Protein AF-0000000076757127 (afdb_homodimer)

Radius of gyration: 24.09 Å; Cα contacts (8 Å, |Δi|>4): 742; chains: 2; bounding box: 62×68×50 Å

Structure (mmCIF, N/CA/C/O backbone):
data_AF-0000000076757127-model_v1
#
loop_
_entity.id
_entity.type
_entity.pdbx_description
1 polymer 'Phosphatidic acid phosphatase type 2/haloperoxidase domain-containing protein'
#
loop_
_atom_site.group_PDB
_atom_site.id
_atom_site.type_symbol
_atom_site.label_atom_id
_atom_site.label_alt_id
_atom_site.label_comp_id
_atom_site.label_asym_id
_atom_site.label_entity_id
_atom_site.label_seq_id
_atom_site.pdbx_PDB_ins_code
_atom_site.Cartn_x
_atom_site.Cartn_y
_atom_site.Cartn_z
_atom_site.occupancy
_atom_site.B_iso_or_equiv
_atom_site.auth_seq_id
_atom_site.auth_comp_id
_atom_site.auth_asym_id
_atom_site.auth_atom_id
_atom_site.pdbx_PDB_model_num
ATOM 1 N N . MET A 1 1 ? 0.108 20.703 17.688 1 46.62 1 MET A N 1
ATOM 2 C CA . MET A 1 1 ? 0.793 20.562 16.406 1 46.62 1 MET A CA 1
ATOM 3 C C . MET A 1 1 ? 2.182 19.953 16.594 1 46.62 1 MET A C 1
ATOM 5 O O . MET A 1 1 ? 2.943 20.391 17.453 1 46.62 1 MET A O 1
ATOM 9 N N . THR A 1 2 ? 2.4 18.719 16.062 1 65.12 2 THR A N 1
ATOM 10 C CA . THR A 1 2 ? 3.672 18.031 16.266 1 65.12 2 THR A CA 1
ATOM 11 C C . THR A 1 2 ? 4.832 18.891 15.781 1 65.12 2 THR A C 1
ATOM 13 O O . THR A 1 2 ? 4.77 19.484 14.695 1 65.12 2 THR A O 1
ATOM 16 N N . LYS A 1 3 ? 5.879 19.078 16.609 1 82.56 3 LYS A N 1
ATOM 17 C CA . LYS A 1 3 ? 7.07 19.875 16.344 1 82.56 3 LYS A CA 1
ATOM 18 C C . LYS A 1 3 ? 7.789 19.375 15.086 1 82.56 3 LYS A C 1
ATOM 20 O O . LYS A 1 3 ? 7.875 18.172 14.844 1 82.56 3 LYS A O 1
ATOM 25 N N . PRO A 1 4 ? 8.094 20.234 14.305 1 85.94 4 PRO A N 1
ATOM 26 C CA . PRO A 1 4 ? 8.781 19.891 13.055 1 85.94 4 PRO A CA 1
ATOM 27 C C . PRO A 1 4 ? 9.914 18.891 13.266 1 85.94 4 PRO A C 1
ATOM 29 O O . PRO A 1 4 ? 10.117 18 12.445 1 85.94 4 PRO A O 1
ATOM 32 N N . LEU A 1 5 ? 10.547 19 14.344 1 92.62 5 LEU A N 1
ATOM 33 C CA . LEU A 1 5 ? 11.672 18.109 14.633 1 92.62 5 LEU A CA 1
ATOM 34 C C . LEU A 1 5 ? 11.195 16.672 14.781 1 92.62 5 LEU A C 1
ATOM 36 O O . LEU A 1 5 ? 11.836 15.742 14.281 1 92.62 5 LEU A O 1
ATOM 40 N N . THR A 1 6 ? 10.094 16.484 15.391 1 95.44 6 THR A N 1
ATOM 41 C CA . THR A 1 6 ? 9.555 15.148 15.594 1 95.44 6 THR A CA 1
ATOM 42 C C . THR A 1 6 ? 9.094 14.547 14.273 1 95.44 6 THR A C 1
ATOM 44 O O . THR A 1 6 ? 9.25 13.352 14.039 1 95.44 6 THR A O 1
ATOM 47 N N . LEU A 1 7 ? 8.539 15.305 13.422 1 97.44 7 LEU A N 1
ATOM 48 C CA . LEU A 1 7 ? 8.07 14.852 12.117 1 97.44 7 LEU A CA 1
ATOM 49 C C . LEU A 1 7 ? 9.242 14.438 11.234 1 97.44 7 LEU A C 1
ATOM 51 O O . LEU A 1 7 ? 9.172 13.43 10.523 1 97.44 7 LEU A O 1
ATOM 55 N N . LEU A 1 8 ? 10.328 15.211 11.328 1 97.81 8 LEU A N 1
ATOM 56 C CA . LEU A 1 8 ? 11.508 14.867 10.555 1 97.81 8 LEU A CA 1
ATOM 57 C C . LEU A 1 8 ? 12.164 13.594 11.086 1 97.81 8 LEU A C 1
ATOM 59 O O . LEU A 1 8 ? 12.664 12.773 10.312 1 97.81 8 LEU A O 1
ATOM 63 N N . LEU A 1 9 ? 12.141 13.414 12.383 1 98.19 9 LEU A N 1
ATOM 64 C CA . LEU A 1 9 ? 12.656 12.18 12.977 1 98.19 9 LEU A CA 1
ATOM 65 C C . LEU A 1 9 ? 11.82 10.984 12.539 1 98.19 9 LEU A C 1
ATOM 67 O O . LEU A 1 9 ? 12.352 9.883 12.375 1 98.19 9 LEU A O 1
ATOM 71 N N . SER A 1 10 ? 10.523 11.195 12.398 1 98.31 10 SER A N 1
ATOM 72 C CA . SER A 1 10 ? 9.664 10.141 11.875 1 98.31 10 SER A CA 1
ATOM 73 C C . SER A 1 10 ? 10.086 9.727 10.461 1 98.31 10 SER A C 1
ATOM 75 O O . SER A 1 10 ? 10.062 8.547 10.125 1 98.31 10 SER A O 1
ATOM 77 N N . GLY A 1 11 ? 10.422 10.711 9.711 1 98.69 11 GLY A N 1
ATOM 78 C CA . GLY A 1 11 ? 10.922 10.422 8.375 1 98.69 11 GLY A CA 1
ATOM 79 C C . GLY A 1 11 ? 12.203 9.609 8.383 1 98.69 11 GLY A C 1
ATOM 80 O O . GLY A 1 11 ? 12.359 8.672 7.594 1 98.69 11 GLY A O 1
ATOM 81 N N . LEU A 1 12 ? 13.109 10.008 9.273 1 98.81 12 LEU A N 1
ATOM 82 C CA . LEU A 1 12 ? 14.359 9.273 9.391 1 98.81 12 LEU A CA 1
ATOM 83 C C . LEU A 1 12 ? 14.109 7.828 9.797 1 98.81 12 LEU A C 1
ATOM 85 O O . LEU A 1 12 ? 14.703 6.906 9.234 1 98.81 12 LEU A O 1
ATOM 89 N N . PHE A 1 13 ? 13.273 7.664 10.734 1 98.88 13 PHE A N 1
ATOM 90 C CA . PHE A 1 13 ? 12.93 6.324 11.195 1 98.88 13 PHE A CA 1
ATOM 91 C C . PHE A 1 13 ? 12.367 5.492 10.047 1 98.88 13 PHE A C 1
ATOM 93 O O . PHE A 1 13 ? 12.797 4.359 9.82 1 98.88 13 PHE A O 1
ATOM 100 N N . ALA A 1 14 ? 11.391 6.027 9.336 1 98.88 14 ALA A N 1
ATOM 101 C CA . ALA A 1 14 ? 10.789 5.32 8.211 1 98.88 14 ALA A CA 1
ATOM 102 C C . ALA A 1 14 ? 11.836 5.016 7.137 1 98.88 14 ALA A C 1
ATOM 104 O O . ALA A 1 14 ? 11.875 3.908 6.598 1 98.88 14 ALA A O 1
ATOM 105 N N . ALA A 1 15 ? 12.688 5.969 6.863 1 98.94 15 ALA A N 1
ATOM 106 C CA . ALA A 1 15 ? 13.719 5.789 5.844 1 98.94 15 ALA A CA 1
ATOM 107 C C . ALA A 1 15 ? 14.648 4.637 6.207 1 98.94 15 ALA A C 1
ATOM 109 O O . ALA A 1 15 ? 15.047 3.852 5.34 1 98.94 15 ALA A O 1
ATOM 110 N N . LEU A 1 16 ? 14.984 4.539 7.422 1 98.88 16 LEU A N 1
ATOM 111 C CA . LEU A 1 16 ? 15.859 3.457 7.871 1 98.88 16 LEU A CA 1
ATOM 112 C C . LEU A 1 16 ? 15.148 2.113 7.773 1 98.88 16 LEU A C 1
ATOM 114 O O . LEU A 1 16 ? 15.742 1.119 7.352 1 98.88 16 LEU A O 1
ATOM 118 N N . CYS A 1 17 ? 13.914 2.072 8.156 1 98.88 17 CYS A N 1
ATOM 119 C CA . CYS A 1 17 ? 13.125 0.851 8.023 1 98.88 17 CYS A CA 1
ATOM 120 C C . CYS A 1 17 ? 13.031 0.422 6.562 1 98.88 17 CYS A C 1
ATOM 122 O O . CYS A 1 17 ? 13.203 -0.756 6.246 1 98.88 17 CYS A O 1
ATOM 124 N N . TRP A 1 18 ? 12.812 1.386 5.703 1 98.88 18 TRP A N 1
ATOM 125 C CA . TRP A 1 18 ? 12.672 1.08 4.285 1 98.88 18 TRP A CA 1
ATOM 126 C C . TRP A 1 18 ? 14.023 0.692 3.68 1 98.88 18 TRP A C 1
ATOM 128 O O . TRP A 1 18 ? 14.078 -0.129 2.76 1 98.88 18 TRP A O 1
ATOM 138 N N . THR A 1 19 ? 15.07 1.3 4.188 1 98.81 19 THR A N 1
ATOM 139 C CA . THR A 1 19 ? 16.406 0.896 3.764 1 98.81 19 THR A CA 1
ATOM 140 C C . THR A 1 19 ? 16.656 -0.571 4.094 1 98.81 19 THR A C 1
ATOM 142 O O . THR A 1 19 ? 17.078 -1.346 3.23 1 98.81 19 THR A O 1
ATOM 145 N N . ALA A 1 20 ? 16.406 -0.938 5.301 1 98.75 20 ALA A N 1
ATOM 146 C CA . ALA A 1 20 ? 16.562 -2.332 5.703 1 98.75 20 ALA A CA 1
ATOM 147 C C . ALA A 1 20 ? 15.688 -3.252 4.852 1 98.75 20 ALA A C 1
ATOM 149 O O . ALA A 1 20 ? 16.141 -4.309 4.406 1 98.75 20 ALA A O 1
ATOM 150 N N . ALA A 1 21 ? 14.5 -2.852 4.652 1 98.81 21 ALA A N 1
ATOM 151 C CA . ALA A 1 21 ? 13.562 -3.639 3.854 1 98.81 21 ALA A CA 1
ATOM 152 C C . ALA A 1 21 ? 14.07 -3.807 2.422 1 98.81 21 ALA A C 1
ATOM 154 O O . ALA A 1 21 ? 14.016 -4.906 1.864 1 98.81 21 ALA A O 1
ATOM 155 N N . ASP A 1 22 ? 14.547 -2.754 1.856 1 98.56 22 ASP A N 1
ATOM 156 C CA . ASP A 1 22 ? 15.094 -2.807 0.503 1 98.56 22 ASP A CA 1
ATOM 157 C C . ASP A 1 22 ? 16.266 -3.783 0.42 1 98.56 22 ASP A C 1
ATOM 159 O O . ASP A 1 22 ? 16.359 -4.57 -0.524 1 98.56 22 ASP A O 1
ATOM 163 N N . MET A 1 23 ? 17.109 -3.678 1.344 1 98.19 23 MET A N 1
ATOM 164 C CA . MET A 1 23 ? 18.281 -4.551 1.345 1 98.19 23 MET A CA 1
ATOM 165 C C . MET A 1 23 ? 17.859 -6.016 1.439 1 98.19 23 MET A C 1
ATOM 167 O O . MET A 1 23 ? 18.469 -6.879 0.794 1 98.19 23 MET A O 1
ATOM 171 N N . LEU A 1 24 ? 16.859 -6.258 2.215 1 98.06 24 LEU A N 1
ATOM 172 C CA . LEU A 1 24 ? 16.359 -7.621 2.344 1 98.06 24 LEU A CA 1
ATOM 173 C C . LEU A 1 24 ? 15.648 -8.07 1.069 1 98.06 24 LEU A C 1
ATOM 175 O O . LEU A 1 24 ? 15.734 -9.234 0.682 1 98.06 24 LEU A O 1
ATOM 179 N N . LEU A 1 25 ? 15.062 -7.184 0.371 1 97.56 25 LEU A N 1
ATOM 180 C CA . LEU A 1 25 ? 14.18 -7.527 -0.737 1 97.56 25 LEU A CA 1
ATOM 181 C C . LEU A 1 25 ? 14.945 -7.578 -2.053 1 97.56 25 LEU A C 1
ATOM 183 O O . LEU A 1 25 ? 14.773 -8.508 -2.84 1 97.56 25 LEU A O 1
ATOM 187 N N . VAL A 1 26 ? 15.844 -6.574 -2.244 1 96.19 26 VAL A N 1
ATOM 188 C CA . VAL A 1 26 ? 16.438 -6.465 -3.572 1 96.19 26 VAL A CA 1
ATOM 189 C C . VAL A 1 26 ? 17.953 -6.34 -3.453 1 96.19 26 VAL A C 1
ATOM 191 O O . VAL A 1 26 ? 18.641 -6.09 -4.445 1 96.19 26 VAL A O 1
ATOM 194 N N . GLY A 1 27 ? 18.469 -6.48 -2.264 1 95.88 27 GLY A N 1
ATOM 195 C CA . GLY A 1 27 ? 19.891 -6.336 -2.037 1 95.88 27 GLY A CA 1
ATOM 196 C C . GLY A 1 27 ? 20.688 -7.578 -2.402 1 95.88 27 GLY A C 1
ATOM 197 O O . GLY A 1 27 ? 21.406 -8.125 -1.568 1 95.88 27 GLY A O 1
ATOM 198 N N . PHE A 1 28 ? 20.594 -7.984 -3.686 1 95.31 28 PHE A N 1
ATOM 199 C CA . PHE A 1 28 ? 21.297 -9.172 -4.164 1 95.31 28 PHE A CA 1
ATOM 200 C C . PHE A 1 28 ? 22.141 -8.844 -5.395 1 95.31 28 PHE A C 1
ATOM 202 O O . PHE A 1 28 ? 21.781 -7.965 -6.18 1 95.31 28 PHE A O 1
ATOM 209 N N . VAL A 1 29 ? 23.203 -9.562 -5.484 1 92 29 VAL A N 1
ATOM 210 C CA . VAL A 1 29 ? 24 -9.469 -6.703 1 92 29 VAL A CA 1
ATOM 211 C C . VAL A 1 29 ? 23.312 -10.227 -7.836 1 92 29 VAL A C 1
ATOM 213 O O . VAL A 1 29 ? 22.922 -11.383 -7.672 1 92 29 VAL A O 1
ATOM 216 N N . GLN A 1 30 ? 23.156 -9.516 -8.938 1 86.88 30 GLN A N 1
ATOM 217 C CA . GLN A 1 30 ? 22.562 -10.172 -10.094 1 86.88 30 GLN A CA 1
ATOM 218 C C . GLN A 1 30 ? 23.547 -11.141 -10.742 1 86.88 30 GLN A C 1
ATOM 220 O O . GLN A 1 30 ? 24.672 -10.75 -11.086 1 86.88 30 GLN A O 1
ATOM 225 N N . SER A 1 31 ? 23.125 -12.398 -10.891 1 84.88 31 SER A N 1
ATOM 226 C CA . SER A 1 31 ? 23.984 -13.43 -11.477 1 84.88 31 SER A CA 1
ATOM 227 C C . SER A 1 31 ? 23.234 -14.234 -12.531 1 84.88 31 SER A C 1
ATOM 229 O O . SER A 1 31 ? 22.984 -15.43 -12.352 1 84.88 31 SER A O 1
ATOM 231 N N . PRO A 1 32 ? 23.062 -13.656 -13.617 1 83.44 32 PRO A N 1
ATOM 232 C CA . PRO A 1 32 ? 22.328 -14.391 -14.656 1 83.44 32 PRO A CA 1
ATOM 233 C C . PRO A 1 32 ? 23.031 -15.688 -15.055 1 83.44 32 PRO A C 1
ATOM 235 O O . PRO A 1 32 ? 22.359 -16.672 -15.414 1 83.44 32 PRO A O 1
ATOM 238 N N . GLY A 1 33 ? 24.328 -15.734 -14.977 1 85.44 33 GLY A N 1
ATOM 239 C CA . GLY A 1 33 ? 25.078 -16.922 -15.328 1 85.44 33 GLY A CA 1
ATOM 240 C C . GLY A 1 33 ? 24.781 -18.109 -14.43 1 85.44 33 GLY A C 1
ATOM 241 O O . GLY A 1 33 ? 24.906 -19.266 -14.852 1 85.44 33 GLY A O 1
ATOM 242 N N . GLN A 1 34 ? 24.297 -17.828 -13.312 1 88.81 34 GLN A N 1
ATOM 243 C CA . GLN A 1 34 ? 24 -18.891 -12.352 1 88.81 34 GLN A CA 1
ATOM 244 C C . GLN A 1 34 ? 22.609 -19.484 -12.602 1 88.81 34 GLN A C 1
ATOM 246 O O . GLN A 1 34 ? 22.281 -20.547 -12.078 1 88.81 34 GLN A O 1
ATOM 251 N N . TYR A 1 35 ? 21.875 -18.828 -13.477 1 91.06 35 TYR A N 1
ATOM 252 C CA . TYR A 1 35 ? 20.516 -19.281 -13.742 1 91.06 35 TYR A CA 1
ATOM 253 C C . TYR A 1 35 ? 20.25 -19.375 -15.234 1 91.06 35 TYR A C 1
ATOM 255 O O . TYR A 1 35 ? 19.5 -18.562 -15.797 1 91.06 35 TYR A O 1
ATOM 263 N N . PRO A 1 36 ? 20.688 -20.328 -15.82 1 90.25 36 PRO A N 1
ATOM 264 C CA . PRO A 1 36 ? 20.609 -20.469 -17.281 1 90.25 36 PRO A CA 1
ATOM 265 C C . PRO A 1 36 ? 19.172 -20.578 -17.781 1 90.25 36 PRO A C 1
ATOM 267 O O . PRO A 1 36 ? 18.891 -20.203 -18.922 1 90.25 36 PRO A O 1
ATOM 270 N N . LEU A 1 37 ? 18.312 -21.094 -16.953 1 91.62 37 LEU A N 1
ATOM 271 C CA . LEU A 1 37 ? 16.906 -21.156 -17.359 1 91.62 37 LEU A CA 1
ATOM 272 C C . LEU A 1 37 ? 16.391 -19.781 -17.75 1 91.62 37 LEU A C 1
ATOM 274 O O . LEU A 1 37 ? 15.703 -19.641 -18.766 1 91.62 37 LEU A O 1
ATOM 278 N N . PHE A 1 38 ? 16.766 -18.828 -16.984 1 91.5 38 PHE A N 1
ATOM 279 C CA . PHE A 1 38 ? 16.266 -17.469 -17.203 1 91.5 38 PHE A CA 1
ATOM 280 C C . PHE A 1 38 ? 17.078 -16.75 -18.266 1 91.5 38 PHE A C 1
ATOM 282 O O . PHE A 1 38 ? 16.531 -16.078 -19.141 1 91.5 38 PHE A O 1
ATOM 289 N N . SER A 1 39 ? 18.375 -16.938 -18.266 1 86.62 39 SER A N 1
ATOM 290 C CA . SER A 1 39 ? 19.266 -16.172 -19.125 1 86.62 39 SER A CA 1
ATOM 291 C C . SER A 1 39 ? 19.344 -16.781 -20.531 1 86.62 39 SER A C 1
ATOM 293 O O . SER A 1 39 ? 19.734 -16.109 -21.484 1 86.62 39 SER A O 1
ATOM 295 N N . ARG A 1 40 ? 18.875 -17.984 -20.688 1 89.69 40 ARG A N 1
ATOM 296 C CA . ARG A 1 40 ? 18.969 -18.625 -21.984 1 89.69 40 ARG A CA 1
ATOM 297 C C . ARG A 1 40 ? 17.609 -19.141 -22.453 1 89.69 40 ARG A C 1
ATOM 299 O O . ARG A 1 40 ? 17 -18.562 -23.359 1 89.69 40 ARG A O 1
ATOM 306 N N . THR A 1 41 ? 17.078 -20 -21.656 1 88.69 41 THR A N 1
ATOM 307 C CA . THR A 1 41 ? 15.883 -20.703 -22.094 1 88.69 41 THR A CA 1
ATOM 308 C C . THR A 1 41 ? 14.695 -19.75 -22.172 1 88.69 41 THR A C 1
ATOM 310 O O . THR A 1 41 ? 13.969 -19.734 -23.172 1 88.69 41 THR A O 1
ATOM 313 N N . LEU A 1 42 ? 14.594 -18.922 -21.188 1 91.88 42 LEU A N 1
ATOM 314 C CA . LEU A 1 42 ? 13.406 -18.078 -21.109 1 91.88 42 LEU A CA 1
ATOM 315 C C . LEU A 1 42 ? 13.75 -16.625 -21.422 1 91.88 42 LEU A C 1
ATOM 317 O O . LEU A 1 42 ? 12.938 -15.734 -21.219 1 91.88 42 LEU A O 1
ATOM 321 N N . ALA A 1 43 ? 14.906 -16.375 -21.859 1 88.81 43 ALA A N 1
ATOM 322 C CA . ALA A 1 43 ? 15.398 -15.016 -22.078 1 88.81 43 ALA A CA 1
ATOM 323 C C . ALA A 1 43 ? 14.516 -14.258 -23.062 1 88.81 43 ALA A C 1
ATOM 325 O O . ALA A 1 43 ? 14.172 -13.094 -22.828 1 88.81 43 ALA A O 1
ATOM 326 N N . SER A 1 44 ? 14.125 -14.844 -24.141 1 88.69 44 SER A N 1
ATOM 327 C CA . SER A 1 44 ? 13.32 -14.195 -25.172 1 88.69 44 SER A CA 1
ATOM 328 C C . SER A 1 44 ? 11.922 -13.867 -24.656 1 88.69 44 SER A C 1
ATOM 330 O O . SER A 1 44 ? 11.375 -12.812 -24.969 1 88.69 44 SER A O 1
ATOM 332 N N . ALA A 1 45 ? 11.414 -14.766 -23.844 1 88.75 45 ALA A N 1
ATOM 333 C CA . ALA A 1 45 ? 10.07 -14.578 -23.312 1 88.75 45 ALA A CA 1
ATOM 334 C C . ALA A 1 45 ? 10.047 -13.5 -22.234 1 88.75 45 ALA A C 1
ATOM 336 O O . ALA A 1 45 ? 9.055 -12.773 -22.094 1 88.75 45 ALA A O 1
ATOM 337 N N . LEU A 1 46 ? 11.117 -13.383 -21.547 1 90.06 46 LEU A N 1
ATOM 338 C CA . LEU A 1 46 ? 11.188 -12.43 -20.438 1 90.06 46 LEU A CA 1
ATOM 339 C C . LEU A 1 46 ? 11.656 -11.062 -20.938 1 90.06 46 LEU A C 1
ATOM 341 O O . LEU A 1 46 ? 11.336 -10.031 -20.344 1 90.06 46 LEU A O 1
ATOM 345 N N . GLY A 1 47 ? 12.375 -11.07 -21.953 1 87.62 47 GLY A N 1
ATOM 346 C CA . GLY A 1 47 ? 12.898 -9.82 -22.484 1 87.62 47 GLY A CA 1
ATOM 347 C C . GLY A 1 47 ? 13.648 -9 -21.453 1 87.62 47 GLY A C 1
ATOM 348 O O . GLY A 1 47 ? 14.555 -9.516 -20.797 1 87.62 47 GLY A O 1
ATOM 349 N N . ASP A 1 48 ? 13.219 -7.77 -21.234 1 80 48 ASP A N 1
ATOM 350 C CA . ASP A 1 48 ? 13.891 -6.82 -20.359 1 80 48 ASP A CA 1
ATOM 351 C C . ASP A 1 48 ? 13.656 -7.18 -18.891 1 80 48 ASP A C 1
ATOM 353 O O . ASP A 1 48 ? 14.352 -6.668 -18 1 80 48 ASP A O 1
ATOM 357 N N . ASP A 1 49 ? 12.836 -8.117 -18.672 1 86.56 49 ASP A N 1
ATOM 358 C CA . ASP A 1 49 ? 12.469 -8.461 -17.297 1 86.56 49 ASP A CA 1
ATOM 359 C C . ASP A 1 49 ? 13.391 -9.531 -16.734 1 86.56 49 ASP A C 1
ATOM 361 O O . ASP A 1 49 ? 13.258 -9.922 -15.57 1 86.56 49 ASP A O 1
ATOM 365 N N . VAL A 1 50 ? 14.32 -9.977 -17.516 1 86.88 50 VAL A N 1
ATOM 366 C CA . VAL A 1 50 ? 15.195 -11.055 -17.078 1 86.88 50 VAL A CA 1
ATOM 367 C C . VAL A 1 50 ? 15.969 -10.641 -15.828 1 86.88 50 VAL A C 1
ATOM 369 O O . VAL A 1 50 ? 16.094 -11.422 -14.883 1 86.88 50 VAL A O 1
ATOM 372 N N . ASP A 1 51 ? 16.391 -9.438 -15.828 1 85 51 ASP A N 1
ATOM 373 C CA . ASP A 1 51 ? 17.172 -8.953 -14.695 1 85 51 ASP A CA 1
ATOM 374 C C . ASP A 1 51 ? 16.328 -8.961 -13.414 1 85 51 ASP A C 1
ATOM 376 O O . ASP A 1 51 ? 16.812 -9.367 -12.352 1 85 51 ASP A O 1
ATOM 380 N N . LEU A 1 52 ? 15.156 -8.57 -13.594 1 87.62 52 LEU A N 1
ATOM 381 C CA . LEU A 1 52 ? 14.25 -8.547 -12.445 1 87.62 52 LEU A CA 1
ATOM 382 C C . LEU A 1 52 ? 13.914 -9.969 -11.992 1 87.62 52 LEU A C 1
ATOM 384 O O . LEU A 1 52 ? 13.805 -10.227 -10.789 1 87.62 52 LEU A O 1
ATOM 388 N N . ALA A 1 53 ? 13.805 -10.82 -12.906 1 90.19 53 ALA A N 1
ATOM 389 C CA . ALA A 1 53 ? 13.453 -12.203 -12.602 1 90.19 53 ALA A CA 1
ATOM 390 C C . ALA A 1 53 ? 14.57 -12.891 -11.812 1 90.19 53 ALA A C 1
ATOM 392 O O . ALA A 1 53 ? 14.297 -13.68 -10.906 1 90.19 53 ALA A O 1
ATOM 393 N N . VAL A 1 54 ? 15.773 -12.547 -12.086 1 92.5 54 VAL A N 1
ATOM 394 C CA . VAL A 1 54 ? 16.906 -13.25 -11.484 1 92.5 54 VAL A CA 1
ATOM 395 C C . VAL A 1 54 ? 17.297 -12.57 -10.18 1 92.5 54 VAL A C 1
ATOM 397 O O . VAL A 1 54 ? 17.906 -13.195 -9.305 1 92.5 54 VAL A O 1
ATOM 400 N N . LEU A 1 55 ? 16.906 -11.352 -10.031 1 91.12 55 LEU A N 1
ATOM 401 C CA . LEU A 1 55 ? 17.375 -10.484 -8.961 1 91.12 55 LEU A CA 1
ATOM 402 C C . LEU A 1 55 ? 17.125 -11.109 -7.598 1 91.12 55 LEU A C 1
ATOM 404 O O . LEU A 1 55 ? 18 -11.125 -6.738 1 91.12 55 LEU A O 1
ATOM 408 N N . MET A 1 56 ? 15.953 -11.742 -7.398 1 91.44 56 MET A N 1
ATOM 409 C CA . MET A 1 56 ? 15.57 -12.156 -6.051 1 91.44 56 MET A CA 1
ATOM 410 C C . MET A 1 56 ? 15.695 -13.664 -5.887 1 91.44 56 MET A C 1
ATOM 412 O O . MET A 1 56 ? 15.266 -14.227 -4.879 1 91.44 56 MET A O 1
ATOM 416 N N . LEU A 1 57 ? 16.297 -14.336 -6.828 1 93 57 LEU A N 1
ATOM 417 C CA . LEU A 1 57 ? 16.344 -15.797 -6.812 1 93 57 LEU A CA 1
ATOM 418 C C . LEU A 1 57 ? 17.219 -16.297 -5.676 1 93 57 LEU A C 1
ATOM 420 O O . LEU A 1 57 ? 17 -17.391 -5.141 1 93 57 LEU A O 1
ATOM 424 N N . ALA A 1 58 ? 18.141 -15.469 -5.281 1 90.5 58 ALA A N 1
ATOM 425 C CA . ALA A 1 58 ? 19.094 -15.883 -4.25 1 90.5 58 ALA A CA 1
ATOM 426 C C . ALA A 1 58 ? 18.484 -15.742 -2.857 1 90.5 58 ALA A C 1
ATOM 428 O O . ALA A 1 58 ? 19.016 -16.281 -1.887 1 90.5 58 ALA A O 1
ATOM 429 N N . GLY A 1 59 ? 17.453 -15.047 -2.73 1 93.12 59 GLY A N 1
ATOM 430 C CA . GLY A 1 59 ? 16.859 -14.797 -1.428 1 93.12 59 GLY A CA 1
ATOM 431 C C . GLY A 1 59 ? 15.867 -15.875 -1.013 1 93.12 59 GLY A C 1
ATOM 432 O O . GLY A 1 59 ? 15.086 -16.359 -1.835 1 93.12 59 GLY A O 1
ATOM 433 N N . SER A 1 60 ? 15.93 -16.266 0.227 1 95.62 60 SER A N 1
ATOM 434 C CA . SER A 1 60 ? 14.914 -17.172 0.748 1 95.62 60 SER A CA 1
ATOM 435 C C . SER A 1 60 ? 13.547 -16.5 0.82 1 95.62 60 SER A C 1
ATOM 437 O O . SER A 1 60 ? 13.461 -15.266 0.91 1 95.62 60 SER A O 1
ATOM 439 N N . PRO A 1 61 ? 12.445 -17.266 0.766 1 95.31 61 PRO A N 1
ATOM 440 C CA . PRO A 1 61 ? 11.109 -16.672 0.901 1 95.31 61 PRO A CA 1
ATOM 441 C C . PRO A 1 61 ? 10.938 -15.898 2.205 1 95.31 61 PRO A C 1
ATOM 443 O O . PRO A 1 61 ? 10.25 -14.875 2.229 1 95.31 61 PRO A O 1
ATOM 446 N N . GLN A 1 62 ? 11.562 -16.344 3.23 1 96.81 62 GLN A N 1
ATOM 447 C CA . GLN A 1 62 ? 11.469 -15.672 4.52 1 96.81 62 GLN A CA 1
ATOM 448 C C . GLN A 1 62 ? 12.156 -14.312 4.48 1 96.81 62 GLN A C 1
ATOM 450 O O . GLN A 1 62 ? 11.617 -13.328 4.992 1 96.81 62 GLN A O 1
ATOM 455 N N . ARG A 1 63 ? 13.328 -14.328 3.93 1 97.69 63 ARG A N 1
ATOM 456 C CA . ARG A 1 63 ? 14.031 -13.055 3.781 1 97.69 63 ARG A CA 1
ATOM 457 C C . ARG A 1 63 ? 13.211 -12.07 2.955 1 97.69 63 ARG A C 1
ATOM 459 O O . ARG A 1 63 ? 13.086 -10.898 3.324 1 97.69 63 ARG A O 1
ATOM 466 N N . LEU A 1 64 ? 12.625 -12.539 1.848 1 98.06 64 LEU A N 1
ATOM 467 C CA . LEU A 1 64 ? 11.812 -11.672 0.997 1 98.06 64 LEU A CA 1
ATOM 468 C C . LEU A 1 64 ? 10.578 -11.172 1.745 1 98.06 64 LEU A C 1
ATOM 470 O O . LEU A 1 64 ? 10.195 -10.016 1.605 1 98.06 64 LEU A O 1
ATOM 474 N N . PHE A 1 65 ? 9.984 -12.062 2.566 1 98.06 65 PHE A N 1
ATOM 475 C CA . PHE A 1 65 ? 8.836 -11.688 3.379 1 98.06 65 PHE A CA 1
ATOM 476 C C . PHE A 1 65 ? 9.18 -10.539 4.312 1 98.06 65 PHE A C 1
ATOM 478 O O . PHE A 1 65 ? 8.445 -9.547 4.375 1 98.06 65 PHE A O 1
ATOM 485 N N . TRP A 1 66 ? 10.281 -10.578 4.934 1 98 66 TRP A N 1
ATOM 486 C CA . TRP A 1 66 ? 10.727 -9.539 5.863 1 98 66 TRP A CA 1
ATOM 487 C C . TRP A 1 66 ? 11.234 -8.312 5.113 1 98 66 TRP A C 1
ATOM 489 O O . TRP A 1 66 ? 11.406 -7.246 5.699 1 98 66 TRP A O 1
ATOM 499 N N . GLY A 1 67 ? 11.477 -8.461 3.869 1 98.5 67 GLY A N 1
ATOM 500 C CA . GLY A 1 67 ? 11.797 -7.32 3.025 1 98.5 67 GLY A CA 1
ATOM 501 C C . GLY A 1 67 ? 10.617 -6.406 2.771 1 98.5 67 GLY A C 1
ATOM 502 O O . GLY A 1 67 ? 10.773 -5.305 2.236 1 98.5 67 GLY A O 1
ATOM 503 N N . VAL A 1 68 ? 9.445 -6.836 3.164 1 98.69 68 VAL A N 1
ATOM 504 C CA . VAL A 1 68 ? 8.25 -6.043 2.895 1 98.69 68 VAL A CA 1
ATOM 505 C C . VAL A 1 68 ? 7.75 -5.402 4.188 1 98.69 68 VAL A C 1
ATOM 507 O O . VAL A 1 68 ? 7.438 -4.211 4.219 1 98.69 68 VAL A O 1
ATOM 510 N N . LEU A 1 69 ? 7.785 -6.07 5.312 1 98.56 69 LEU A N 1
ATOM 511 C CA . LEU A 1 69 ? 7.031 -5.73 6.516 1 98.56 69 LEU A CA 1
ATOM 512 C C . LEU A 1 69 ? 7.57 -4.449 7.148 1 98.56 69 LEU A C 1
ATOM 514 O O . LEU A 1 69 ? 6.801 -3.535 7.457 1 98.56 69 LEU A O 1
ATOM 518 N N . PRO A 1 70 ? 8.875 -4.305 7.324 1 98.62 70 PRO A N 1
ATOM 519 C CA . PRO A 1 70 ? 9.344 -3.062 7.953 1 98.62 70 PRO A CA 1
ATOM 520 C C . PRO A 1 70 ? 8.961 -1.819 7.148 1 98.62 70 PRO A C 1
ATOM 522 O O . PRO A 1 70 ? 8.695 -0.763 7.727 1 98.62 70 PRO A O 1
ATOM 525 N N . ALA A 1 71 ? 8.977 -1.937 5.836 1 98.62 71 ALA A N 1
ATOM 526 C CA . ALA A 1 71 ? 8.625 -0.806 4.98 1 98.62 71 ALA A CA 1
ATOM 527 C C . ALA A 1 71 ? 7.141 -0.462 5.109 1 98.62 71 ALA A C 1
ATOM 529 O O . ALA A 1 71 ? 6.789 0.667 5.457 1 98.62 71 ALA A O 1
ATOM 530 N N . THR A 1 72 ? 6.285 -1.453 4.957 1 98.5 72 THR A N 1
ATOM 531 C CA . THR A 1 72 ? 4.848 -1.193 4.918 1 98.5 72 THR A CA 1
ATOM 532 C C . THR A 1 72 ? 4.34 -0.755 6.285 1 98.5 72 THR A C 1
ATOM 534 O O . THR A 1 72 ? 3.488 0.131 6.383 1 98.5 72 THR A O 1
ATOM 537 N N . PHE A 1 73 ? 4.902 -1.235 7.363 1 98.62 73 PHE A N 1
ATOM 538 C CA . PHE A 1 73 ? 4.398 -0.925 8.695 1 98.62 73 PHE A CA 1
ATOM 539 C C . PHE A 1 73 ? 4.996 0.378 9.211 1 98.62 73 PHE A C 1
ATOM 541 O O . PHE A 1 73 ? 4.516 0.941 10.195 1 98.62 73 PHE A O 1
ATOM 548 N N . SER A 1 74 ? 5.996 0.91 8.531 1 98.62 74 SER A N 1
ATOM 549 C CA . SER A 1 74 ? 6.551 2.205 8.914 1 98.62 74 SER A CA 1
ATOM 550 C C . SER A 1 74 ? 6.031 3.316 8.008 1 98.62 74 SER A C 1
ATOM 552 O O . SER A 1 74 ? 6.414 4.48 8.164 1 98.62 74 SER A O 1
ATOM 554 N N . LEU A 1 75 ? 5.141 2.982 7.086 1 98.62 75 LEU A N 1
ATOM 555 C CA . LEU A 1 75 ? 4.617 3.941 6.117 1 98.62 75 LEU A CA 1
ATOM 556 C C . LEU A 1 75 ? 4 5.141 6.824 1 98.62 75 LEU A C 1
ATOM 558 O O . LEU A 1 75 ? 4.148 6.281 6.371 1 98.62 75 LEU A O 1
ATOM 562 N N . PRO A 1 76 ? 3.281 4.961 7.969 1 98.19 76 PRO A N 1
ATOM 563 C CA . PRO A 1 76 ? 2.682 6.117 8.641 1 98.19 76 PRO A CA 1
ATOM 564 C C . PRO A 1 76 ? 3.711 7.18 9.023 1 98.19 76 PRO A C 1
ATOM 566 O O . PRO A 1 76 ? 3.398 8.375 9.031 1 98.19 76 PRO A O 1
ATOM 569 N N . PHE A 1 77 ? 4.887 6.754 9.25 1 98.62 77 PHE A N 1
ATOM 570 C CA . PHE A 1 77 ? 5.93 7.699 9.633 1 98.62 77 PHE A CA 1
ATOM 571 C C . PHE A 1 77 ? 6.41 8.5 8.422 1 98.62 77 PHE A C 1
ATOM 573 O O . PHE A 1 77 ? 6.73 9.68 8.539 1 98.62 77 PHE A O 1
ATOM 580 N N . TYR A 1 78 ? 6.469 7.871 7.262 1 98.75 78 TYR A N 1
ATOM 581 C CA . TYR A 1 78 ? 6.77 8.609 6.043 1 98.75 78 TYR A CA 1
ATOM 582 C C . TYR A 1 78 ? 5.664 9.609 5.723 1 98.75 78 TYR A C 1
ATOM 584 O O . TYR A 1 78 ? 5.941 10.742 5.332 1 98.75 78 TYR A O 1
ATOM 592 N N . LEU A 1 79 ? 4.469 9.156 5.941 1 98.5 79 LEU A N 1
ATOM 593 C CA . LEU A 1 79 ? 3.35 10.055 5.676 1 98.5 79 LEU A CA 1
ATOM 594 C C . LEU A 1 79 ? 3.379 11.25 6.621 1 98.5 79 LEU A C 1
ATOM 596 O O . LEU A 1 79 ? 3.164 12.391 6.195 1 98.5 79 LEU A O 1
ATOM 600 N N . ALA A 1 80 ? 3.676 10.969 7.852 1 97.75 80 ALA A N 1
ATOM 601 C CA . ALA A 1 80 ? 3.807 12.055 8.82 1 97.75 80 ALA A CA 1
ATOM 602 C C . ALA A 1 80 ? 4.949 12.992 8.445 1 97.75 80 ALA A C 1
ATOM 604 O O . ALA A 1 80 ? 4.836 14.211 8.602 1 97.75 80 ALA A O 1
ATOM 605 N N . SER A 1 81 ? 6.016 12.43 7.934 1 98.38 81 SER A N 1
ATOM 606 C CA . SER A 1 81 ? 7.199 13.227 7.625 1 98.38 81 SER A CA 1
ATOM 607 C C . SER A 1 81 ? 6.922 14.203 6.488 1 98.38 81 SER A C 1
ATOM 609 O O . SER A 1 81 ? 7.578 15.242 6.387 1 98.38 81 SER A O 1
ATOM 611 N N . ALA A 1 82 ? 5.957 13.883 5.621 1 98.25 82 ALA A N 1
ATOM 612 C CA . ALA A 1 82 ? 5.59 14.797 4.539 1 98.25 82 ALA A CA 1
ATOM 613 C C . ALA A 1 82 ? 5.113 16.141 5.09 1 98.25 82 ALA A C 1
ATOM 615 O O . ALA A 1 82 ? 5.375 17.188 4.5 1 98.25 82 ALA A O 1
ATOM 616 N N . PHE A 1 83 ? 4.465 16.125 6.242 1 97 83 PHE A N 1
ATOM 617 C CA . PHE A 1 83 ? 4.039 17.359 6.891 1 97 83 PHE A CA 1
ATOM 618 C C . PHE A 1 83 ? 5.238 18.125 7.434 1 97 83 PHE A C 1
ATOM 620 O O . PHE A 1 83 ? 5.23 19.359 7.469 1 97 83 PHE A O 1
ATOM 627 N N . GLY A 1 84 ? 6.23 17.344 7.871 1 97.25 84 GLY A N 1
ATOM 628 C CA . GLY A 1 84 ? 7.465 18 8.297 1 97.25 84 GLY A CA 1
ATOM 629 C C . GLY A 1 84 ? 8.18 18.719 7.164 1 97.25 84 GLY A C 1
ATOM 630 O O . GLY A 1 84 ? 8.656 19.844 7.34 1 97.25 84 GLY A O 1
ATOM 631 N N . VAL A 1 85 ? 8.188 18.094 6.047 1 98.25 85 VAL A N 1
ATOM 632 C CA . VAL A 1 85 ? 8.836 18.672 4.879 1 98.25 85 VAL A CA 1
ATOM 633 C C . VAL A 1 85 ? 8.055 19.906 4.418 1 98.25 85 VAL A C 1
ATOM 635 O O . VAL A 1 85 ? 8.641 20.922 4.031 1 98.25 85 VAL A O 1
ATOM 638 N N . ARG A 1 86 ? 6.789 19.828 4.48 1 97.56 86 ARG A N 1
ATOM 639 C CA . ARG A 1 86 ? 5.941 20.953 4.117 1 97.56 86 ARG A CA 1
ATOM 640 C C . ARG A 1 86 ? 6.289 22.188 4.941 1 97.56 86 ARG A C 1
ATOM 642 O O . ARG A 1 86 ? 6.258 23.312 4.434 1 97.56 86 ARG A O 1
ATOM 649 N N . ARG A 1 87 ? 6.621 21.969 6.152 1 96.75 87 ARG A N 1
ATOM 650 C CA . ARG A 1 87 ? 6.859 23.078 7.09 1 96.75 87 ARG A CA 1
ATOM 651 C C . ARG A 1 87 ? 8.188 23.766 6.801 1 96.75 87 ARG A C 1
ATOM 653 O O . ARG A 1 87 ? 8.461 24.844 7.328 1 96.75 87 ARG A O 1
ATOM 660 N N . LEU A 1 88 ? 8.977 23.156 6.012 1 96.75 88 LEU A N 1
ATOM 661 C CA . LEU A 1 88 ? 10.242 23.75 5.625 1 96.75 88 LEU A CA 1
ATOM 662 C C . LEU A 1 88 ? 10.031 24.828 4.555 1 96.75 88 LEU A C 1
ATOM 664 O O . LEU A 1 88 ? 10.945 25.594 4.246 1 96.75 88 LEU A O 1
ATOM 668 N N . LEU A 1 89 ? 8.898 24.859 3.986 1 96.88 89 LEU A N 1
ATOM 669 C CA . LEU A 1 89 ? 8.57 25.734 2.871 1 96.88 89 LEU A CA 1
ATOM 670 C C . LEU A 1 89 ? 7.367 26.609 3.205 1 96.88 89 LEU A C 1
ATOM 672 O O . LEU A 1 89 ? 6.715 26.422 4.234 1 96.88 89 LEU A O 1
ATOM 676 N N . ARG A 1 90 ? 7.156 27.578 2.426 1 93.44 90 ARG A N 1
ATOM 677 C CA . ARG A 1 90 ? 5.973 28.422 2.535 1 93.44 90 ARG A CA 1
ATOM 678 C C . ARG A 1 90 ? 5.277 28.578 1.187 1 93.44 90 ARG A C 1
ATOM 680 O O . ARG A 1 90 ? 5.828 28.188 0.153 1 93.44 90 ARG A O 1
ATOM 687 N N . GLY A 1 91 ? 4.023 28.984 1.285 1 93.88 91 GLY A N 1
ATOM 688 C CA . GLY A 1 91 ? 3.285 29.312 0.079 1 93.88 91 GLY A CA 1
ATOM 689 C C . GLY A 1 91 ? 2.816 28.109 -0.695 1 93.88 91 GLY A C 1
ATOM 690 O O . GLY A 1 91 ? 2.574 27.047 -0.112 1 93.88 91 GLY A O 1
ATOM 691 N N . LYS A 1 92 ? 2.65 28.203 -1.973 1 96.19 92 LYS A N 1
ATOM 692 C CA . LYS A 1 92 ? 2.088 27.188 -2.854 1 96.19 92 LYS A CA 1
ATOM 693 C C . LYS A 1 92 ? 3.025 26 -2.979 1 96.19 92 LYS A C 1
ATOM 695 O O . LYS A 1 92 ? 2.572 24.859 -3.115 1 96.19 92 LYS A O 1
ATOM 700 N N . ALA A 1 93 ? 4.289 26.25 -2.92 1 97.62 93 ALA A N 1
ATOM 701 C CA . ALA A 1 93 ? 5.273 25.172 -3.027 1 97.62 93 ALA A CA 1
ATOM 702 C C . ALA A 1 93 ? 5.137 24.188 -1.872 1 97.62 93 ALA A C 1
ATOM 704 O O . ALA A 1 93 ? 5.32 22.984 -2.053 1 97.62 93 ALA A O 1
ATOM 705 N N . ALA A 1 94 ? 4.797 24.703 -0.718 1 98 94 ALA A N 1
ATOM 706 C CA . ALA A 1 94 ? 4.617 23.844 0.455 1 98 94 ALA A CA 1
ATOM 707 C C . ALA A 1 94 ? 3.475 22.859 0.244 1 98 94 ALA A C 1
ATOM 709 O O . ALA A 1 94 ? 3.609 21.672 0.556 1 98 94 ALA A O 1
ATOM 710 N N . GLY A 1 95 ? 2.395 23.344 -0.298 1 97.69 95 GLY A N 1
ATOM 711 C CA . GLY A 1 95 ? 1.262 22.484 -0.595 1 97.69 95 GLY A CA 1
ATOM 712 C C . GLY A 1 95 ? 1.562 21.453 -1.666 1 97.69 95 GLY A C 1
ATOM 713 O O . GLY A 1 95 ? 1.131 20.297 -1.566 1 97.69 95 GLY A O 1
ATOM 714 N N . ALA A 1 96 ? 2.285 21.875 -2.666 1 98.12 96 ALA A N 1
ATOM 715 C CA . ALA A 1 96 ? 2.66 20.969 -3.758 1 98.12 96 ALA A CA 1
ATOM 716 C C . ALA A 1 96 ? 3.541 19.844 -3.254 1 98.12 96 ALA A C 1
ATOM 718 O O . ALA A 1 96 ? 3.307 18.672 -3.578 1 98.12 96 ALA A O 1
ATOM 719 N N . VAL A 1 97 ? 4.508 20.188 -2.447 1 98.62 97 VAL A N 1
ATOM 720 C CA . VAL A 1 97 ? 5.434 19.188 -1.926 1 98.62 97 VAL A CA 1
ATOM 721 C C . VAL A 1 97 ? 4.684 18.203 -1.022 1 98.62 97 VAL A C 1
ATOM 723 O O . VAL A 1 97 ? 4.895 17 -1.1 1 98.62 97 VAL A O 1
ATOM 726 N N . LEU A 1 98 ? 3.814 18.75 -0.205 1 98.31 98 LEU A N 1
ATOM 727 C CA . LEU A 1 98 ? 3.014 17.891 0.66 1 98.31 98 LEU A CA 1
ATOM 728 C C . LEU A 1 98 ? 2.199 16.906 -0.162 1 98.31 98 LEU A C 1
ATOM 730 O O . LEU A 1 98 ? 2.188 15.703 0.136 1 98.31 98 LEU A O 1
ATOM 734 N N . SER A 1 99 ? 1.535 17.406 -1.177 1 98.25 99 SER A N 1
ATOM 735 C CA . SER A 1 99 ? 0.688 16.562 -2.008 1 98.25 99 SER A CA 1
ATOM 736 C C . SER A 1 99 ? 1.511 15.508 -2.748 1 98.25 99 SER A C 1
ATOM 738 O O . SER A 1 99 ? 1.17 14.32 -2.738 1 98.25 99 SER A O 1
ATOM 740 N N . LEU A 1 100 ? 2.596 15.891 -3.338 1 98.81 100 LEU A N 1
ATOM 741 C CA . LEU A 1 100 ? 3.432 14.992 -4.137 1 98.81 100 LEU A CA 1
ATOM 742 C C . LEU A 1 100 ? 4.047 13.906 -3.264 1 98.81 100 LEU A C 1
ATOM 744 O O . LEU A 1 100 ? 3.984 12.719 -3.607 1 98.81 100 LEU A O 1
ATOM 748 N N . LEU A 1 101 ? 4.59 14.312 -2.127 1 98.81 101 LEU A N 1
ATOM 749 C CA . LEU A 1 101 ? 5.219 13.328 -1.245 1 98.81 101 LEU A CA 1
ATOM 750 C C . LEU A 1 101 ? 4.172 12.406 -0.625 1 98.81 101 LEU A C 1
ATOM 752 O O . LEU A 1 101 ? 4.375 11.195 -0.551 1 98.81 101 LEU A O 1
ATOM 756 N N . SER A 1 102 ? 3.014 12.961 -0.213 1 98.62 102 SER A N 1
ATOM 757 C CA . SER A 1 102 ? 1.981 12.148 0.423 1 98.62 102 SER A CA 1
ATOM 758 C C . SER A 1 102 ? 1.43 11.102 -0.541 1 98.62 102 SER A C 1
ATOM 760 O O . SER A 1 102 ? 1.283 9.93 -0.179 1 98.62 102 SER A O 1
ATOM 762 N N . VAL A 1 103 ? 1.161 11.508 -1.759 1 98.75 103 VAL A N 1
ATOM 763 C CA . VAL A 1 103 ? 0.627 10.57 -2.744 1 98.75 103 VAL A CA 1
ATOM 764 C C . VAL A 1 103 ? 1.703 9.562 -3.135 1 98.75 103 VAL A C 1
ATOM 766 O O . VAL A 1 103 ? 1.423 8.367 -3.27 1 98.75 103 VAL A O 1
ATOM 769 N N . GLY A 1 104 ? 2.914 10.062 -3.316 1 98.81 104 GLY A N 1
ATOM 770 C CA . GLY A 1 104 ? 4.012 9.156 -3.613 1 98.81 104 GLY A CA 1
ATOM 771 C C . GLY A 1 104 ? 4.211 8.094 -2.547 1 98.81 104 GLY A C 1
ATOM 772 O O . GLY A 1 104 ? 4.371 6.914 -2.863 1 98.81 104 GLY A O 1
ATOM 773 N N . TYR A 1 105 ? 4.215 8.516 -1.281 1 98.81 105 TYR A N 1
ATOM 774 C CA . TYR A 1 105 ? 4.363 7.574 -0.178 1 98.81 105 TYR A CA 1
ATOM 775 C C . TYR A 1 105 ? 3.176 6.621 -0.113 1 98.81 105 TYR A C 1
ATOM 777 O O . TYR A 1 105 ? 3.346 5.422 0.119 1 98.81 105 TYR A O 1
ATOM 785 N N . ALA A 1 106 ? 1.991 7.109 -0.351 1 98.5 106 ALA A N 1
ATOM 786 C CA . ALA A 1 106 ? 0.783 6.293 -0.263 1 98.5 106 ALA A CA 1
ATOM 787 C C . ALA A 1 106 ? 0.817 5.152 -1.274 1 98.5 106 ALA A C 1
ATOM 789 O O . ALA A 1 106 ? 0.288 4.066 -1.015 1 98.5 106 ALA A O 1
ATOM 790 N N . LEU A 1 107 ? 1.48 5.371 -2.369 1 98.5 107 LEU A N 1
ATOM 791 C CA . LEU A 1 107 ? 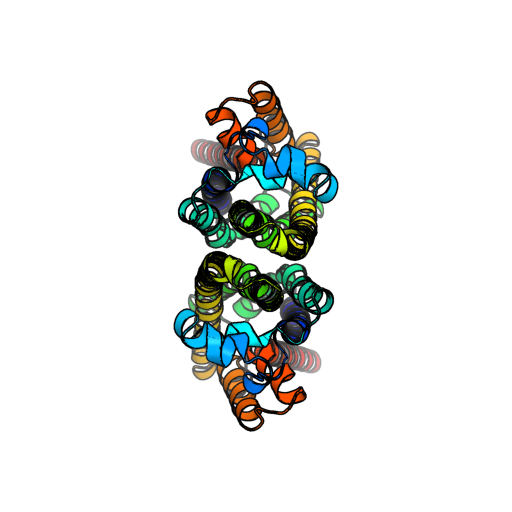1.513 4.383 -3.441 1 98.5 107 LEU A CA 1
ATOM 792 C C . LEU A 1 107 ? 2.715 3.455 -3.291 1 98.5 107 LEU A C 1
ATOM 794 O O . LEU A 1 107 ? 2.797 2.424 -3.961 1 98.5 107 LEU A O 1
ATOM 798 N N . SER A 1 108 ? 3.59 3.75 -2.371 1 98.62 108 SER A N 1
ATOM 799 C CA . SER A 1 108 ? 4.895 3.1 -2.318 1 98.62 108 SER A CA 1
ATOM 800 C C . SER A 1 108 ? 4.777 1.661 -1.829 1 98.62 108 SER A C 1
ATOM 802 O O . SER A 1 108 ? 5.527 0.786 -2.27 1 98.62 108 SER A O 1
ATOM 804 N N . PRO A 1 109 ? 3.793 1.324 -0.958 1 98.31 109 PRO A N 1
ATOM 805 C CA . PRO A 1 109 ? 3.771 -0.042 -0.43 1 98.31 109 PRO A CA 1
ATOM 806 C C . PRO A 1 109 ? 3.6 -1.095 -1.523 1 98.31 109 PRO A C 1
ATOM 808 O O . PRO A 1 109 ? 4.324 -2.094 -1.543 1 98.31 109 PRO A O 1
ATOM 811 N N . LEU A 1 110 ? 2.707 -0.804 -2.406 1 98.06 110 LEU A N 1
ATOM 812 C CA . LEU A 1 110 ? 2.482 -1.796 -3.451 1 98.06 110 LEU A CA 1
ATOM 813 C C . LEU A 1 110 ? 3.635 -1.805 -4.449 1 98.06 110 LEU A C 1
ATOM 815 O O . LEU A 1 110 ? 4.016 -2.861 -4.957 1 98.06 110 LEU A O 1
ATOM 819 N N . GLY A 1 111 ? 4.199 -0.651 -4.762 1 97.56 111 GLY A N 1
ATOM 820 C CA . GLY A 1 111 ? 5.395 -0.603 -5.586 1 97.56 111 GLY A CA 1
ATOM 821 C C . GLY A 1 111 ? 6.566 -1.354 -4.984 1 97.56 111 GLY A C 1
ATOM 822 O O . GLY A 1 111 ? 7.363 -1.954 -5.711 1 97.56 111 GLY A O 1
ATOM 823 N N . HIS A 1 112 ? 6.621 -1.338 -3.711 1 98.38 112 HIS A N 1
ATOM 824 C CA . HIS A 1 112 ? 7.691 -2.018 -2.984 1 98.38 112 HIS A CA 1
ATOM 825 C C . HIS A 1 112 ? 7.41 -3.512 -2.863 1 98.38 112 HIS A C 1
ATOM 827 O O . HIS A 1 112 ? 8.258 -4.336 -3.197 1 98.38 112 HIS A O 1
ATOM 833 N N . ALA A 1 113 ? 6.223 -3.861 -2.473 1 98.38 113 ALA A N 1
ATOM 834 C CA . ALA A 1 113 ? 5.863 -5.258 -2.23 1 98.38 113 ALA A CA 1
ATOM 835 C C . ALA A 1 113 ? 5.77 -6.031 -3.541 1 98.38 113 ALA A C 1
ATOM 837 O O . ALA A 1 113 ? 5.816 -7.266 -3.545 1 98.38 113 ALA A O 1
ATOM 838 N N . GLY A 1 114 ? 5.586 -5.285 -4.641 1 98.12 114 GLY A N 1
ATOM 839 C CA . GLY A 1 114 ? 5.582 -5.945 -5.938 1 98.12 114 GLY A CA 1
ATOM 840 C C . GLY A 1 114 ? 6.816 -6.793 -6.18 1 98.12 114 GLY A C 1
ATOM 841 O O . GLY A 1 114 ? 6.738 -7.84 -6.828 1 98.12 114 GLY A O 1
ATOM 842 N N . PHE A 1 115 ? 7.934 -6.395 -5.648 1 98.06 115 PHE A N 1
ATOM 843 C CA . PHE A 1 115 ? 9.18 -7.137 -5.816 1 98.06 115 PHE A CA 1
ATOM 844 C C . PHE A 1 115 ? 9.109 -8.469 -5.082 1 98.06 115 PHE A C 1
ATOM 846 O O . PHE A 1 115 ? 9.68 -9.469 -5.539 1 98.06 115 PHE A O 1
ATOM 853 N N . TYR A 1 116 ? 8.43 -8.492 -3.963 1 98.56 116 TYR A N 1
ATOM 854 C CA . TYR A 1 116 ? 8.219 -9.734 -3.219 1 98.56 116 TYR A CA 1
ATOM 855 C C . TYR A 1 116 ? 7.457 -10.75 -4.059 1 98.56 116 TYR A C 1
ATOM 857 O O . TYR A 1 116 ? 7.883 -11.898 -4.191 1 98.56 116 TYR A O 1
ATOM 865 N N . TYR A 1 117 ? 6.395 -10.344 -4.684 1 98.25 117 TYR A N 1
ATOM 866 C CA . TYR A 1 117 ? 5.551 -11.242 -5.469 1 98.25 117 TYR A CA 1
ATOM 867 C C . TYR A 1 117 ? 6.273 -11.719 -6.723 1 98.25 117 TYR A C 1
ATOM 869 O O . TYR A 1 117 ? 6.18 -12.891 -7.094 1 98.25 117 TYR A O 1
ATOM 877 N N . MET A 1 118 ? 7.023 -10.805 -7.285 1 97.06 118 MET A N 1
ATOM 878 C CA . MET A 1 118 ? 7.805 -11.18 -8.461 1 97.06 118 MET A CA 1
ATOM 879 C C . MET A 1 118 ? 8.906 -12.164 -8.086 1 97.06 118 MET A C 1
ATOM 881 O O . MET A 1 118 ? 9.18 -13.117 -8.828 1 97.06 118 MET A O 1
ATOM 885 N N . GLY A 1 119 ? 9.539 -11.891 -6.965 1 96.94 119 GLY A N 1
ATOM 886 C CA . GLY A 1 119 ? 10.578 -12.789 -6.512 1 96.94 119 GLY A CA 1
ATOM 887 C C . GLY A 1 119 ? 10.086 -14.203 -6.27 1 96.94 119 GLY A C 1
ATOM 888 O O . GLY A 1 119 ? 10.68 -15.172 -6.754 1 96.94 119 GLY A O 1
ATOM 889 N N . ILE A 1 120 ? 8.984 -14.336 -5.574 1 97.81 120 ILE A N 1
ATOM 890 C CA . ILE A 1 120 ? 8.422 -15.648 -5.277 1 97.81 120 ILE A CA 1
ATOM 891 C C . ILE A 1 120 ? 7.961 -16.312 -6.57 1 97.81 120 ILE A C 1
ATOM 893 O O . ILE A 1 120 ? 8.141 -17.516 -6.75 1 97.81 120 ILE A O 1
ATOM 897 N N . SER A 1 121 ? 7.371 -15.539 -7.469 1 96.81 121 SER A N 1
ATOM 898 C CA . SER A 1 121 ? 6.945 -16.078 -8.758 1 96.81 121 SER A CA 1
ATOM 899 C C . SER A 1 121 ? 8.133 -16.609 -9.555 1 96.81 121 SER A C 1
ATOM 901 O O . SER A 1 121 ? 8.047 -17.688 -10.141 1 96.81 121 SER A O 1
ATOM 903 N N . ALA A 1 122 ? 9.227 -15.906 -9.555 1 95.5 122 ALA A N 1
ATOM 904 C CA . ALA A 1 122 ? 10.43 -16.359 -10.258 1 95.5 122 ALA A CA 1
ATOM 905 C C . ALA A 1 122 ? 10.977 -17.641 -9.648 1 95.5 122 ALA A C 1
ATOM 907 O O . ALA A 1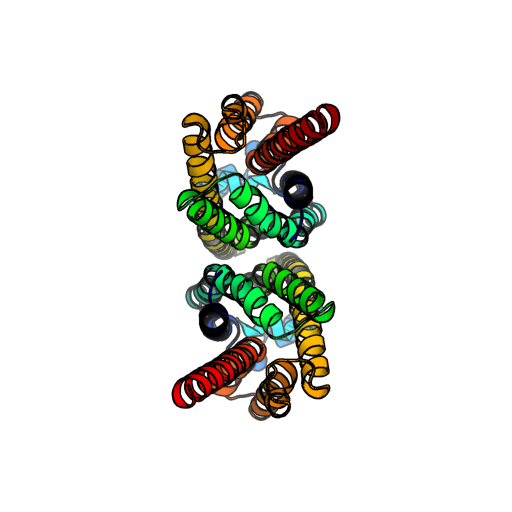 122 ? 11.422 -18.531 -10.367 1 95.5 122 ALA A O 1
ATOM 908 N N . GLN A 1 123 ? 10.969 -17.719 -8.375 1 95.81 123 GLN A N 1
ATOM 909 C CA . GLN A 1 123 ? 11.422 -18.938 -7.695 1 95.81 123 GLN A CA 1
ATOM 910 C C . GLN A 1 123 ? 10.547 -20.125 -8.055 1 95.81 123 GLN A C 1
ATOM 912 O O . GLN A 1 123 ? 11.047 -21.234 -8.242 1 95.81 123 GLN A O 1
ATOM 917 N N . THR A 1 124 ? 9.266 -19.875 -8.133 1 95.94 124 THR A N 1
ATOM 918 C CA . THR A 1 124 ? 8.344 -20.922 -8.531 1 95.94 124 THR A CA 1
ATOM 919 C C . THR A 1 124 ? 8.641 -21.391 -9.961 1 95.94 124 THR A C 1
ATOM 921 O O . THR A 1 124 ? 8.656 -22.594 -10.234 1 95.94 124 THR A O 1
ATOM 924 N N . LEU A 1 125 ? 8.867 -20.438 -10.797 1 94.06 125 LEU A N 1
ATOM 925 C CA . LEU A 1 125 ? 9.203 -20.734 -12.188 1 94.06 125 LEU A CA 1
ATOM 926 C C . LEU A 1 125 ? 10.469 -21.578 -12.273 1 94.06 125 LEU A C 1
ATOM 928 O O . LEU A 1 125 ? 10.523 -22.547 -13.039 1 94.06 125 LEU A O 1
ATOM 932 N N . LEU A 1 126 ? 11.43 -21.297 -11.469 1 93.25 126 LEU A N 1
ATOM 933 C CA . LEU A 1 126 ? 12.727 -21.969 -11.453 1 93.25 126 LEU A CA 1
ATOM 934 C C . LEU A 1 126 ? 12.57 -23.453 -11.141 1 93.25 126 LEU A C 1
ATOM 936 O O . LEU A 1 126 ? 13.297 -24.281 -11.68 1 93.25 126 LEU A O 1
ATOM 940 N N . HIS A 1 127 ? 11.578 -23.812 -10.383 1 91.38 127 HIS A N 1
ATOM 941 C CA . HIS A 1 127 ? 11.461 -25.188 -9.898 1 91.38 127 HIS A CA 1
ATOM 942 C C . HIS A 1 127 ? 10.289 -25.906 -10.547 1 91.38 127 HIS A C 1
ATOM 944 O O . HIS A 1 127 ? 9.906 -27 -10.117 1 91.38 127 HIS A O 1
ATOM 950 N N . SER A 1 128 ? 9.742 -25.328 -11.547 1 93.06 128 SER A N 1
ATOM 951 C CA . SER A 1 128 ? 8.57 -25.906 -12.188 1 93.06 128 SER A CA 1
ATOM 952 C C . SER A 1 128 ? 8.945 -26.672 -13.453 1 93.06 128 SER A C 1
ATOM 954 O O . SER A 1 128 ? 9.992 -26.406 -14.047 1 93.06 128 SER A O 1
ATOM 956 N N . PRO A 1 129 ? 8.117 -27.609 -13.844 1 94.19 129 PRO A N 1
ATOM 957 C CA . PRO A 1 129 ? 8.359 -28.297 -15.109 1 94.19 129 PRO A CA 1
ATOM 958 C C . PRO A 1 129 ? 8.086 -27.422 -16.328 1 94.19 129 PRO A C 1
ATOM 960 O O . PRO A 1 129 ? 7.297 -26.469 -16.234 1 94.19 129 PRO A O 1
ATOM 963 N N . PRO A 1 130 ? 8.711 -27.734 -17.438 1 93.88 130 PRO A N 1
ATOM 964 C CA . PRO A 1 130 ? 8.609 -26.906 -18.656 1 93.88 130 PRO A CA 1
ATOM 965 C C . PRO A 1 130 ? 7.164 -26.719 -19.109 1 93.88 130 PRO A C 1
ATOM 967 O O . PRO A 1 130 ? 6.828 -25.672 -19.656 1 93.88 130 PRO A O 1
ATOM 970 N N . GLU A 1 131 ? 6.336 -27.656 -18.844 1 93.5 131 GLU A N 1
ATOM 971 C CA . GLU A 1 131 ? 4.949 -27.594 -19.297 1 93.5 131 GLU A CA 1
ATOM 972 C C . GLU A 1 131 ? 4.207 -26.453 -18.609 1 93.5 131 GLU A C 1
ATOM 974 O O . GLU A 1 131 ? 3.193 -25.969 -19.125 1 93.5 131 GLU A O 1
ATOM 979 N N . ALA A 1 132 ? 4.75 -25.984 -17.516 1 94.06 132 ALA A N 1
ATOM 980 C CA . ALA A 1 132 ? 4.078 -24.953 -16.734 1 94.06 132 ALA A CA 1
ATOM 981 C C . ALA A 1 132 ? 4.613 -23.578 -17.078 1 94.06 132 ALA A C 1
ATOM 983 O O . ALA A 1 132 ? 4.059 -22.562 -16.656 1 94.06 132 ALA A O 1
ATOM 984 N N . TYR A 1 133 ? 5.68 -23.469 -17.906 1 94 133 TYR A N 1
ATOM 985 C CA . TYR A 1 133 ? 6.391 -22.219 -18.141 1 94 133 TYR A CA 1
ATOM 986 C C . TYR A 1 133 ? 5.465 -21.172 -18.734 1 94 133 TYR A C 1
ATOM 988 O O . TYR A 1 133 ? 5.438 -20.031 -18.281 1 94 133 TYR A O 1
ATOM 996 N N . PRO A 1 134 ? 4.625 -21.531 -19.719 1 93.12 134 PRO A N 1
ATOM 997 C CA . PRO A 1 134 ? 3.801 -20.484 -20.344 1 93.12 134 PRO A CA 1
ATOM 998 C C . PRO A 1 134 ? 2.865 -19.797 -19.344 1 93.12 134 PRO A C 1
ATOM 1000 O O . PRO A 1 134 ? 2.758 -18.578 -19.344 1 93.12 134 PRO A O 1
ATOM 1003 N N . MET A 1 135 ? 2.225 -20.531 -18.484 1 93.94 135 MET A N 1
ATOM 1004 C CA . MET A 1 135 ? 1.29 -19.953 -17.516 1 93.94 135 MET A CA 1
ATOM 1005 C C . MET A 1 135 ? 2.027 -19.156 -16.438 1 93.94 135 MET A C 1
ATOM 1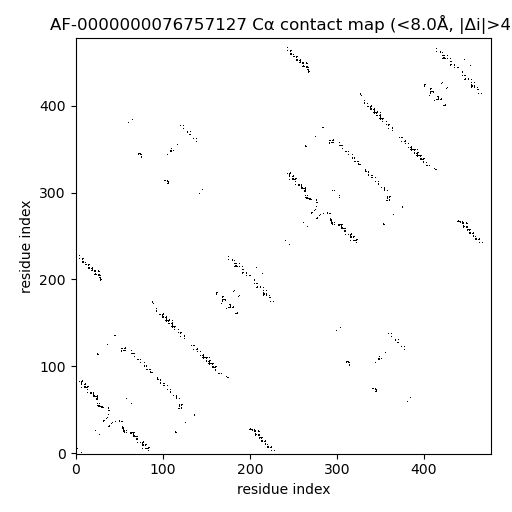007 O O . MET A 1 135 ? 1.546 -18.109 -16 1 93.94 135 MET A O 1
ATOM 1011 N N . LEU A 1 136 ? 3.184 -19.672 -16.094 1 95.44 136 LEU A N 1
ATOM 1012 C CA . LEU A 1 136 ? 3.965 -18.984 -15.062 1 95.44 136 LEU A CA 1
ATOM 1013 C C . LEU A 1 136 ? 4.562 -17.688 -15.594 1 95.44 136 LEU A C 1
ATOM 1015 O O . LEU A 1 136 ? 4.672 -16.703 -14.867 1 95.44 136 LEU A O 1
ATOM 1019 N N . LEU A 1 137 ? 4.914 -17.688 -16.828 1 95.38 137 LEU A N 1
ATOM 1020 C CA . LEU A 1 137 ? 5.406 -16.469 -17.469 1 95.38 137 LEU A CA 1
ATOM 1021 C C . LEU A 1 137 ? 4.297 -15.438 -17.578 1 95.38 137 LEU A C 1
ATOM 1023 O O . LEU A 1 137 ? 4.539 -14.242 -17.359 1 95.38 137 LEU A O 1
ATOM 1027 N N . ALA A 1 138 ? 3.115 -15.883 -17.891 1 95.19 138 ALA A N 1
ATOM 1028 C CA . ALA A 1 138 ? 1.976 -14.969 -17.938 1 95.19 138 ALA A CA 1
ATOM 1029 C C . ALA A 1 138 ? 1.707 -14.352 -16.562 1 95.19 138 ALA A C 1
ATOM 1031 O O . ALA A 1 138 ? 1.426 -13.156 -16.469 1 95.19 138 ALA A O 1
ATOM 1032 N N . GLN A 1 139 ? 1.796 -15.18 -15.57 1 96.56 139 GLN A N 1
ATOM 1033 C CA . GLN A 1 139 ? 1.659 -14.695 -14.203 1 96.56 139 GLN A CA 1
ATOM 1034 C C . GLN A 1 139 ? 2.727 -13.656 -13.883 1 96.56 139 GLN A C 1
ATOM 1036 O O . GLN A 1 139 ? 2.426 -12.609 -13.297 1 96.56 139 GLN A O 1
ATOM 1041 N N . PHE A 1 140 ? 3.943 -13.953 -14.195 1 96.38 140 PHE A N 1
ATOM 1042 C CA . PHE A 1 140 ? 5.066 -13.055 -13.938 1 96.38 140 PHE A CA 1
ATOM 1043 C C . PHE A 1 140 ? 4.844 -11.703 -14.609 1 96.38 140 PHE A C 1
ATOM 1045 O O . PHE A 1 140 ? 5.082 -10.656 -14 1 96.38 140 PHE A O 1
ATOM 1052 N N . ARG A 1 141 ? 4.367 -11.711 -15.781 1 95.62 141 ARG A N 1
ATOM 1053 C CA . ARG A 1 141 ? 4.102 -10.477 -16.516 1 95.62 141 ARG A CA 1
ATOM 1054 C C . ARG A 1 141 ? 2.973 -9.688 -15.867 1 95.62 141 ARG A C 1
ATOM 1056 O O . ARG A 1 141 ? 3.016 -8.453 -15.828 1 95.62 141 ARG A O 1
ATOM 1063 N N . ALA A 1 142 ? 1.988 -10.367 -15.438 1 96.62 142 ALA A N 1
ATOM 1064 C CA . ALA A 1 142 ? 0.888 -9.703 -14.742 1 96.62 142 ALA A CA 1
ATOM 1065 C C . ALA A 1 142 ? 1.379 -9.016 -13.477 1 96.62 142 ALA A C 1
ATOM 1067 O O . ALA A 1 142 ? 1.005 -7.875 -13.195 1 96.62 142 ALA A O 1
ATOM 1068 N N . PHE A 1 143 ? 2.203 -9.758 -12.711 1 97.88 143 PHE A N 1
ATOM 1069 C CA . PHE A 1 143 ? 2.762 -9.188 -11.492 1 97.88 143 PHE A CA 1
ATOM 1070 C C . PHE A 1 143 ? 3.648 -7.992 -11.812 1 97.88 143 PHE A C 1
ATOM 1072 O O . PHE A 1 143 ? 3.635 -6.992 -11.086 1 97.88 143 PHE A O 1
ATOM 1079 N N . HIS A 1 144 ? 4.387 -8.109 -12.898 1 97.19 144 HIS A N 1
ATOM 1080 C CA . HIS A 1 144 ? 5.25 -7.008 -13.305 1 97.19 144 HIS A CA 1
ATOM 1081 C C . HIS A 1 144 ? 4.434 -5.766 -13.656 1 97.19 144 HIS A C 1
ATOM 1083 O O . HIS A 1 144 ? 4.832 -4.645 -13.336 1 97.19 144 HIS A O 1
ATOM 1089 N N . ALA A 1 145 ? 3.346 -5.914 -14.336 1 97.19 145 ALA A N 1
ATOM 1090 C CA . ALA A 1 145 ? 2.49 -4.785 -14.695 1 97.19 145 ALA A CA 1
ATOM 1091 C C . ALA A 1 145 ? 1.991 -4.055 -13.453 1 97.19 145 ALA A C 1
ATOM 1093 O O . ALA A 1 145 ? 2.002 -2.822 -13.406 1 97.19 145 ALA A O 1
ATOM 1094 N N . MET A 1 146 ? 1.543 -4.809 -12.453 1 98 146 MET A N 1
ATOM 1095 C CA . MET A 1 146 ? 1.071 -4.238 -11.195 1 98 146 MET A CA 1
ATOM 1096 C C . MET A 1 146 ? 2.193 -3.494 -10.484 1 98 146 MET A C 1
ATOM 1098 O O . MET A 1 146 ? 1.989 -2.387 -9.984 1 98 146 MET A O 1
ATOM 1102 N N . LEU A 1 147 ? 3.402 -4.086 -10.461 1 97.88 147 LEU A N 1
ATOM 1103 C CA . LEU A 1 147 ? 4.574 -3.451 -9.867 1 97.88 147 LEU A CA 1
ATOM 1104 C C . LEU A 1 147 ? 4.922 -2.156 -10.594 1 97.88 147 LEU A C 1
ATOM 1106 O O . LEU A 1 147 ? 5.105 -1.114 -9.961 1 97.88 147 LEU A O 1
ATOM 1110 N N . ALA A 1 148 ? 4.961 -2.213 -11.891 1 97.5 148 ALA A N 1
ATOM 1111 C CA . ALA A 1 148 ? 5.434 -1.1 -12.703 1 97.5 148 ALA A CA 1
ATOM 1112 C C . ALA A 1 148 ? 4.543 0.126 -12.531 1 97.5 148 ALA A C 1
ATOM 1114 O O . ALA A 1 148 ? 5.039 1.238 -12.336 1 97.5 148 ALA A O 1
ATOM 1115 N N . VAL A 1 149 ? 3.277 -0.076 -12.555 1 98.31 149 VAL A N 1
ATOM 1116 C CA . VAL A 1 149 ? 2.346 1.044 -12.469 1 98.31 149 VAL A CA 1
ATOM 1117 C C . VAL A 1 149 ? 2.506 1.744 -11.117 1 98.31 149 VAL A C 1
ATOM 1119 O O . VAL A 1 149 ? 2.58 2.973 -11.055 1 98.31 149 VAL A O 1
ATOM 1122 N N . HIS A 1 150 ? 2.619 1.013 -10.047 1 98.56 150 HIS A N 1
ATOM 1123 C CA . HIS A 1 150 ? 2.693 1.604 -8.719 1 98.56 150 HIS A CA 1
ATOM 1124 C C . HIS A 1 150 ? 4.094 2.129 -8.422 1 98.56 150 HIS A C 1
ATOM 1126 O O . HIS A 1 150 ? 4.25 3.176 -7.789 1 98.56 150 HIS A O 1
ATOM 1132 N N . TRP A 1 151 ? 5.102 1.39 -8.891 1 97.94 151 TRP A N 1
ATOM 1133 C CA . TRP A 1 151 ? 6.477 1.809 -8.641 1 97.94 151 TRP A CA 1
ATOM 1134 C C . TRP A 1 151 ? 6.793 3.105 -9.383 1 97.94 151 TRP A C 1
ATOM 1136 O O . TRP A 1 151 ? 7.305 4.059 -8.781 1 97.94 151 TRP A O 1
ATOM 1146 N N . PHE A 1 152 ? 6.465 3.215 -10.648 1 98.19 152 PHE A N 1
ATOM 1147 C CA . PHE A 1 152 ? 6.758 4.414 -11.43 1 98.19 152 PHE A CA 1
ATOM 1148 C C . PHE A 1 152 ? 5.945 5.602 -10.914 1 98.19 152 PHE A C 1
ATOM 1150 O O . PHE A 1 152 ? 6.449 6.723 -10.859 1 98.19 152 PHE A O 1
ATOM 1157 N N . ALA A 1 153 ? 4.703 5.336 -10.57 1 98.62 153 ALA A N 1
ATOM 1158 C CA . ALA A 1 153 ? 3.881 6.414 -10.031 1 98.62 153 ALA A CA 1
ATOM 1159 C C . ALA A 1 153 ? 4.453 6.93 -8.711 1 98.62 153 ALA A C 1
ATOM 1161 O O . ALA A 1 153 ? 4.602 8.141 -8.523 1 98.62 153 ALA A O 1
ATOM 1162 N N . SER A 1 154 ? 4.793 6.016 -7.832 1 98.62 154 SER A N 1
ATOM 1163 C CA . SER A 1 154 ? 5.312 6.387 -6.52 1 98.62 154 SER A CA 1
ATOM 1164 C C . SER A 1 154 ? 6.648 7.113 -6.633 1 98.62 154 SER A C 1
ATOM 1166 O O . SER A 1 154 ? 6.789 8.242 -6.156 1 98.62 154 SER A O 1
ATOM 1168 N N . VAL A 1 155 ? 7.605 6.516 -7.309 1 98.38 155 VAL A N 1
ATOM 1169 C CA . VAL A 1 155 ? 8.953 7.07 -7.441 1 98.38 155 VAL A CA 1
ATOM 1170 C C . VAL A 1 155 ? 8.891 8.383 -8.219 1 98.38 155 VAL A C 1
ATOM 1172 O O . VAL A 1 155 ? 9.586 9.344 -7.883 1 98.38 155 VAL A O 1
ATOM 1175 N N . GLY A 1 156 ? 8.047 8.383 -9.266 1 98.69 156 GLY A N 1
ATOM 1176 C CA . GLY A 1 156 ? 7.891 9.602 -10.039 1 98.69 156 GLY A CA 1
ATOM 1177 C C . GLY A 1 156 ? 7.367 10.766 -9.219 1 98.69 156 GLY A C 1
ATOM 1178 O O . GLY A 1 156 ? 7.891 11.875 -9.297 1 98.69 156 GLY A O 1
ATOM 1179 N N . LEU A 1 157 ? 6.367 10.539 -8.414 1 98.88 157 LEU A N 1
ATOM 1180 C CA . LEU A 1 157 ? 5.773 11.586 -7.586 1 98.88 157 LEU A CA 1
ATOM 1181 C C . LEU A 1 157 ? 6.75 12.031 -6.5 1 98.88 157 LEU A C 1
ATOM 1183 O O . LEU A 1 157 ? 6.863 13.227 -6.219 1 98.88 157 LEU A O 1
ATOM 1187 N N . LEU A 1 158 ? 7.441 11.07 -5.93 1 98.81 158 LEU A N 1
ATOM 1188 C CA . LEU A 1 158 ? 8.43 11.422 -4.918 1 98.81 158 LEU A CA 1
ATOM 1189 C C . LEU A 1 158 ? 9.562 12.25 -5.52 1 98.81 158 LEU A C 1
ATOM 1191 O O . LEU A 1 158 ? 9.969 13.258 -4.941 1 98.81 158 LEU A O 1
ATOM 1195 N N . ALA A 1 159 ? 10.016 11.812 -6.691 1 98.81 159 ALA A N 1
ATOM 1196 C CA . ALA A 1 159 ? 11.062 12.57 -7.379 1 98.81 159 ALA A CA 1
ATOM 1197 C C . ALA A 1 159 ? 10.602 13.992 -7.672 1 98.81 159 ALA A C 1
ATOM 1199 O O . ALA A 1 159 ? 11.367 14.945 -7.5 1 98.81 159 ALA A O 1
ATOM 1200 N N . ALA A 1 160 ? 9.398 14.109 -8.094 1 98.88 160 ALA A N 1
ATOM 1201 C CA . ALA A 1 160 ? 8.844 15.438 -8.375 1 98.88 160 ALA A CA 1
ATOM 1202 C C . ALA A 1 160 ? 8.789 16.281 -7.105 1 98.88 160 ALA A C 1
ATOM 1204 O O . ALA A 1 160 ? 9.133 17.469 -7.129 1 98.88 160 ALA A O 1
ATOM 1205 N N . GLY A 1 161 ? 8.359 15.688 -6.004 1 98.81 161 GLY A N 1
ATOM 1206 C CA . GLY A 1 161 ? 8.328 16.406 -4.738 1 98.81 161 GLY A CA 1
ATOM 1207 C C . GLY A 1 161 ? 9.703 16.859 -4.277 1 98.81 161 GLY A C 1
ATOM 1208 O O . GLY A 1 161 ? 9.875 18.016 -3.887 1 98.81 161 GLY A O 1
ATOM 1209 N N . TRP A 1 162 ? 10.656 16.031 -4.367 1 98.81 162 TRP A N 1
ATOM 1210 C CA . TRP A 1 162 ? 12.016 16.359 -3.951 1 98.81 162 TRP A CA 1
ATOM 1211 C C . TRP A 1 162 ? 12.641 17.375 -4.895 1 98.81 162 TRP A C 1
ATOM 1213 O O . TRP A 1 162 ? 13.461 18.203 -4.477 1 98.81 162 TRP A O 1
ATOM 1223 N N . LEU A 1 163 ? 12.219 17.297 -6.168 1 98.81 163 LEU A N 1
ATOM 1224 C CA . LEU A 1 163 ? 12.695 18.297 -7.121 1 98.81 163 LEU A CA 1
ATOM 1225 C C . LEU A 1 163 ? 12.18 19.688 -6.762 1 98.81 163 LEU A C 1
ATOM 1227 O O . LEU A 1 163 ? 12.93 20.656 -6.824 1 98.81 163 LEU A O 1
ATOM 1231 N N . VAL A 1 164 ? 10.898 19.812 -6.422 1 98.75 164 VAL A N 1
ATOM 1232 C CA . VAL A 1 164 ? 10.344 21.094 -5.992 1 98.75 164 VAL A CA 1
ATOM 1233 C C . VAL A 1 164 ? 11.117 21.609 -4.789 1 98.75 164 VAL A C 1
ATOM 1235 O O . VAL A 1 164 ? 11.492 22.797 -4.746 1 98.75 164 VAL A O 1
ATOM 1238 N N . LEU A 1 165 ? 11.375 20.734 -3.809 1 98.56 165 LEU A N 1
ATOM 1239 C CA . LEU A 1 165 ? 12.117 21.156 -2.627 1 98.56 165 LEU A CA 1
ATOM 1240 C C . LEU A 1 165 ? 13.531 21.594 -3.002 1 98.56 165 LEU A C 1
ATOM 1242 O O . LEU A 1 165 ? 14.039 22.578 -2.465 1 98.56 165 LEU A O 1
ATOM 1246 N N . LEU A 1 166 ? 14.133 20.844 -3.93 1 98.5 166 LEU A N 1
ATOM 1247 C CA . LEU A 1 166 ? 15.484 21.172 -4.383 1 98.5 166 LEU A CA 1
ATOM 1248 C C . LEU A 1 166 ? 15.531 22.547 -5.012 1 98.5 166 LEU A C 1
ATOM 1250 O O . LEU A 1 166 ? 16.391 23.359 -4.676 1 98.5 166 LEU A O 1
ATOM 1254 N N . VAL A 1 167 ? 14.625 22.828 -5.863 1 98.31 167 VAL A N 1
ATOM 1255 C CA . VAL A 1 167 ? 14.578 24.094 -6.574 1 98.31 167 VAL A CA 1
ATOM 1256 C C . VAL A 1 167 ? 14.336 25.234 -5.578 1 98.31 167 VAL A C 1
ATOM 1258 O O . VAL A 1 167 ? 15 26.266 -5.637 1 98.31 167 VAL A O 1
ATOM 1261 N N . GLN A 1 168 ? 13.43 25.078 -4.621 1 98.44 168 GLN A N 1
ATOM 1262 C CA . GLN A 1 168 ? 13.133 26.094 -3.627 1 98.44 168 GLN A CA 1
ATOM 1263 C C . GLN A 1 168 ? 14.328 26.344 -2.713 1 98.44 168 GLN A C 1
ATOM 1265 O O . GLN A 1 168 ? 14.547 27.469 -2.254 1 98.44 168 GLN A O 1
ATOM 1270 N N . THR A 1 169 ? 15.07 25.297 -2.482 1 97.88 169 THR A N 1
ATOM 1271 C CA . THR A 1 169 ? 16.25 25.438 -1.643 1 97.88 169 THR A CA 1
ATOM 1272 C C . THR A 1 169 ? 17.328 26.234 -2.355 1 97.88 169 THR A C 1
ATOM 1274 O O . THR A 1 169 ? 17.938 27.125 -1.759 1 97.88 169 THR A O 1
ATOM 1277 N N . VAL A 1 170 ? 17.547 25.969 -3.59 1 97.38 170 VAL A N 1
ATOM 1278 C CA . VAL A 1 170 ? 18.516 26.703 -4.387 1 97.38 170 VAL A CA 1
ATOM 1279 C C . VAL A 1 170 ? 18.125 28.172 -4.461 1 97.38 170 VAL A C 1
ATOM 1281 O O . VAL A 1 170 ? 18.984 29.047 -4.426 1 97.38 170 VAL A O 1
ATOM 1284 N N . ARG A 1 171 ? 16.875 28.453 -4.445 1 97.19 171 ARG A N 1
ATOM 1285 C CA . ARG A 1 171 ? 16.344 29.812 -4.559 1 97.19 171 ARG A CA 1
ATOM 1286 C C . ARG A 1 171 ? 16.328 30.516 -3.201 1 97.19 171 ARG A C 1
ATOM 1288 O O . ARG A 1 171 ? 16.016 31.703 -3.109 1 97.19 171 ARG A O 1
ATOM 1295 N N . GLY A 1 172 ? 16.578 29.797 -2.184 1 96.5 172 GLY A N 1
ATOM 1296 C CA . GLY A 1 172 ? 16.594 30.359 -0.844 1 96.5 172 GLY A CA 1
ATOM 1297 C C . GLY A 1 172 ? 15.219 30.531 -0.248 1 96.5 172 GLY A C 1
ATOM 1298 O O . GLY A 1 172 ? 15 31.391 0.611 1 96.5 172 GLY A O 1
ATOM 1299 N N . LYS A 1 173 ? 14.305 29.734 -0.724 1 96.94 173 LYS A N 1
ATOM 1300 C CA . LYS A 1 173 ? 12.914 29.891 -0.298 1 96.94 173 LYS A CA 1
ATOM 1301 C C . LYS A 1 173 ? 12.516 28.797 0.689 1 96.94 173 LYS A C 1
ATOM 1303 O O . LYS A 1 173 ? 11.375 28.344 0.693 1 96.94 173 LYS A O 1
ATOM 1308 N N . THR A 1 174 ? 13.469 28.234 1.398 1 96.62 174 THR A N 1
ATOM 1309 C CA . THR A 1 174 ? 13.242 27.281 2.486 1 96.62 174 THR A CA 1
ATOM 1310 C C . THR A 1 174 ? 13.953 27.734 3.756 1 96.62 174 THR A C 1
ATOM 1312 O O . THR A 1 174 ? 14.758 28.672 3.721 1 96.62 174 THR A O 1
ATOM 1315 N N . VAL A 1 175 ? 13.594 27.141 4.859 1 95.06 175 VAL A N 1
ATOM 1316 C CA . VAL A 1 175 ? 14.242 27.469 6.125 1 95.06 175 VAL A CA 1
ATOM 1317 C C . VAL A 1 175 ? 15.641 26.844 6.16 1 95.06 175 VAL A C 1
ATOM 1319 O O . VAL A 1 175 ? 16.469 27.219 7 1 95.06 175 VAL A O 1
ATOM 1322 N N . LEU A 1 176 ? 15.922 25.984 5.238 1 96 176 LEU A N 1
ATOM 1323 C CA . LEU A 1 176 ? 17.219 25.328 5.168 1 96 176 LEU A CA 1
ATOM 1324 C C . LEU A 1 176 ? 18.234 26.188 4.438 1 96 176 LEU A C 1
ATOM 1326 O O . LEU A 1 176 ? 17.875 26.953 3.533 1 96 176 LEU A O 1
ATOM 1330 N N . PRO A 1 177 ? 19.5 26.062 4.887 1 95.44 177 PRO A N 1
ATOM 1331 C CA . PRO A 1 177 ? 20.531 26.766 4.129 1 95.44 177 PRO A CA 1
ATOM 1332 C C . PRO A 1 177 ? 20.672 26.25 2.701 1 95.44 177 PRO A C 1
ATOM 1334 O O . PRO A 1 177 ? 20.422 25.078 2.438 1 95.44 177 PRO A O 1
ATOM 1337 N N . ARG A 1 178 ? 21.141 26.984 1.777 1 96.44 178 ARG A N 1
ATOM 1338 C CA . ARG A 1 178 ? 21.297 26.625 0.372 1 96.44 178 ARG A CA 1
ATOM 1339 C C . ARG A 1 178 ? 22.234 25.438 0.211 1 96.44 178 ARG A C 1
ATOM 1341 O O . ARG A 1 178 ? 22.047 24.594 -0.675 1 96.44 178 ARG A O 1
ATOM 1348 N N . ALA A 1 179 ? 23.188 25.359 1.076 1 94.88 179 ALA A N 1
ATOM 1349 C CA . ALA A 1 179 ? 24.172 24.281 1.019 1 94.88 179 ALA A CA 1
ATOM 1350 C C . ALA A 1 179 ? 23.516 22.938 1.253 1 94.88 179 ALA A C 1
ATOM 1352 O O . ALA A 1 179 ? 24.062 21.891 0.869 1 94.88 179 ALA A O 1
ATOM 1353 N N . SER A 1 180 ? 22.297 22.938 1.764 1 95.94 180 SER A N 1
ATOM 1354 C CA . SER A 1 180 ? 21.594 21.703 2.076 1 95.94 180 SER A CA 1
ATOM 1355 C C . SER A 1 180 ? 21.109 21.016 0.808 1 95.94 180 SER A C 1
ATOM 1357 O O . SER A 1 180 ? 20.625 19.875 0.861 1 95.94 180 SER A O 1
ATOM 1359 N N . VAL A 1 181 ? 21.234 21.641 -0.315 1 96.62 181 VAL A N 1
ATOM 1360 C CA . VAL A 1 181 ? 20.812 21.078 -1.594 1 96.62 181 VAL A CA 1
ATOM 1361 C C . VAL A 1 181 ? 21.547 19.766 -1.846 1 96.62 181 VAL A C 1
ATOM 1363 O O . VAL A 1 181 ? 21.016 18.844 -2.463 1 96.62 181 VAL A O 1
ATOM 1366 N N . TRP A 1 182 ? 22.703 19.594 -1.295 1 97.25 182 TRP A N 1
ATOM 1367 C CA . TRP A 1 182 ? 23.531 18.406 -1.519 1 97.25 182 TRP A CA 1
ATOM 1368 C C . TRP A 1 182 ? 23.031 17.234 -0.671 1 97.25 182 TRP A C 1
ATOM 1370 O O . TRP A 1 182 ? 23.406 16.078 -0.918 1 97.25 182 TRP A O 1
ATOM 1380 N N . ALA A 1 183 ? 22.172 17.5 0.298 1 98.38 183 ALA A N 1
ATOM 1381 C CA . ALA A 1 183 ? 21.594 16.453 1.134 1 98.38 183 ALA A CA 1
ATOM 1382 C C . ALA A 1 183 ? 20.219 16.047 0.618 1 98.38 183 ALA A C 1
ATOM 1384 O O . ALA A 1 183 ? 19.594 15.133 1.16 1 98.38 183 ALA A O 1
ATOM 1385 N N . ASN A 1 184 ? 19.781 16.734 -0.474 1 98.69 184 ASN A N 1
ATOM 1386 C CA . ASN A 1 184 ? 18.516 16.359 -1.108 1 98.69 184 ASN A CA 1
ATOM 1387 C C . ASN A 1 184 ? 18.578 14.953 -1.686 1 98.69 184 ASN A C 1
ATOM 1389 O O . ASN A 1 184 ? 19.609 14.539 -2.217 1 98.69 184 ASN A O 1
ATOM 1393 N N . PRO A 1 185 ? 17.484 14.242 -1.652 1 98.75 185 PRO A N 1
ATOM 1394 C CA . PRO A 1 185 ? 17.516 12.836 -2.078 1 98.75 185 PRO A CA 1
ATOM 1395 C C . PRO A 1 185 ? 17.922 12.672 -3.537 1 98.75 185 PRO A C 1
ATOM 1397 O O . PRO A 1 185 ? 18.5 11.641 -3.908 1 98.75 185 PRO A O 1
ATOM 1400 N N . LEU A 1 186 ? 17.672 13.641 -4.359 1 98.69 186 LEU A N 1
ATOM 1401 C CA . LEU A 1 186 ? 17.969 13.5 -5.781 1 98.69 186 LEU A CA 1
ATOM 1402 C C . LEU A 1 186 ? 19.469 13.461 -6.023 1 98.69 186 LEU A C 1
ATOM 1404 O O . LEU A 1 186 ? 20 12.477 -6.562 1 98.69 186 LEU A O 1
ATOM 1408 N N . PRO A 1 187 ? 20.25 14.492 -5.586 1 98.44 187 PRO A N 1
ATOM 1409 C CA . PRO A 1 187 ? 21.703 14.391 -5.766 1 98.44 187 PRO A CA 1
ATOM 1410 C C . PRO A 1 187 ? 22.312 13.258 -4.945 1 98.44 187 PRO A C 1
ATOM 1412 O O . PRO A 1 187 ? 23.219 12.57 -5.418 1 98.44 187 PRO A O 1
ATOM 1415 N N . VAL A 1 188 ? 21.859 13.016 -3.707 1 98.69 188 VAL A N 1
ATOM 1416 C CA . VAL A 1 188 ? 22.391 11.945 -2.873 1 98.69 188 VAL A CA 1
ATOM 1417 C C . VAL A 1 188 ? 22.141 10.594 -3.533 1 98.69 188 VAL A C 1
ATOM 1419 O O . VAL A 1 188 ? 23.031 9.742 -3.584 1 98.69 188 VAL A O 1
ATOM 1422 N N . GLY A 1 189 ? 20.922 10.406 -3.992 1 98.5 189 GLY A N 1
ATOM 1423 C CA . GLY A 1 189 ? 20.594 9.172 -4.68 1 98.5 189 GLY A CA 1
ATOM 1424 C C . GLY A 1 189 ? 21.453 8.914 -5.902 1 98.5 189 GLY A C 1
ATOM 1425 O O . GLY A 1 189 ? 21.891 7.785 -6.141 1 98.5 189 GLY A O 1
ATOM 1426 N N . ALA A 1 190 ? 21.719 9.984 -6.676 1 98.12 190 ALA A N 1
ATOM 1427 C CA . ALA A 1 190 ? 22.562 9.859 -7.863 1 98.12 190 ALA A CA 1
ATOM 1428 C C . ALA A 1 190 ? 23.969 9.422 -7.488 1 98.12 190 ALA A C 1
ATOM 1430 O O . ALA A 1 190 ? 24.562 8.57 -8.156 1 98.12 190 ALA A O 1
ATOM 1431 N N . VAL A 1 191 ? 24.469 9.977 -6.438 1 98.25 191 VAL A N 1
ATOM 1432 C CA . VAL A 1 191 ? 25.812 9.641 -5.992 1 98.25 191 VAL A CA 1
ATOM 1433 C C . VAL A 1 191 ? 25.859 8.195 -5.504 1 98.25 191 VAL A C 1
ATOM 1435 O O . VAL A 1 191 ? 26.75 7.434 -5.863 1 98.25 191 VAL A O 1
ATOM 1438 N N . VAL A 1 192 ? 24.859 7.777 -4.684 1 98.06 192 VAL A N 1
ATOM 1439 C CA . VAL A 1 192 ? 24.812 6.422 -4.148 1 98.06 192 VAL A CA 1
ATOM 1440 C C . VAL A 1 192 ? 24.703 5.418 -5.293 1 98.06 192 VAL A C 1
ATOM 1442 O O . VAL A 1 192 ? 25.484 4.465 -5.367 1 98.06 192 VAL A O 1
ATOM 1445 N N . ALA A 1 193 ? 23.812 5.691 -6.176 1 97 193 ALA A N 1
ATOM 1446 C CA . ALA A 1 193 ? 23.625 4.801 -7.32 1 97 193 ALA A CA 1
ATOM 1447 C C . ALA A 1 193 ? 24.875 4.75 -8.188 1 97 193 ALA A C 1
ATOM 1449 O O . ALA A 1 193 ? 25.281 3.676 -8.641 1 97 193 ALA A O 1
ATOM 1450 N N . GLY A 1 194 ? 25.453 5.883 -8.461 1 97.06 194 GLY A N 1
ATOM 1451 C CA . GLY A 1 194 ? 26.656 5.957 -9.273 1 97.06 194 GLY A CA 1
ATOM 1452 C C . GLY A 1 194 ? 27.828 5.191 -8.68 1 97.06 194 GLY A C 1
ATOM 1453 O O . GLY A 1 194 ? 28.469 4.398 -9.375 1 97.06 194 GLY A O 1
ATOM 1454 N N . VAL A 1 195 ? 28.031 5.387 -7.43 1 97.5 195 VAL A N 1
ATOM 1455 C CA . VAL A 1 195 ? 29.141 4.727 -6.758 1 97.5 195 VAL A CA 1
ATOM 1456 C C . VAL A 1 195 ? 28.906 3.217 -6.734 1 97.5 195 VAL A C 1
ATOM 1458 O O . VAL A 1 195 ? 29.828 2.438 -7.02 1 97.5 195 VAL A O 1
ATOM 1461 N N . CYS A 1 196 ? 27.703 2.795 -6.445 1 96.31 196 CYS A N 1
ATOM 1462 C CA . CYS A 1 196 ? 27.406 1.37 -6.363 1 96.31 196 CYS A CA 1
ATOM 1463 C C . CYS A 1 196 ? 27.516 0.708 -7.73 1 96.31 196 CYS A C 1
ATOM 1465 O O . CYS A 1 196 ? 27.891 -0.462 -7.828 1 96.31 196 CYS A O 1
ATOM 1467 N N . SER A 1 197 ? 27.25 1.484 -8.758 1 94.38 197 SER A N 1
ATOM 1468 C CA . SER A 1 197 ? 27.312 0.933 -10.109 1 94.38 197 SER A CA 1
ATOM 1469 C C . SER A 1 197 ? 28.75 0.598 -10.508 1 94.38 197 SER A C 1
ATOM 1471 O O . SER A 1 197 ? 28.969 -0.168 -11.445 1 94.38 197 SER A O 1
ATOM 1473 N N . LEU A 1 198 ? 29.734 1.124 -9.828 1 95.94 198 LEU A N 1
ATOM 1474 C CA . LEU A 1 198 ? 31.141 0.853 -10.094 1 95.94 198 LEU A CA 1
ATOM 1475 C C . LEU A 1 198 ? 31.547 -0.512 -9.547 1 95.94 198 LEU A C 1
ATOM 1477 O O . LEU A 1 198 ? 32.594 -1.044 -9.906 1 95.94 198 LEU A O 1
ATOM 1481 N N . PHE A 1 199 ? 30.688 -1.119 -8.727 1 95.31 199 PHE A N 1
ATOM 1482 C CA . PHE A 1 199 ? 31 -2.389 -8.086 1 95.31 199 PHE A CA 1
ATOM 1483 C C . PHE A 1 199 ? 29.875 -3.391 -8.273 1 95.31 199 PHE A C 1
ATOM 1485 O O . PHE A 1 199 ? 29.266 -3.848 -7.297 1 95.31 199 PHE A O 1
ATOM 1492 N N . PRO A 1 200 ? 29.656 -3.832 -9.445 1 90.25 200 PRO A N 1
ATOM 1493 C CA . PRO A 1 200 ? 28.469 -4.641 -9.75 1 90.25 200 PRO A CA 1
ATOM 1494 C C . PRO A 1 200 ? 28.516 -6.02 -9.102 1 90.25 200 PRO A C 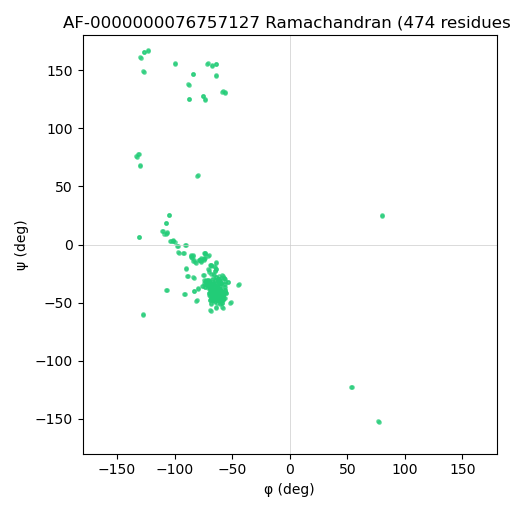1
ATOM 1496 O O . PRO A 1 200 ? 27.469 -6.648 -8.906 1 90.25 200 PRO A O 1
ATOM 1499 N N . GLN A 1 201 ? 29.656 -6.488 -8.688 1 91.94 201 GLN A N 1
ATOM 1500 C CA . GLN A 1 201 ? 29.75 -7.828 -8.117 1 91.94 201 GLN A CA 1
ATOM 1501 C C . GLN A 1 201 ? 29.859 -7.777 -6.602 1 91.94 201 GLN A C 1
ATOM 1503 O O . GLN A 1 201 ? 29.969 -8.812 -5.945 1 91.94 201 GLN A O 1
ATOM 1508 N N . SER A 1 202 ? 29.797 -6.652 -6.07 1 94.94 202 SER A N 1
ATOM 1509 C CA . SER A 1 202 ? 29.922 -6.492 -4.625 1 94.94 202 SER A CA 1
ATOM 1510 C C . SER A 1 202 ? 28.562 -6.641 -3.939 1 94.94 202 SER A C 1
ATOM 1512 O O . SER A 1 202 ? 27.625 -5.922 -4.262 1 94.94 202 SER A O 1
ATOM 1514 N N . ALA A 1 203 ? 28.516 -7.535 -2.986 1 94.75 203 ALA A N 1
ATOM 1515 C CA . ALA A 1 203 ? 27.297 -7.75 -2.217 1 94.75 203 ALA A CA 1
ATOM 1516 C C . ALA A 1 203 ? 26.906 -6.492 -1.44 1 94.75 203 ALA A C 1
ATOM 1518 O O . ALA A 1 203 ? 25.719 -6.172 -1.312 1 94.75 203 ALA A O 1
ATOM 1519 N N . VAL A 1 204 ? 27.891 -5.875 -0.95 1 97.12 204 VAL A N 1
ATOM 1520 C CA . VAL A 1 204 ? 27.656 -4.652 -0.192 1 97.12 204 VAL A CA 1
ATOM 1521 C C . VAL A 1 204 ? 27.094 -3.572 -1.115 1 97.12 204 VAL A C 1
ATOM 1523 O O . VAL A 1 204 ? 26.141 -2.881 -0.763 1 97.12 204 VAL A O 1
ATOM 1526 N N . ALA A 1 205 ? 27.656 -3.438 -2.301 1 96.81 205 ALA A N 1
ATOM 1527 C CA . ALA A 1 205 ? 27.172 -2.473 -3.283 1 96.81 205 ALA A CA 1
ATOM 1528 C C . ALA A 1 205 ? 25.75 -2.801 -3.715 1 96.81 205 ALA A C 1
ATOM 1530 O O . ALA A 1 205 ? 24.953 -1.898 -3.965 1 96.81 205 ALA A O 1
ATOM 1531 N N . ALA A 1 206 ? 25.469 -4.059 -3.812 1 95.69 206 ALA A N 1
ATOM 1532 C CA . ALA A 1 206 ? 24.109 -4.477 -4.18 1 95.69 206 ALA A CA 1
ATOM 1533 C C . ALA A 1 206 ? 23.109 -4.09 -3.104 1 95.69 206 ALA A C 1
ATOM 1535 O O . ALA A 1 206 ? 22.016 -3.604 -3.412 1 95.69 206 ALA A O 1
ATOM 1536 N N . CYS A 1 207 ? 23.453 -4.293 -1.874 1 96.81 207 CYS A N 1
ATOM 1537 C CA . CYS A 1 207 ? 22.594 -3.941 -0.755 1 96.81 207 CYS A CA 1
ATOM 1538 C C . CYS A 1 207 ? 22.359 -2.438 -0.699 1 96.81 207 CYS A C 1
ATOM 1540 O O . CYS A 1 207 ? 21.219 -1.986 -0.616 1 96.81 207 CYS A O 1
ATOM 1542 N N . ILE A 1 208 ? 23.422 -1.691 -0.75 1 97.81 208 ILE A N 1
ATOM 1543 C CA . ILE A 1 208 ? 23.328 -0.238 -0.674 1 97.81 208 ILE A CA 1
ATOM 1544 C C . ILE A 1 208 ? 22.625 0.301 -1.912 1 97.81 208 ILE A C 1
ATOM 1546 O O . ILE A 1 208 ? 21.75 1.163 -1.805 1 97.81 208 ILE A O 1
ATOM 1550 N N . GLY A 1 209 ? 22.984 -0.23 -3.102 1 96.81 209 GLY A N 1
ATOM 1551 C CA . GLY A 1 209 ? 22.375 0.182 -4.352 1 96.81 209 GLY A CA 1
ATOM 1552 C C . GLY A 1 209 ? 20.875 -0.099 -4.395 1 96.81 209 GLY A C 1
ATOM 1553 O O . GLY A 1 209 ? 20.094 0.72 -4.891 1 96.81 209 GLY A O 1
ATOM 1554 N N . GLY A 1 210 ? 20.469 -1.249 -3.883 1 96.25 210 GLY A N 1
ATOM 1555 C CA . GLY A 1 210 ? 19.062 -1.606 -3.826 1 96.25 210 GLY A CA 1
ATOM 1556 C C . GLY A 1 210 ? 18.25 -0.697 -2.922 1 96.25 210 GLY A C 1
ATOM 1557 O O . GLY A 1 210 ? 17.031 -0.569 -3.09 1 96.25 210 GLY A O 1
ATOM 1558 N N . ALA A 1 211 ? 18.922 -0.047 -1.982 1 98.19 211 ALA A N 1
ATOM 1559 C CA . ALA A 1 211 ? 18.25 0.808 -1.01 1 98.19 211 ALA A CA 1
ATOM 1560 C C . ALA A 1 211 ? 18.516 2.283 -1.297 1 98.19 211 ALA A C 1
ATOM 1562 O O . ALA A 1 211 ? 18.328 3.135 -0.422 1 98.19 211 ALA A O 1
ATOM 1563 N N . THR A 1 212 ? 18.938 2.621 -2.502 1 98.12 212 THR A N 1
ATOM 1564 C CA . THR A 1 212 ? 19.406 3.941 -2.895 1 98.12 212 THR A CA 1
ATOM 1565 C C . THR A 1 212 ? 18.406 5.023 -2.5 1 98.12 212 THR A C 1
ATOM 1567 O O . THR A 1 212 ? 18.766 6 -1.841 1 98.12 212 THR A O 1
ATOM 1570 N N . PHE A 1 213 ? 17.172 4.84 -2.832 1 97.88 213 PHE A N 1
ATOM 1571 C CA . PHE A 1 213 ? 16.156 5.867 -2.648 1 97.88 213 PHE A CA 1
ATOM 1572 C C . PHE A 1 213 ? 15.953 6.168 -1.169 1 97.88 213 PHE A C 1
ATOM 1574 O O . PHE A 1 213 ? 15.859 7.328 -0.771 1 97.88 213 PHE A O 1
ATOM 1581 N N . ASN A 1 214 ? 15.93 5.145 -0.38 1 98.75 214 ASN A N 1
ATOM 1582 C CA . ASN A 1 214 ? 15.609 5.348 1.03 1 98.75 214 ASN A CA 1
ATOM 1583 C C . ASN A 1 214 ? 16.844 5.758 1.827 1 98.75 214 ASN A C 1
ATOM 1585 O O . ASN A 1 214 ? 16.734 6.508 2.799 1 98.75 214 ASN A O 1
ATOM 1589 N N . ILE A 1 215 ? 18 5.348 1.389 1 98.75 215 ILE A N 1
ATOM 1590 C CA . ILE A 1 215 ? 19.234 5.879 1.968 1 98.75 215 ILE A CA 1
ATOM 1591 C C . ILE A 1 215 ? 19.312 7.383 1.711 1 98.75 215 ILE A C 1
ATOM 1593 O O . ILE A 1 215 ? 19.656 8.156 2.613 1 98.75 215 ILE A O 1
ATOM 1597 N N . ALA A 1 216 ? 19 7.758 0.498 1 98.88 216 ALA A N 1
ATOM 1598 C CA . ALA A 1 216 ? 19 9.172 0.147 1 98.88 216 ALA A CA 1
ATOM 1599 C C . ALA A 1 216 ? 18.031 9.961 1.016 1 98.88 216 ALA A C 1
ATOM 1601 O O . ALA A 1 216 ? 18.344 11.062 1.47 1 98.88 216 ALA A O 1
ATOM 1602 N N . GLN A 1 217 ? 16.906 9.43 1.267 1 98.88 217 GLN A N 1
ATOM 1603 C CA . GLN A 1 217 ? 15.938 10.102 2.109 1 98.88 217 GLN A CA 1
ATOM 1604 C C . GLN A 1 217 ? 16.391 10.148 3.562 1 98.88 217 GLN A C 1
ATOM 1606 O O . GLN A 1 217 ? 16.172 11.141 4.262 1 98.88 217 GLN A O 1
ATOM 1611 N N . ALA A 1 218 ? 17.047 9.07 4.004 1 98.88 218 ALA A N 1
ATOM 1612 C CA . ALA A 1 218 ? 17.594 9.07 5.359 1 98.88 218 ALA A CA 1
ATOM 1613 C C . ALA A 1 218 ? 18.609 10.203 5.547 1 98.88 218 ALA A C 1
ATOM 1615 O O . ALA A 1 218 ? 18.594 10.891 6.566 1 98.88 218 ALA A O 1
ATOM 1616 N N . VAL A 1 219 ? 19.406 10.367 4.57 1 98.75 219 VAL A N 1
ATOM 1617 C CA . VAL A 1 219 ? 20.406 11.438 4.613 1 98.75 219 VAL A CA 1
ATOM 1618 C C . VAL A 1 219 ? 19.703 12.789 4.691 1 98.75 219 VAL A C 1
ATOM 1620 O O . VAL A 1 219 ? 20.094 13.656 5.484 1 98.75 219 VAL A O 1
ATOM 1623 N N . PHE A 1 220 ? 18.75 13 3.912 1 98.81 220 PHE A N 1
ATOM 1624 C CA . PHE A 1 220 ? 18.016 14.258 3.932 1 98.81 220 PHE A CA 1
ATOM 1625 C C . PHE A 1 220 ? 17.406 14.508 5.309 1 98.81 220 PHE A C 1
ATOM 1627 O O . PHE A 1 220 ? 17.578 15.586 5.883 1 98.81 220 PHE A O 1
ATOM 1634 N N . PHE A 1 221 ? 16.641 13.562 5.816 1 98.75 221 PHE A N 1
ATOM 1635 C CA . PHE A 1 221 ? 15.922 13.766 7.07 1 98.75 221 PHE A CA 1
ATOM 1636 C C . PHE A 1 221 ? 16.906 14 8.219 1 98.75 221 PHE A C 1
ATOM 1638 O O . PHE A 1 221 ? 16.641 14.812 9.102 1 98.75 221 PHE A O 1
ATOM 1645 N N . ALA A 1 222 ? 18 13.258 8.195 1 98.44 222 ALA A N 1
ATOM 1646 C CA . ALA A 1 222 ? 19.016 13.477 9.211 1 98.44 222 ALA A CA 1
ATOM 1647 C C . ALA A 1 222 ? 19.594 14.891 9.109 1 98.44 222 ALA A C 1
ATOM 1649 O O . ALA A 1 222 ? 19.734 15.578 10.125 1 98.44 222 ALA A O 1
ATOM 1650 N N . SER A 1 223 ? 19.906 15.312 7.949 1 97.94 223 SER A N 1
ATOM 1651 C CA . SER A 1 223 ? 20.484 16.625 7.711 1 97.94 223 SER A CA 1
ATOM 1652 C C . SER A 1 223 ? 19.5 17.75 8.07 1 97.94 223 SER A C 1
ATOM 1654 O O . SER A 1 223 ? 19.875 18.719 8.727 1 97.94 223 SER A O 1
ATOM 1656 N N . ALA A 1 224 ? 18.312 17.578 7.574 1 97.62 224 ALA A N 1
ATOM 1657 C CA . ALA A 1 224 ? 17.281 18.578 7.855 1 97.62 224 ALA A CA 1
ATOM 1658 C C . ALA A 1 224 ? 17.031 18.688 9.352 1 97.62 224 ALA A C 1
ATOM 1660 O O . ALA A 1 224 ? 16.859 19.781 9.883 1 97.62 224 ALA A O 1
ATOM 1661 N N . TRP A 1 225 ? 16.938 17.531 9.953 1 96.62 225 TRP A N 1
ATOM 1662 C CA . TRP A 1 225 ? 16.75 17.516 11.398 1 96.62 225 TRP A CA 1
ATOM 1663 C C . TRP A 1 225 ? 17.891 18.234 12.109 1 96.62 225 TRP A C 1
ATOM 1665 O O . TRP A 1 225 ? 17.656 19.047 13.008 1 96.62 225 TRP A O 1
ATOM 1675 N N . TYR A 1 226 ? 19.094 17.984 11.766 1 95.5 226 TYR A N 1
ATOM 1676 C CA . TYR A 1 226 ? 20.281 18.594 12.359 1 95.5 226 TYR A CA 1
ATOM 1677 C C . TYR A 1 226 ? 20.266 20.109 12.156 1 95.5 226 TYR A C 1
ATOM 1679 O O . TYR A 1 226 ? 20.547 20.875 13.086 1 95.5 226 TYR A O 1
ATOM 1687 N N . CYS A 1 227 ? 19.969 20.562 10.984 1 94.25 227 CYS A N 1
ATOM 1688 C CA . CYS A 1 227 ? 19.906 21.984 10.672 1 94.25 227 CYS A CA 1
ATOM 1689 C C . CYS A 1 227 ? 18.891 22.703 11.547 1 94.25 227 CYS A C 1
ATOM 1691 O O . CYS A 1 227 ? 19.172 23.766 12.086 1 94.25 227 CYS A O 1
ATOM 1693 N N . LEU A 1 228 ? 17.766 22.125 11.664 1 93.38 228 LEU A N 1
ATOM 1694 C CA . LEU A 1 228 ? 16.719 22.734 12.469 1 93.38 228 LEU A CA 1
ATOM 1695 C C . LEU A 1 228 ? 17.078 22.719 13.953 1 93.38 228 LEU A C 1
ATOM 1697 O O . LEU A 1 228 ? 16.828 23.688 14.672 1 93.38 228 LEU A O 1
ATOM 1701 N N . TYR A 1 229 ? 17.609 21.641 14.367 1 92.69 229 TYR A N 1
ATOM 1702 C CA . TYR A 1 229 ? 18 21.5 15.758 1 92.69 229 TYR A CA 1
ATOM 1703 C C . TYR A 1 229 ? 19.094 22.5 16.125 1 92.69 229 TYR A C 1
ATOM 1705 O O . TYR A 1 229 ? 19.031 23.125 17.188 1 92.69 229 TYR A O 1
ATOM 1713 N N . SER A 1 230 ? 20.031 22.703 15.32 1 90.5 230 SER A N 1
ATOM 1714 C CA . SER A 1 230 ? 21.125 23.641 15.539 1 90.5 230 SER A CA 1
ATOM 1715 C C . SER A 1 230 ? 20.625 25.078 15.586 1 90.5 230 SER A C 1
ATOM 1717 O O . SER A 1 230 ? 21.094 25.875 16.391 1 90.5 230 SER A O 1
ATOM 1719 N N . ASN A 1 231 ? 19.781 25.391 14.688 1 87.25 231 ASN A N 1
ATOM 1720 C CA . ASN A 1 231 ? 19.188 26.719 14.68 1 87.25 231 ASN A CA 1
ATOM 1721 C C . ASN A 1 231 ? 18.406 27 15.969 1 87.25 231 ASN A C 1
ATOM 1723 O O . ASN A 1 231 ? 18.438 28.109 16.484 1 87.25 231 ASN A O 1
ATOM 1727 N N . TYR A 1 232 ? 17.734 25.984 16.438 1 84.94 232 TYR A N 1
ATOM 1728 C CA . TYR A 1 232 ? 16.969 26.109 17.672 1 84.94 232 TYR A CA 1
ATOM 1729 C C . TYR A 1 232 ? 17.906 26.328 18.859 1 84.94 232 TYR A C 1
ATOM 1731 O O . TYR A 1 232 ? 17.641 27.172 19.734 1 84.94 232 TYR A O 1
ATOM 1739 N N . GLN A 1 233 ? 18.969 25.672 18.922 1 86.12 233 GLN A N 1
ATOM 1740 C CA . GLN A 1 233 ? 19.938 25.797 20.016 1 86.12 233 GLN A CA 1
ATOM 1741 C C . GLN A 1 233 ? 20.609 27.172 20 1 86.12 233 GLN A C 1
ATOM 1743 O O . GLN A 1 233 ? 20.828 27.781 21.047 1 86.12 233 GLN A O 1
ATOM 1748 N N . HIS A 1 234 ? 20.891 27.641 18.875 1 85.94 234 HIS A N 1
ATOM 1749 C CA . HIS A 1 234 ? 21.516 28.953 18.734 1 85.94 234 HIS A CA 1
ATOM 1750 C C . HIS A 1 234 ? 20.594 30.062 19.188 1 85.94 234 HIS A C 1
ATOM 1752 O O . HIS A 1 234 ? 21.031 31.047 19.812 1 85.94 234 HIS A O 1
ATOM 1758 N N . GLN A 1 235 ? 19.391 29.969 18.859 1 84.12 235 GLN A N 1
ATOM 1759 C CA . GLN A 1 235 ? 18.406 30.953 19.281 1 84.12 235 GLN A CA 1
ATOM 1760 C C . GLN A 1 235 ? 18.234 30.938 20.797 1 84.12 235 GLN A C 1
ATOM 1762 O O . GLN A 1 235 ? 18.016 31.984 21.422 1 84.12 235 GLN A O 1
ATOM 1767 N N . LYS A 1 236 ? 18.406 29.844 21.422 1 86.88 236 LYS A N 1
ATOM 1768 C CA . LYS A 1 236 ? 18.266 29.719 22.875 1 86.88 236 LYS A CA 1
ATOM 1769 C C . LYS A 1 236 ? 19.453 30.328 23.594 1 86.88 236 LYS A C 1
ATOM 1771 O O . LYS A 1 236 ? 19.297 30.906 24.672 1 86.88 236 LYS A O 1
ATOM 1776 N N . GLU A 1 237 ? 20.5 30.234 23.016 1 84.62 237 GLU A N 1
ATOM 1777 C CA . GLU A 1 237 ? 21.719 30.75 23.641 1 84.62 237 GLU A CA 1
ATOM 1778 C C . GLU A 1 237 ? 21.766 32.281 23.562 1 84.62 237 GLU A C 1
ATOM 1780 O O . GLU A 1 237 ? 22.422 32.906 24.375 1 84.62 237 GLU A O 1
ATOM 1785 N N . HIS A 1 238 ? 21.141 32.812 22.625 1 80.19 238 HIS A N 1
ATOM 1786 C CA . HIS A 1 238 ? 21.219 34.281 22.438 1 80.19 238 HIS A CA 1
ATOM 1787 C C . HIS A 1 238 ? 19.969 34.969 22.984 1 80.19 238 HIS A C 1
ATOM 1789 O O . HIS A 1 238 ? 19.797 36.156 22.844 1 80.19 238 HIS A O 1
ATOM 1795 N N . GLN A 1 239 ? 19.047 34.25 23.594 1 68.12 239 GLN A N 1
ATOM 1796 C CA . GLN A 1 239 ? 17.984 34.844 24.375 1 68.12 239 GLN A CA 1
ATOM 1797 C C . GLN A 1 239 ? 18.328 34.844 25.875 1 68.12 239 GLN A C 1
ATOM 1799 O O . GLN A 1 239 ? 18.906 33.875 26.375 1 68.12 239 GLN A O 1
ATOM 1804 N N . MET B 1 1 ? -6.555 25.719 6.25 1 47.03 1 MET B N 1
ATOM 1805 C CA . MET B 1 1 ? -7.031 24.453 6.816 1 47.03 1 MET B CA 1
ATOM 1806 C C . MET B 1 1 ? -8.258 23.953 6.059 1 47.03 1 MET B C 1
ATOM 1808 O O . MET B 1 1 ? -9.203 24.703 5.82 1 47.03 1 MET B O 1
ATOM 1812 N N . THR B 1 2 ? -8.109 22.766 5.355 1 65.81 2 THR B N 1
ATOM 1813 C CA . THR B 1 2 ? -9.203 22.266 4.543 1 65.81 2 THR B CA 1
ATOM 1814 C C . THR B 1 2 ? -10.461 22.094 5.387 1 65.81 2 THR B C 1
ATOM 1816 O O . THR B 1 2 ? -10.398 21.578 6.512 1 65.81 2 THR B O 1
ATOM 1819 N N . LYS B 1 3 ? -11.617 22.594 4.922 1 82.44 3 LYS B N 1
ATOM 1820 C CA . LYS B 1 3 ? -12.922 22.547 5.582 1 82.44 3 LYS B CA 1
ATOM 1821 C C . LYS B 1 3 ? -13.359 21.109 5.852 1 82.44 3 LYS B C 1
ATOM 1823 O O . LYS B 1 3 ? -13.156 20.234 5.012 1 82.44 3 LYS B O 1
ATOM 1828 N N . PRO B 1 4 ? -13.742 20.875 6.945 1 86.94 4 PRO B N 1
ATOM 1829 C CA . PRO B 1 4 ? -14.18 19.547 7.332 1 86.94 4 PRO B CA 1
ATOM 1830 C C . PRO B 1 4 ? -15.086 18.891 6.281 1 86.94 4 PRO B C 1
ATOM 1832 O O . PRO B 1 4 ? -14.977 17.688 6.023 1 86.94 4 PRO B O 1
ATOM 1835 N N . LEU B 1 5 ? -15.844 19.656 5.648 1 93 5 LEU B N 1
ATOM 1836 C CA . LEU B 1 5 ? -16.766 19.141 4.641 1 93 5 LEU B CA 1
ATOM 1837 C C . LEU B 1 5 ? -16 18.578 3.451 1 93 5 LEU B C 1
ATOM 1839 O O . LEU B 1 5 ? -16.359 17.516 2.934 1 93 5 LEU B O 1
ATOM 1843 N N . THR B 1 6 ? -14.961 19.203 3.076 1 95.62 6 THR B N 1
ATOM 1844 C CA . THR B 1 6 ? -14.156 18.75 1.951 1 95.62 6 THR B CA 1
ATOM 1845 C C . THR B 1 6 ? -13.422 17.453 2.305 1 95.62 6 THR B C 1
ATOM 1847 O O . THR B 1 6 ? -13.281 16.562 1.465 1 95.62 6 THR B O 1
ATOM 1850 N N . LEU B 1 7 ? -12.953 17.328 3.471 1 97.5 7 LEU B N 1
ATOM 1851 C CA . LEU B 1 7 ? -12.25 16.141 3.93 1 97.5 7 LEU B CA 1
ATOM 1852 C C . LEU B 1 7 ? -13.195 14.938 3.98 1 97.5 7 LEU B C 1
ATOM 1854 O O . LEU B 1 7 ? -12.812 13.828 3.596 1 97.5 7 LEU B O 1
ATOM 1858 N N . LEU B 1 8 ? -14.422 15.203 4.426 1 97.88 8 LEU B N 1
ATOM 1859 C CA . LEU B 1 8 ? -15.398 14.117 4.469 1 97.88 8 LEU B CA 1
ATOM 1860 C C . LEU B 1 8 ? -15.812 13.695 3.064 1 97.88 8 LEU B C 1
ATOM 1862 O O . LEU B 1 8 ? -16.016 12.508 2.805 1 97.88 8 LEU B O 1
ATOM 1866 N N . LEU B 1 9 ? -15.906 14.641 2.16 1 98.25 9 LEU B N 1
ATOM 1867 C CA . LEU B 1 9 ? -16.188 14.32 0.768 1 98.25 9 LEU B CA 1
ATOM 1868 C C . LEU B 1 9 ? -15.07 13.492 0.157 1 98.25 9 LEU B C 1
ATOM 1870 O O . LEU B 1 9 ? -15.32 12.625 -0.687 1 98.25 9 LEU B O 1
ATOM 1874 N N . SER B 1 10 ? -13.828 13.789 0.564 1 98.31 10 SER B N 1
ATOM 1875 C CA . SER B 1 10 ? -12.703 12.977 0.126 1 98.31 10 SER B CA 1
ATOM 1876 C C . SER B 1 10 ? -12.852 11.523 0.576 1 98.31 10 SER B C 1
ATOM 1878 O O . SER B 1 10 ? -12.531 10.602 -0.171 1 98.31 10 SER B O 1
ATOM 1880 N N . GLY B 1 11 ? -13.32 11.391 1.765 1 98.69 11 GLY B N 1
ATOM 1881 C CA . GLY B 1 11 ? -13.578 10.047 2.26 1 98.69 11 GLY B CA 1
ATOM 1882 C C . GLY B 1 11 ? -14.648 9.312 1.468 1 98.69 11 GLY B C 1
ATOM 1883 O O . GLY B 1 11 ? -14.5 8.125 1.164 1 98.69 11 GLY B O 1
ATOM 1884 N N . LEU B 1 12 ? -15.703 10.047 1.151 1 98.81 12 LEU B N 1
ATOM 1885 C CA . LEU B 1 12 ? -16.766 9.453 0.354 1 98.81 12 LEU B CA 1
ATOM 1886 C C . LEU B 1 12 ? -16.25 9.031 -1.019 1 98.81 12 LEU B C 1
ATOM 1888 O O . LEU B 1 12 ? -16.562 7.934 -1.489 1 98.81 12 LEU B O 1
ATOM 1892 N N . PHE B 1 13 ? -15.516 9.883 -1.6 1 98.88 13 PHE B N 1
ATOM 1893 C CA . PHE B 1 13 ? -14.938 9.578 -2.902 1 98.88 13 PHE B CA 1
ATOM 1894 C C . PHE B 1 13 ? -14.07 8.32 -2.83 1 98.88 13 PHE B C 1
ATOM 1896 O O . PHE B 1 13 ? -14.211 7.414 -3.65 1 98.88 13 PHE B O 1
ATOM 1903 N N . ALA B 1 14 ? -13.164 8.273 -1.876 1 98.88 14 ALA B N 1
ATOM 1904 C CA . ALA B 1 14 ? -12.297 7.109 -1.707 1 98.88 14 ALA B CA 1
ATOM 1905 C C . ALA B 1 14 ? -13.117 5.852 -1.441 1 98.88 14 ALA B C 1
ATOM 1907 O O . ALA B 1 14 ? -12.844 4.793 -2.018 1 98.88 14 ALA B O 1
ATOM 1908 N N . ALA B 1 15 ? -14.117 5.969 -0.609 1 98.94 15 ALA B N 1
ATOM 1909 C CA . ALA B 1 15 ? -14.953 4.82 -0.271 1 98.94 15 ALA B CA 1
ATOM 1910 C C . ALA B 1 15 ? -15.641 4.258 -1.512 1 98.94 15 ALA B C 1
ATOM 1912 O O . ALA B 1 15 ? -15.742 3.039 -1.676 1 98.94 15 ALA B O 1
ATOM 1913 N N . LEU B 1 16 ? -16.094 5.102 -2.338 1 98.88 16 LEU B N 1
ATOM 1914 C CA . LEU B 1 16 ? -16.75 4.664 -3.566 1 98.88 16 LEU B CA 1
ATOM 1915 C C . LEU B 1 16 ? -15.742 3.998 -4.508 1 98.88 16 LEU B C 1
ATOM 1917 O O . LEU B 1 16 ? -16.047 2.975 -5.121 1 98.88 16 LEU B O 1
ATOM 1921 N N . CYS B 1 17 ? -14.578 4.559 -4.629 1 98.88 17 CYS B N 1
ATOM 1922 C CA . CYS B 1 17 ? -13.531 3.947 -5.438 1 98.88 17 CYS B CA 1
ATOM 1923 C C . CYS B 1 17 ? -13.172 2.562 -4.91 1 98.88 17 CYS B C 1
ATOM 1925 O O . CYS B 1 17 ? -13.047 1.613 -5.688 1 98.88 17 CYS B O 1
ATOM 1927 N N . TRP B 1 18 ? -13.086 2.449 -3.609 1 98.88 18 TRP B N 1
ATOM 1928 C CA . TRP B 1 18 ? -12.719 1.172 -3.006 1 98.88 18 TRP B CA 1
ATOM 1929 C C . TRP B 1 18 ? -13.859 0.172 -3.111 1 98.88 18 TRP B C 1
ATOM 1931 O O . TRP B 1 18 ? -13.633 -1.033 -3.236 1 98.88 18 TRP B O 1
ATOM 1941 N N . THR B 1 19 ? -15.07 0.693 -3.043 1 98.81 19 THR B N 1
ATOM 1942 C CA . THR B 1 19 ? -16.234 -0.169 -3.268 1 98.81 19 THR B CA 1
ATOM 1943 C C . THR B 1 19 ? -16.188 -0.777 -4.668 1 98.81 19 THR B C 1
ATOM 1945 O O . THR B 1 19 ? -16.312 -1.992 -4.824 1 98.81 19 THR B O 1
ATOM 1948 N N . ALA B 1 20 ? -15.992 0.051 -5.645 1 98.75 20 ALA B N 1
ATOM 1949 C CA . ALA B 1 20 ? -15.891 -0.44 -7.016 1 98.75 20 ALA B CA 1
ATOM 1950 C C . ALA B 1 20 ? -14.742 -1.439 -7.156 1 98.75 20 ALA B C 1
ATOM 1952 O O . ALA B 1 20 ? -14.898 -2.486 -7.789 1 98.75 20 ALA B O 1
ATOM 1953 N N . ALA B 1 21 ? -13.648 -1.111 -6.582 1 98.81 21 ALA B N 1
ATOM 1954 C CA . ALA B 1 21 ? -12.477 -1.979 -6.637 1 98.81 21 ALA B CA 1
ATOM 1955 C C . ALA B 1 21 ? -12.766 -3.328 -5.984 1 98.81 21 ALA B C 1
ATOM 1957 O O . ALA B 1 21 ? -12.398 -4.375 -6.527 1 98.81 21 ALA B O 1
ATOM 1958 N N . ASP B 1 22 ? -13.406 -3.305 -4.859 1 98.56 22 ASP B N 1
ATOM 1959 C CA . ASP B 1 22 ? -13.766 -4.539 -4.172 1 98.56 22 ASP B CA 1
ATOM 1960 C C . ASP B 1 22 ? -14.672 -5.41 -5.039 1 98.56 22 ASP B C 1
ATOM 1962 O O . ASP B 1 22 ? -14.477 -6.621 -5.129 1 98.56 22 ASP B O 1
ATOM 1966 N N . MET B 1 23 ? -15.609 -4.797 -5.586 1 98.19 23 MET B N 1
ATOM 1967 C CA . MET B 1 23 ? -16.547 -5.539 -6.422 1 98.19 23 MET B CA 1
ATOM 1968 C C . MET B 1 23 ? -15.836 -6.188 -7.602 1 98.19 23 MET B C 1
ATOM 1970 O O . MET B 1 23 ? -16.156 -7.316 -7.984 1 98.19 23 MET B O 1
ATOM 1974 N N . LEU B 1 24 ? -14.891 -5.48 -8.141 1 98.06 24 LEU B N 1
ATOM 1975 C CA . LEU B 1 24 ? -14.125 -6.027 -9.25 1 98.06 24 LEU B CA 1
ATOM 1976 C C . LEU B 1 24 ? -13.195 -7.141 -8.773 1 98.06 24 LEU B C 1
ATOM 1978 O O . LEU B 1 24 ? -12.977 -8.117 -9.484 1 98.06 24 LEU B O 1
ATOM 1982 N N . LEU B 1 25 ? -12.742 -7.066 -7.59 1 97.56 25 LEU B N 1
ATOM 1983 C CA . LEU B 1 25 ? -11.68 -7.949 -7.109 1 97.56 25 LEU B CA 1
ATOM 1984 C C . LEU B 1 25 ? -12.266 -9.203 -6.473 1 97.56 25 LEU B C 1
ATOM 1986 O O . LEU B 1 25 ? -11.805 -10.312 -6.742 1 97.56 25 LEU B O 1
ATOM 1990 N N . VAL B 1 26 ? -13.344 -9.008 -5.652 1 96.25 26 VAL B N 1
ATOM 1991 C CA . VAL B 1 26 ? -13.789 -10.141 -4.855 1 96.25 26 VAL B CA 1
ATOM 1992 C C . VAL B 1 26 ? -15.297 -10.312 -5 1 96.25 26 VAL B C 1
ATOM 1994 O O . VAL B 1 26 ? -15.914 -11.117 -4.297 1 96.25 26 VAL B O 1
ATOM 1997 N N . GLY B 1 27 ? -15.906 -9.547 -5.863 1 95.94 27 GLY B N 1
ATOM 1998 C CA . GLY B 1 27 ? -17.344 -9.609 -6.047 1 95.94 27 GLY B CA 1
ATOM 1999 C C . GLY B 1 27 ? -17.797 -10.766 -6.914 1 95.94 27 GLY B C 1
ATOM 2000 O O . GLY B 1 27 ? -18.469 -10.57 -7.93 1 95.94 27 GLY B O 1
ATOM 2001 N N . PHE B 1 28 ? -17.469 -12 -6.465 1 95.31 28 PHE B N 1
ATOM 2002 C CA . PHE B 1 28 ? -17.844 -13.203 -7.207 1 95.31 28 PHE B CA 1
ATOM 2003 C C . PHE B 1 28 ? -18.578 -14.188 -6.312 1 95.31 28 PHE B C 1
ATOM 2005 O O . PHE B 1 28 ? -18.328 -14.234 -5.105 1 95.31 28 PHE B O 1
ATOM 2012 N N . VAL B 1 29 ? -19.438 -14.906 -6.945 1 92.06 29 VAL B N 1
ATOM 2013 C CA . VAL B 1 29 ? -20.094 -16 -6.242 1 92.06 29 VAL B CA 1
ATOM 2014 C C . VAL B 1 29 ? -19.125 -17.172 -6.09 1 92.06 29 VAL B C 1
ATOM 2016 O O . VAL B 1 29 ? -18.5 -17.594 -7.066 1 92.06 29 VAL B O 1
ATOM 2019 N N . GLN B 1 30 ? -19 -17.625 -4.863 1 87 30 GLN B N 1
ATOM 2020 C CA . GLN B 1 30 ? -18.156 -18.781 -4.625 1 87 30 GLN B CA 1
ATOM 2021 C C . GLN B 1 30 ? -18.812 -20.062 -5.125 1 87 30 GLN B C 1
ATOM 2023 O O . GLN B 1 30 ? -19.938 -20.375 -4.742 1 87 30 GLN B O 1
ATOM 2028 N N . SER B 1 31 ? -18.094 -20.781 -6.004 1 85.38 31 SER B N 1
ATOM 2029 C CA . SER B 1 31 ? -18.625 -22.016 -6.578 1 85.38 31 SER B CA 1
ATOM 2030 C C . SER B 1 31 ? -17.594 -23.125 -6.535 1 85.38 31 SER B C 1
ATOM 2032 O O . SER B 1 31 ? -17.125 -23.578 -7.574 1 85.38 31 SER B O 1
ATOM 2034 N N . PRO B 1 32 ? -17.422 -23.656 -5.41 1 83.81 32 PRO B N 1
ATOM 2035 C CA . PRO B 1 32 ? -16.438 -24.719 -5.324 1 83.81 32 PRO B CA 1
ATOM 2036 C C . PRO B 1 32 ? -16.781 -25.922 -6.207 1 83.81 32 PRO B C 1
ATOM 2038 O O . PRO B 1 32 ? -15.891 -26.594 -6.719 1 83.81 32 PRO B O 1
ATOM 2041 N N . GLY B 1 33 ? -18.031 -26.172 -6.426 1 85.69 33 GLY B N 1
ATOM 2042 C CA . GLY B 1 33 ? -18.469 -27.281 -7.262 1 85.69 33 GLY B CA 1
ATOM 2043 C C . GLY B 1 33 ? -18.031 -27.141 -8.703 1 85.69 33 GLY B C 1
ATOM 2044 O O . GLY B 1 33 ? -17.844 -28.156 -9.398 1 85.69 33 GLY B O 1
ATOM 2045 N N . GLN B 1 34 ? -17.75 -26 -9.086 1 89.12 34 GLN B N 1
ATOM 2046 C CA . GLN B 1 34 ? -17.344 -25.734 -10.461 1 89.12 34 GLN B CA 1
ATOM 2047 C C . GLN B 1 34 ? -15.852 -25.969 -10.641 1 89.12 34 GLN B C 1
ATOM 2049 O O . GLN B 1 34 ? -15.367 -26.062 -11.766 1 89.12 34 GLN B O 1
ATOM 2054 N N . TYR B 1 35 ? -15.164 -26.125 -9.523 1 91.19 35 TYR B N 1
ATOM 2055 C CA . TYR B 1 35 ? -13.711 -26.281 -9.594 1 91.19 35 TYR B CA 1
ATOM 2056 C C . TYR B 1 35 ? -13.258 -27.484 -8.758 1 91.19 35 TYR B C 1
ATOM 2058 O O . TYR B 1 35 ? -12.641 -27.312 -7.703 1 91.19 35 TYR B O 1
ATOM 2066 N N . PRO B 1 36 ? -13.414 -28.578 -9.234 1 90.38 36 PRO B N 1
ATOM 2067 C CA . PRO B 1 36 ? -13.141 -29.812 -8.477 1 90.38 36 PRO B CA 1
ATOM 2068 C C . PRO B 1 36 ? -11.664 -29.953 -8.109 1 90.38 36 PRO B C 1
ATOM 2070 O O . PRO B 1 36 ? -11.344 -30.594 -7.098 1 90.38 36 PRO B O 1
ATOM 2073 N N . LEU B 1 37 ? -10.812 -29.391 -8.898 1 91.88 37 LEU B N 1
ATOM 2074 C CA . LEU B 1 37 ? -9.391 -29.438 -8.555 1 91.88 37 LEU B CA 1
ATOM 2075 C C . LEU B 1 37 ? -9.148 -28.875 -7.16 1 91.88 37 LEU B C 1
ATOM 2077 O O . LEU B 1 37 ? -8.406 -29.453 -6.371 1 91.88 37 LEU B O 1
ATOM 2081 N N . PHE B 1 38 ? -9.812 -27.812 -6.887 1 91.69 38 PHE B N 1
ATOM 2082 C CA . PHE B 1 38 ? -9.609 -27.125 -5.613 1 91.69 38 PHE B CA 1
ATOM 2083 C C . PHE B 1 38 ? -10.445 -27.766 -4.512 1 91.69 38 PHE B C 1
ATOM 2085 O O . PHE B 1 38 ? -9.969 -27.969 -3.395 1 91.69 38 PHE B O 1
ATOM 2092 N N . SER B 1 39 ? -11.664 -28.141 -4.824 1 87.12 39 SER B N 1
ATOM 2093 C CA . SER B 1 39 ? -12.602 -28.594 -3.805 1 87.12 39 SER B CA 1
ATOM 2094 C C . SER B 1 39 ? -12.391 -30.078 -3.479 1 87.12 39 SER B C 1
ATOM 2096 O O . SER B 1 39 ? -12.82 -30.547 -2.428 1 87.12 39 SER B O 1
ATOM 2098 N N . ARG B 1 40 ? -11.648 -30.766 -4.281 1 90.06 40 ARG B N 1
ATOM 2099 C CA . ARG B 1 40 ? -11.453 -32.188 -4.039 1 90.06 40 ARG B CA 1
ATOM 2100 C C . ARG B 1 40 ? -9.969 -32.531 -4.02 1 90.06 40 ARG B C 1
ATOM 2102 O O . ARG B 1 40 ? -9.406 -32.844 -2.959 1 90.06 40 ARG B O 1
ATOM 2109 N N . THR B 1 41 ? -9.367 -32.281 -5.105 1 89.12 41 THR B N 1
ATOM 2110 C CA . THR B 1 41 ? -7.996 -32.75 -5.277 1 89.12 41 THR B CA 1
ATOM 2111 C C . THR B 1 41 ? -7.051 -32 -4.324 1 89.12 41 THR B C 1
ATOM 2113 O O . THR B 1 41 ? -6.246 -32.656 -3.637 1 89.12 41 THR B O 1
ATOM 2116 N N . LEU B 1 42 ? -7.223 -30.75 -4.246 1 92.06 42 LEU B N 1
ATOM 2117 C CA . LEU B 1 42 ? -6.273 -29.953 -3.473 1 92.06 42 LEU B CA 1
ATOM 2118 C C . LEU B 1 42 ? -6.898 -29.469 -2.168 1 92.06 42 LEU B C 1
ATOM 2120 O O . LEU B 1 42 ? -6.332 -28.625 -1.476 1 92.06 42 LEU B O 1
ATOM 2124 N N . ALA B 1 43 ? -8.023 -29.938 -1.836 1 89.19 43 ALA B N 1
ATOM 2125 C CA . ALA B 1 43 ? -8.781 -29.469 -0.682 1 89.19 43 ALA B CA 1
ATOM 2126 C C . ALA B 1 43 ? -7.984 -29.641 0.608 1 89.19 43 ALA B C 1
ATOM 2128 O O . ALA B 1 43 ? -7.941 -28.734 1.445 1 89.19 43 ALA B O 1
ATOM 2129 N N . SER B 1 44 ? -7.363 -30.734 0.817 1 89.31 44 SER B N 1
ATOM 2130 C CA . SER B 1 44 ? -6.609 -31.031 2.033 1 89.31 44 SER B CA 1
ATOM 2131 C C . SER B 1 44 ? -5.391 -30.125 2.16 1 89.31 44 SER B C 1
ATOM 2133 O O . SER B 1 44 ? -5.062 -29.672 3.256 1 89.31 44 SER B O 1
ATOM 2135 N N . ALA B 1 45 ? -4.789 -29.859 1.026 1 89.38 45 ALA B N 1
ATOM 2136 C CA . ALA B 1 45 ? -3.588 -29.016 1.021 1 89.38 45 ALA B CA 1
ATOM 2137 C C . ALA B 1 45 ? -3.934 -27.562 1.255 1 89.38 45 ALA B C 1
ATOM 2139 O O . ALA B 1 45 ? -3.156 -26.812 1.865 1 89.38 45 ALA B O 1
ATOM 2140 N N . LEU B 1 46 ? -5.074 -27.172 0.808 1 90.31 46 LEU B N 1
ATOM 2141 C CA . LEU B 1 46 ? -5.484 -25.766 0.915 1 90.31 46 LEU B CA 1
ATOM 2142 C C . LEU B 1 46 ? -6.188 -25.516 2.242 1 90.31 46 LEU B C 1
ATOM 2144 O O . LEU B 1 46 ? -6.168 -24.391 2.75 1 90.31 46 LEU B O 1
ATOM 2148 N N . GLY B 1 47 ? -6.762 -26.5 2.756 1 87.88 47 GLY B N 1
ATOM 2149 C CA . GLY B 1 47 ? -7.492 -26.344 4.004 1 87.88 47 GLY B CA 1
ATOM 2150 C C . GLY B 1 47 ? -8.516 -25.219 3.955 1 87.88 47 GLY B C 1
ATOM 2151 O O . GLY B 1 47 ? -9.352 -25.172 3.051 1 87.88 47 GLY B O 1
ATOM 2152 N N . ASP B 1 48 ? -8.398 -24.266 4.863 1 80.56 48 ASP B N 1
ATOM 2153 C CA . ASP B 1 48 ? -9.359 -23.172 5.023 1 80.56 48 ASP B CA 1
ATOM 2154 C C . ASP B 1 48 ? -9.219 -22.156 3.895 1 80.56 48 ASP B C 1
ATOM 2156 O O . ASP B 1 48 ? -10.094 -21.312 3.701 1 80.56 48 ASP B O 1
ATOM 2160 N N . ASP B 1 49 ? -8.227 -22.328 3.119 1 86.81 49 ASP B N 1
ATOM 2161 C CA . ASP B 1 49 ? -7.941 -21.344 2.08 1 86.81 49 ASP B CA 1
ATOM 2162 C C . ASP B 1 49 ? -8.664 -21.688 0.782 1 86.81 49 ASP B C 1
ATOM 2164 O O . ASP B 1 49 ? -8.578 -20.953 -0.203 1 86.81 49 ASP B O 1
ATOM 2168 N N . VAL B 1 50 ? -9.383 -22.766 0.784 1 87.25 50 VAL B N 1
ATOM 2169 C CA . VAL B 1 50 ? -10.039 -23.234 -0.434 1 87.25 50 VAL B CA 1
ATOM 2170 C C . VAL B 1 50 ? -11.016 -22.172 -0.929 1 87.25 50 VAL B C 1
ATOM 2172 O O . VAL B 1 50 ? -11.062 -21.875 -2.125 1 87.25 50 VAL B O 1
ATOM 2175 N N . ASP B 1 51 ? -11.703 -21.594 -0.016 1 85.12 51 ASP B N 1
ATOM 2176 C CA . ASP B 1 51 ? -12.688 -20.578 -0.393 1 85.12 51 ASP B CA 1
ATOM 2177 C C . ASP B 1 51 ? -12.023 -19.375 -1.045 1 85.12 51 ASP B C 1
ATOM 2179 O O . ASP B 1 51 ? -12.508 -18.859 -2.051 1 85.12 51 ASP B O 1
ATOM 2183 N N . LEU B 1 52 ? -10.953 -19.047 -0.494 1 87.81 52 LEU B N 1
ATOM 2184 C CA . LEU B 1 52 ? -10.211 -17.906 -1.039 1 87.81 52 LEU B CA 1
ATOM 2185 C C . LEU B 1 52 ? -9.625 -18.25 -2.404 1 87.81 52 LEU B C 1
ATOM 2187 O O . LEU B 1 52 ? -9.602 -17.406 -3.305 1 87.81 52 LEU B O 1
ATOM 2191 N N . ALA B 1 53 ? -9.211 -19.438 -2.543 1 90.44 53 ALA B N 1
ATOM 2192 C CA . ALA B 1 53 ? -8.602 -19.875 -3.793 1 90.44 53 ALA B CA 1
ATOM 2193 C C . ALA B 1 53 ? -9.617 -19.875 -4.93 1 90.44 53 ALA B C 1
ATOM 2195 O O . ALA B 1 53 ? -9.281 -19.531 -6.066 1 90.44 53 ALA B O 1
ATOM 2196 N N . VAL B 1 54 ? -10.82 -20.172 -4.637 1 92.69 54 VAL B N 1
ATOM 2197 C CA . VAL B 1 54 ? -11.828 -20.344 -5.68 1 92.69 54 VAL B CA 1
ATOM 2198 C C . VAL B 1 54 ? -12.508 -19 -5.957 1 92.69 54 VAL B C 1
ATOM 2200 O O . VAL B 1 54 ? -13.047 -18.797 -7.047 1 92.69 54 VAL B O 1
ATOM 2203 N N . LEU B 1 55 ? -12.422 -18.125 -5.023 1 91.25 55 LEU B N 1
ATOM 2204 C CA . LEU B 1 55 ? -13.195 -16.891 -5.016 1 91.25 55 LEU B CA 1
ATOM 2205 C C . LEU B 1 55 ? -12.953 -16.094 -6.293 1 91.25 55 LEU B C 1
ATOM 2207 O O . LEU B 1 55 ? -13.898 -15.617 -6.918 1 91.25 55 LEU B O 1
ATOM 2211 N N . MET B 1 56 ? -11.711 -16.031 -6.781 1 91.56 56 MET B N 1
ATOM 2212 C CA . MET B 1 56 ? -11.391 -15.094 -7.859 1 91.56 56 MET B CA 1
ATOM 2213 C C . MET B 1 56 ? -11.195 -15.828 -9.18 1 91.56 56 MET B C 1
ATOM 2215 O O . MET B 1 56 ? -10.789 -15.234 -10.18 1 91.56 56 MET B O 1
ATOM 2219 N N . LEU B 1 57 ? -11.523 -17.094 -9.234 1 93.19 57 LEU B N 1
ATOM 2220 C CA . LEU B 1 57 ? -11.242 -17.906 -10.414 1 93.19 57 LEU B CA 1
ATOM 2221 C C . LEU B 1 57 ? -12.125 -17.484 -11.578 1 93.19 57 LEU B C 1
ATOM 2223 O O . LEU B 1 57 ? -11.734 -17.609 -12.742 1 93.19 57 LEU B O 1
ATOM 2227 N N . ALA B 1 58 ? -13.242 -16.891 -11.25 1 90.62 58 ALA B N 1
ATOM 2228 C CA . ALA B 1 58 ? -14.195 -16.516 -12.289 1 90.62 58 ALA B CA 1
ATOM 2229 C C . ALA B 1 58 ? -13.812 -15.188 -12.93 1 90.62 58 ALA B C 1
ATOM 2231 O O . ALA B 1 58 ? -14.32 -14.828 -14 1 90.62 58 ALA B O 1
ATOM 2232 N N . GLY B 1 59 ? -12.969 -14.461 -12.344 1 93.25 59 GLY B N 1
ATOM 2233 C CA . GLY B 1 59 ? -12.602 -13.156 -12.852 1 93.25 59 GLY B CA 1
ATOM 2234 C C . GLY B 1 59 ? -11.453 -13.195 -13.836 1 93.25 59 GLY B C 1
ATOM 2235 O O . GLY B 1 59 ? -10.5 -13.961 -13.656 1 93.25 59 GLY B O 1
ATOM 2236 N N . SER B 1 60 ? -11.555 -12.438 -14.883 1 95.75 60 SER B N 1
ATOM 2237 C CA . SER B 1 60 ? -10.43 -12.297 -15.797 1 95.75 60 SER B CA 1
ATOM 2238 C C . SER B 1 60 ? -9.266 -11.562 -15.133 1 95.75 60 SER B C 1
ATOM 2240 O O . SER B 1 60 ? -9.469 -10.789 -14.203 1 95.75 60 SER B O 1
ATOM 2242 N N . PRO B 1 61 ? -8.023 -11.797 -15.586 1 95.38 61 PRO B N 1
ATOM 2243 C CA . PRO B 1 61 ? -6.879 -11.062 -15.047 1 95.38 61 PRO B CA 1
ATOM 2244 C C . PRO B 1 61 ? -7.027 -9.547 -15.172 1 95.38 61 PRO B C 1
ATOM 2246 O O . PRO B 1 61 ? -6.594 -8.805 -14.289 1 95.38 61 PRO B O 1
ATOM 2249 N N . GLN B 1 62 ? -7.652 -9.117 -16.203 1 96.81 62 GLN B N 1
ATOM 2250 C CA . GLN B 1 62 ? -7.855 -7.688 -16.406 1 96.81 62 GLN B CA 1
ATOM 2251 C C . GLN B 1 62 ? -8.82 -7.113 -15.375 1 96.81 62 GLN B C 1
ATOM 2253 O O . GLN B 1 62 ? -8.578 -6.039 -14.828 1 96.81 62 GLN B O 1
ATOM 2258 N N . ARG B 1 63 ? -9.891 -7.82 -15.195 1 97.69 63 ARG B N 1
ATOM 2259 C CA . ARG B 1 63 ? -10.836 -7.391 -14.172 1 97.69 63 ARG B CA 1
ATOM 2260 C C . ARG B 1 63 ? -10.172 -7.32 -12.797 1 97.69 63 ARG B C 1
ATOM 2262 O O . ARG B 1 63 ? -10.352 -6.344 -12.062 1 97.69 63 ARG B O 1
ATOM 2269 N N . LEU B 1 64 ? -9.367 -8.336 -12.461 1 98.06 64 LEU B N 1
ATOM 2270 C CA . LEU B 1 64 ? -8.672 -8.352 -11.18 1 98.06 64 LEU B CA 1
ATOM 2271 C C . LEU B 1 64 ? -7.676 -7.207 -11.078 1 98.06 64 LEU B C 1
ATOM 2273 O O . LEU B 1 64 ? -7.539 -6.582 -10.023 1 98.06 64 LEU B O 1
ATOM 2277 N N . PHE B 1 65 ? -6.992 -6.914 -12.211 1 98.12 65 PHE B N 1
ATOM 2278 C CA . PHE B 1 65 ? -6.047 -5.805 -12.258 1 98.12 65 PHE B CA 1
ATOM 2279 C C . PHE B 1 65 ? -6.742 -4.488 -11.93 1 98.12 65 PHE B C 1
ATOM 2281 O O . PHE B 1 65 ? -6.266 -3.725 -11.086 1 98.12 65 PHE B O 1
ATOM 2288 N N . TRP B 1 66 ? -7.879 -4.254 -12.453 1 98 66 TRP B N 1
ATOM 2289 C CA . TRP B 1 66 ? -8.641 -3.033 -12.227 1 98 66 TRP B CA 1
ATOM 2290 C C . TRP B 1 66 ? -9.32 -3.061 -10.859 1 98 66 TRP B C 1
ATOM 2292 O O . TRP B 1 66 ? -9.789 -2.029 -10.375 1 98 66 TRP B O 1
ATOM 2302 N N . GLY B 1 67 ? -9.383 -4.184 -10.258 1 98.5 67 GLY B N 1
ATOM 2303 C CA . GLY B 1 67 ? -9.852 -4.293 -8.891 1 98.5 67 GLY B CA 1
ATOM 2304 C C . GLY B 1 67 ? -8.883 -3.719 -7.871 1 98.5 67 GLY B C 1
ATOM 2305 O O . GLY B 1 67 ? -9.234 -3.555 -6.699 1 98.5 67 GLY B O 1
ATOM 2306 N N . VAL B 1 68 ? -7.695 -3.395 -8.312 1 98.69 68 VAL B N 1
ATOM 2307 C CA . VAL B 1 68 ? -6.688 -2.902 -7.379 1 98.69 68 VAL B CA 1
ATOM 2308 C C . VAL B 1 68 ? -6.496 -1.399 -7.57 1 98.69 68 VAL B C 1
ATOM 2310 O O . VAL B 1 68 ? -6.461 -0.644 -6.594 1 98.69 68 VAL B O 1
ATOM 2313 N N . LEU B 1 69 ? -6.512 -0.881 -8.773 1 98.56 69 LEU B N 1
ATOM 2314 C CA . LEU B 1 69 ? -6 0.439 -9.125 1 98.56 69 LEU B CA 1
ATOM 2315 C C . LEU B 1 69 ? -6.875 1.538 -8.531 1 98.56 69 LEU B C 1
ATOM 2317 O O . LEU B 1 69 ? -6.367 2.463 -7.891 1 98.56 69 LEU B O 1
ATOM 2321 N N . PRO B 1 70 ? -8.195 1.476 -8.664 1 98.62 70 PRO B N 1
ATOM 2322 C CA . PRO B 1 70 ? -8.992 2.564 -8.086 1 98.62 70 PRO B CA 1
ATOM 2323 C C . PRO B 1 70 ? -8.812 2.695 -6.578 1 98.62 70 PRO B C 1
ATOM 2325 O O . PRO B 1 70 ? -8.852 3.8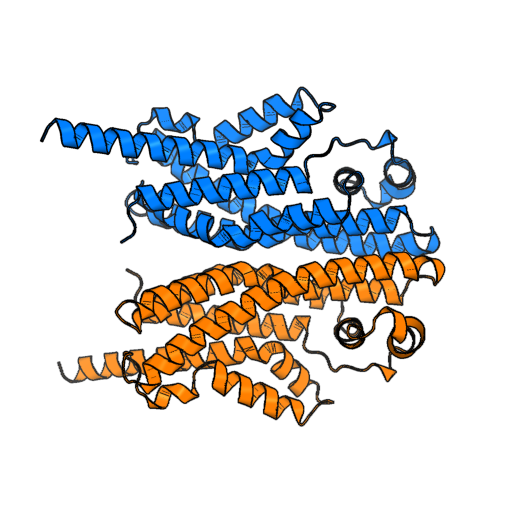05 -6.039 1 98.62 70 PRO B O 1
ATOM 2328 N N . ALA B 1 71 ? -8.648 1.581 -5.898 1 98.69 71 ALA B N 1
ATOM 2329 C CA . ALA B 1 71 ? -8.469 1.603 -4.449 1 9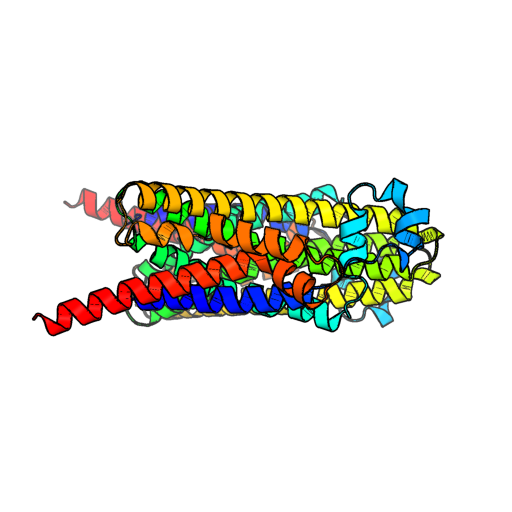8.69 71 ALA B CA 1
ATOM 2330 C C . ALA B 1 71 ? -7.125 2.223 -4.074 1 98.69 71 ALA B C 1
ATOM 2332 O O . ALA B 1 71 ? -7.074 3.205 -3.334 1 98.69 71 ALA B O 1
ATOM 2333 N N . THR B 1 72 ? -6.059 1.744 -4.688 1 98.56 72 THR B N 1
ATOM 2334 C CA . THR B 1 72 ? -4.723 2.176 -4.289 1 98.56 72 THR B CA 1
ATOM 2335 C C . THR B 1 72 ? -4.484 3.629 -4.684 1 98.56 72 THR B C 1
ATOM 2337 O O . THR B 1 72 ? -3.871 4.391 -3.934 1 98.56 72 THR B O 1
ATOM 2340 N N . PHE B 1 73 ? -5.039 4.098 -5.777 1 98.62 73 PHE B N 1
ATOM 2341 C CA . PHE B 1 73 ? -4.77 5.445 -6.254 1 98.62 73 PHE B CA 1
ATOM 2342 C C . PHE B 1 73 ? -5.699 6.453 -5.582 1 98.62 73 PHE B C 1
ATOM 2344 O O . PHE B 1 73 ? -5.469 7.66 -5.66 1 98.62 73 PHE B O 1
ATOM 2351 N N . SER B 1 74 ? -6.707 5.984 -4.867 1 98.69 74 SER B N 1
ATOM 2352 C CA . SER B 1 74 ? -7.574 6.887 -4.121 1 98.69 74 SER B CA 1
ATOM 2353 C C . SER B 1 74 ? -7.223 6.895 -2.637 1 98.69 74 SER B C 1
ATOM 2355 O O . SER B 1 74 ? -7.867 7.582 -1.843 1 98.69 74 SER B O 1
ATOM 2357 N N . LEU B 1 75 ? -6.18 6.168 -2.252 1 98.62 75 LEU B N 1
ATOM 2358 C CA . LEU B 1 75 ? -5.781 6.047 -0.854 1 98.62 75 LEU B CA 1
ATOM 2359 C C . LEU B 1 75 ? -5.531 7.418 -0.239 1 98.62 75 LEU B C 1
ATOM 2361 O O . LEU B 1 75 ? -5.879 7.656 0.92 1 98.62 75 LEU B O 1
ATOM 2365 N N . PRO B 1 76 ? -4.91 8.398 -0.978 1 98.25 76 PRO B N 1
ATOM 2366 C CA . PRO B 1 76 ? -4.668 9.711 -0.385 1 98.25 76 PRO B CA 1
ATOM 2367 C C . PRO B 1 76 ? -5.945 10.375 0.121 1 98.25 76 PRO B C 1
ATOM 2369 O O . PRO B 1 76 ? -5.91 11.117 1.108 1 98.25 76 PRO B O 1
ATOM 2372 N N . PHE B 1 77 ? -7.02 10.062 -0.488 1 98.62 77 PHE B N 1
ATOM 2373 C CA . PHE B 1 77 ? -8.281 10.664 -0.079 1 98.62 77 PHE B CA 1
ATOM 2374 C C . PHE B 1 77 ? -8.789 10.031 1.211 1 98.62 77 PHE B C 1
ATOM 2376 O O . PHE B 1 77 ? -9.375 10.711 2.053 1 98.62 77 PHE B O 1
ATOM 2383 N N . TYR B 1 78 ? -8.578 8.734 1.389 1 98.75 78 TYR B N 1
ATOM 2384 C CA . TYR B 1 78 ? -8.898 8.102 2.664 1 98.75 78 TYR B CA 1
ATOM 2385 C C . TYR B 1 78 ? -8.016 8.648 3.779 1 98.75 78 TYR B C 1
ATOM 2387 O O . TYR B 1 78 ? -8.492 8.906 4.887 1 98.75 78 TYR B O 1
ATOM 2395 N N . LEU B 1 79 ? -6.781 8.844 3.432 1 98.5 79 LEU B N 1
ATOM 2396 C CA . LEU B 1 79 ? -5.867 9.375 4.434 1 98.5 79 LEU B CA 1
ATOM 2397 C C . LEU B 1 79 ? -6.27 10.797 4.832 1 98.5 79 LEU B C 1
ATOM 2399 O O . LEU B 1 79 ? -6.266 11.133 6.02 1 98.5 79 LEU B O 1
ATOM 2403 N N . ALA B 1 80 ? -6.633 11.555 3.842 1 97.75 80 ALA B N 1
ATOM 2404 C CA . ALA B 1 80 ? -7.113 12.906 4.125 1 97.75 80 ALA B CA 1
ATOM 2405 C C . ALA B 1 80 ? -8.383 12.875 4.965 1 97.75 80 ALA B C 1
ATOM 2407 O O . ALA B 1 80 ? -8.57 13.703 5.855 1 97.75 80 ALA B O 1
ATOM 2408 N N . SER B 1 81 ? -9.234 11.922 4.691 1 98.38 81 SER B N 1
ATOM 2409 C CA . SER B 1 81 ? -10.523 11.852 5.375 1 98.38 81 SER B CA 1
ATOM 2410 C C . SER B 1 81 ? -10.344 11.555 6.859 1 98.38 81 SER B C 1
ATOM 2412 O O . SER B 1 81 ? -11.195 11.906 7.676 1 98.38 81 SER B O 1
ATOM 2414 N N . ALA B 1 82 ? -9.242 10.898 7.23 1 98.25 82 ALA B N 1
ATOM 2415 C CA . ALA B 1 82 ? -8.977 10.625 8.641 1 98.25 82 ALA B CA 1
ATOM 2416 C C . ALA B 1 82 ? -8.875 11.914 9.438 1 98.25 82 ALA B C 1
ATOM 2418 O O . ALA B 1 82 ? -9.297 11.969 10.602 1 98.25 82 ALA B O 1
ATOM 2419 N N . PHE B 1 83 ? -8.367 12.969 8.82 1 97.06 83 PHE B N 1
ATOM 2420 C CA . PHE B 1 83 ? -8.312 14.273 9.477 1 97.06 83 PHE B CA 1
ATOM 2421 C C . PHE B 1 83 ? -9.703 14.867 9.633 1 97.06 83 PHE B C 1
ATOM 2423 O O . PHE B 1 83 ? -9.977 15.586 10.594 1 97.06 83 PHE B O 1
ATOM 2430 N N . GLY B 1 84 ? -10.547 14.562 8.641 1 97.31 84 GLY B N 1
ATOM 2431 C CA . GLY B 1 84 ? -11.938 14.977 8.766 1 97.31 84 GLY B CA 1
ATOM 2432 C C . GLY B 1 84 ? -12.656 14.312 9.922 1 97.31 84 GLY B C 1
ATOM 2433 O O . GLY B 1 84 ? -13.391 14.977 10.664 1 97.31 84 GLY B O 1
ATOM 2434 N N . VAL B 1 85 ? -12.391 13.062 10.094 1 98.25 85 VAL B N 1
ATOM 2435 C CA . VAL B 1 85 ? -13.016 12.32 11.172 1 98.25 85 VAL B CA 1
ATOM 2436 C C . VAL B 1 85 ? -12.477 12.805 12.516 1 98.25 85 VAL B C 1
ATOM 2438 O O . VAL B 1 85 ? -13.234 12.93 13.484 1 98.25 85 VAL B O 1
ATOM 2441 N N . ARG B 1 86 ? -11.242 13.094 12.555 1 97.62 86 ARG B N 1
ATOM 2442 C CA . ARG B 1 86 ? -10.633 13.617 13.773 1 97.62 86 ARG B CA 1
ATOM 2443 C C . ARG B 1 86 ? -11.344 14.891 14.234 1 97.62 86 ARG B C 1
ATOM 2445 O O . ARG B 1 86 ? -11.5 15.117 15.438 1 97.62 86 ARG B O 1
ATOM 2452 N N . ARG B 1 87 ? -11.758 15.672 13.305 1 96.75 87 ARG B N 1
ATOM 2453 C CA . ARG B 1 87 ? -12.336 16.984 13.602 1 96.75 87 ARG B CA 1
ATOM 2454 C C . ARG B 1 87 ? -13.742 16.828 14.172 1 96.75 87 ARG B C 1
ATOM 2456 O O . ARG B 1 87 ? -14.305 17.797 14.695 1 96.75 87 ARG B O 1
ATOM 2463 N N . LEU B 1 88 ? -14.266 15.688 14.055 1 96.81 88 LEU B N 1
ATOM 2464 C CA . LEU B 1 88 ? -15.586 15.43 14.625 1 96.81 88 LEU B CA 1
ATOM 2465 C C . LEU B 1 88 ? -15.5 15.211 16.125 1 96.81 88 LEU B C 1
ATOM 2467 O O . LEU B 1 88 ? -16.516 15.188 16.812 1 96.81 88 LEU B O 1
ATOM 2471 N N . LEU B 1 89 ? -14.344 15.023 16.6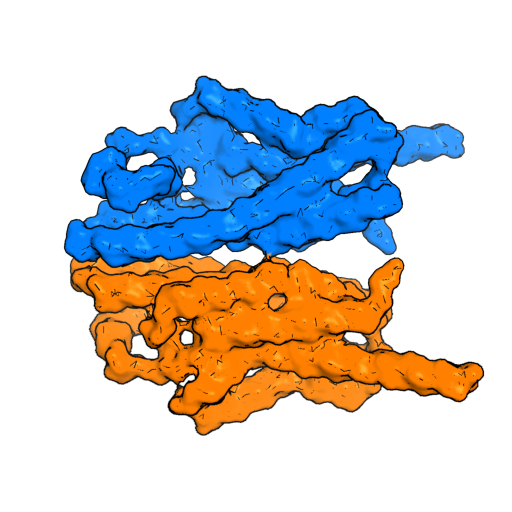25 1 96.88 89 LEU B N 1
ATOM 2472 C CA . LEU B 1 89 ? -14.094 14.703 18.031 1 96.88 89 LEU B CA 1
ATOM 2473 C C . LEU B 1 89 ? -13.156 15.719 18.672 1 96.88 89 LEU B C 1
ATOM 2475 O O . LEU B 1 89 ? -12.609 16.578 17.969 1 96.88 89 LEU B O 1
ATOM 2479 N N . ARG B 1 90 ? -13.078 15.68 19.922 1 93.5 90 ARG B N 1
ATOM 2480 C CA . ARG B 1 90 ? -12.133 16.5 20.672 1 93.5 90 ARG B CA 1
ATOM 2481 C C . ARG B 1 90 ? -11.336 15.656 21.656 1 93.5 90 ARG B C 1
ATOM 2483 O O . ARG B 1 90 ? -11.672 14.492 21.906 1 93.5 90 ARG B O 1
ATOM 2490 N N . GLY B 1 91 ? -10.219 16.234 22.062 1 94 91 GLY B N 1
ATOM 2491 C CA . GLY B 1 91 ? -9.445 15.617 23.141 1 94 91 GLY B CA 1
ATOM 2492 C C . GLY B 1 91 ? -8.633 14.422 22.672 1 94 91 GLY B C 1
ATOM 2493 O O . GLY B 1 91 ? -8.234 14.352 21.5 1 94 91 GLY B O 1
ATOM 2494 N N . LYS B 1 92 ? -8.352 13.508 23.531 1 96.25 92 LYS B N 1
ATOM 2495 C CA . LYS B 1 92 ? -7.477 12.359 23.297 1 96.25 92 LYS B CA 1
ATOM 2496 C C . LYS B 1 92 ? -8.109 11.383 22.312 1 96.25 92 LYS B C 1
ATOM 2498 O O . LYS B 1 92 ? -7.398 10.742 21.531 1 96.25 92 LYS B O 1
ATOM 2503 N N . ALA B 1 93 ? -9.391 11.289 22.344 1 97.69 93 ALA B N 1
ATOM 2504 C CA . ALA B 1 93 ? -10.094 10.383 21.438 1 97.69 93 ALA B CA 1
ATOM 2505 C C . ALA B 1 93 ? -9.875 10.789 19.984 1 97.69 93 ALA B C 1
ATOM 2507 O O . ALA B 1 93 ? -9.766 9.93 19.109 1 97.69 93 ALA B O 1
ATOM 2508 N N . ALA B 1 94 ? -9.805 12.078 19.75 1 98 94 ALA B N 1
ATOM 2509 C CA . ALA B 1 94 ? -9.578 12.578 18.391 1 98 94 ALA B CA 1
ATOM 2510 C C . ALA B 1 94 ? -8.227 12.117 17.859 1 98 94 ALA B C 1
ATOM 2512 O O . ALA B 1 94 ? -8.133 11.68 16.703 1 98 94 ALA B O 1
ATOM 2513 N N . GLY B 1 95 ? -7.223 12.195 18.688 1 97.69 95 GLY B N 1
ATOM 2514 C CA . GLY B 1 95 ? -5.902 11.734 18.312 1 97.69 95 GLY B CA 1
ATOM 2515 C C . GLY B 1 95 ? -5.836 10.234 18.078 1 97.69 95 GLY B C 1
ATOM 2516 O O . GLY B 1 95 ? -5.172 9.773 17.141 1 97.69 95 GLY B O 1
ATOM 2517 N N . ALA B 1 96 ? -6.516 9.508 18.922 1 98.12 96 ALA B N 1
ATOM 2518 C CA . ALA B 1 96 ? -6.551 8.047 18.797 1 98.12 96 ALA B CA 1
ATOM 2519 C C . ALA B 1 96 ? -7.211 7.625 17.484 1 98.12 96 ALA B C 1
ATOM 2521 O O . ALA B 1 96 ? -6.684 6.766 16.781 1 98.12 96 ALA B O 1
ATOM 2522 N N . VAL B 1 97 ? -8.32 8.25 17.188 1 98.62 97 VAL B N 1
ATOM 2523 C CA . VAL B 1 97 ? -9.047 7.906 15.969 1 98.62 97 VAL B CA 1
ATOM 2524 C C . VAL B 1 97 ? -8.211 8.258 14.742 1 98.62 97 VAL B C 1
ATOM 2526 O O . VAL B 1 97 ? -8.125 7.469 13.789 1 98.62 97 VAL B O 1
ATOM 2529 N N . LEU B 1 98 ? -7.582 9.406 14.789 1 98.31 98 LEU B N 1
ATOM 2530 C CA . LEU B 1 98 ? -6.715 9.805 13.688 1 98.31 98 LEU B CA 1
ATOM 2531 C C . LEU B 1 98 ? -5.609 8.773 13.469 1 98.31 98 LEU B C 1
ATOM 2533 O O . LEU B 1 98 ? -5.363 8.352 12.336 1 98.31 98 LEU B O 1
ATOM 2537 N N . SER B 1 99 ? -4.961 8.383 14.547 1 98.25 99 SER B N 1
ATOM 2538 C CA . SER B 1 99 ? -3.855 7.438 14.453 1 98.25 99 SER B CA 1
ATOM 2539 C C . SER B 1 99 ? -4.332 6.078 13.961 1 98.25 99 SER B C 1
ATOM 2541 O O . SER B 1 99 ? -3.738 5.5 13.047 1 98.25 99 SER B O 1
ATOM 2543 N N . LEU B 1 100 ? -5.395 5.574 14.484 1 98.81 100 LEU B N 1
ATOM 2544 C CA . LEU B 1 100 ? -5.91 4.25 14.141 1 98.81 100 LEU B CA 1
ATOM 2545 C C . LEU B 1 100 ? -6.363 4.203 12.688 1 98.81 100 LEU B C 1
ATOM 2547 O O . LEU B 1 100 ? -6 3.285 11.953 1 98.81 100 LEU B O 1
ATOM 2551 N N . LEU B 1 101 ? -7.113 5.219 12.289 1 98.81 101 LEU B N 1
ATOM 2552 C CA . LEU B 1 101 ? -7.605 5.238 10.914 1 98.81 101 LEU B CA 1
ATOM 2553 C C . LEU B 1 101 ? -6.461 5.453 9.93 1 98.81 101 LEU B C 1
ATOM 2555 O O . LEU B 1 101 ? -6.395 4.789 8.891 1 98.81 101 LEU B O 1
ATOM 2559 N N . SER B 1 102 ? -5.516 6.352 10.258 1 98.62 102 SER B N 1
ATOM 2560 C CA . SER B 1 102 ? -4.41 6.641 9.352 1 98.62 102 SER B CA 1
ATOM 2561 C C . SER B 1 102 ? -3.531 5.41 9.141 1 98.62 102 SER B C 1
ATOM 2563 O O . SER B 1 102 ? -3.17 5.082 8.016 1 98.62 102 SER B O 1
ATOM 2565 N N . VAL B 1 103 ? -3.221 4.719 10.211 1 98.69 103 VAL B N 1
ATOM 2566 C CA . VAL B 1 103 ? -2.381 3.529 10.102 1 98.69 103 VAL B CA 1
ATOM 2567 C C . VAL B 1 103 ? -3.152 2.414 9.406 1 98.69 103 VAL B C 1
ATOM 2569 O O . VAL B 1 103 ? -2.602 1.703 8.562 1 98.69 103 VAL B O 1
ATOM 2572 N N . GLY B 1 104 ? -4.414 2.281 9.773 1 98.81 104 GLY B N 1
ATOM 2573 C CA . GLY B 1 104 ? -5.242 1.293 9.102 1 98.81 104 GLY B CA 1
ATOM 2574 C C . GLY B 1 104 ? -5.32 1.505 7.602 1 98.81 104 GLY B C 1
ATOM 2575 O O . GLY B 1 104 ? -5.176 0.557 6.828 1 98.81 104 GLY B O 1
ATOM 2576 N N . TYR B 1 105 ? -5.562 2.752 7.188 1 98.81 105 TYR B N 1
ATOM 2577 C CA . TYR B 1 105 ? -5.621 3.074 5.766 1 98.81 105 TYR B CA 1
ATOM 2578 C C . TYR B 1 105 ? -4.266 2.859 5.102 1 98.81 105 TYR B C 1
ATOM 2580 O O . TYR B 1 105 ? -4.191 2.34 3.984 1 98.81 105 TYR B O 1
ATOM 2588 N N . ALA B 1 106 ? -3.203 3.203 5.773 1 98.5 106 ALA B N 1
ATOM 2589 C CA . ALA B 1 106 ? -1.861 3.092 5.207 1 98.5 106 ALA B CA 1
ATOM 2590 C C . ALA B 1 106 ? -1.521 1.639 4.883 1 98.5 106 ALA B C 1
ATOM 2592 O O . ALA B 1 106 ? -0.794 1.363 3.926 1 98.5 106 ALA B O 1
ATOM 2593 N N . LEU B 1 107 ? -2.092 0.734 5.625 1 98.44 107 LEU B N 1
ATOM 2594 C CA . LEU B 1 107 ? -1.78 -0.681 5.461 1 98.44 107 LEU B CA 1
ATOM 2595 C C . LEU B 1 107 ? -2.752 -1.344 4.492 1 98.44 107 LEU B C 1
ATOM 2597 O O . LEU B 1 107 ? -2.521 -2.471 4.047 1 98.44 107 LEU B O 1
ATOM 2601 N N . SER B 1 108 ? -3.768 -0.638 4.09 1 98.62 108 SER B N 1
ATOM 2602 C CA . SER B 1 108 ? -4.891 -1.245 3.385 1 98.62 108 SER B CA 1
ATOM 2603 C C . SER B 1 108 ? -4.508 -1.635 1.961 1 98.62 108 SER B C 1
ATOM 2605 O O . SER B 1 108 ? -4.992 -2.641 1.436 1 98.62 108 SER B O 1
ATOM 2607 N N . PRO B 1 109 ? -3.578 -0.901 1.296 1 98.25 109 PRO B N 1
ATOM 2608 C CA . PRO B 1 109 ? -3.309 -1.237 -0.104 1 98.25 109 PRO B CA 1
ATOM 2609 C C . PRO B 1 109 ? -2.783 -2.66 -0.279 1 98.25 109 PRO B C 1
ATOM 2611 O O . PRO B 1 109 ? -3.248 -3.391 -1.158 1 98.25 109 PRO B O 1
ATOM 2614 N N . LEU B 1 110 ? -1.889 -3.006 0.584 1 98 110 LEU B N 1
ATOM 2615 C CA . LEU B 1 110 ? -1.329 -4.344 0.436 1 98 110 LEU B CA 1
ATOM 2616 C C . LEU B 1 110 ? -2.332 -5.406 0.876 1 98 110 LEU B C 1
ATOM 2618 O O . LEU B 1 110 ? -2.4 -6.484 0.285 1 98 110 LEU B O 1
ATOM 2622 N N . GLY B 1 111 ? -3.117 -5.129 1.91 1 97.5 111 GLY B N 1
ATOM 2623 C CA . GLY B 1 111 ? -4.195 -6.031 2.289 1 97.5 111 GLY B CA 1
ATOM 2624 C C . GLY B 1 111 ? -5.227 -6.219 1.193 1 97.5 111 GLY B C 1
ATOM 2625 O O . GLY B 1 111 ? -5.805 -7.301 1.057 1 97.5 111 GLY B O 1
ATOM 2626 N N . HIS B 1 112 ? -5.406 -5.211 0.444 1 98.38 112 HIS B N 1
ATOM 2627 C CA . HIS B 1 112 ? -6.367 -5.234 -0.653 1 98.38 112 HIS B CA 1
ATOM 2628 C C . HIS B 1 112 ? -5.773 -5.906 -1.888 1 98.38 112 HIS B C 1
ATOM 2630 O O . HIS B 1 112 ? -6.375 -6.824 -2.447 1 98.38 112 HIS B O 1
ATOM 2636 N N . ALA B 1 113 ? -4.598 -5.527 -2.264 1 98.44 113 ALA B N 1
ATOM 2637 C CA . ALA B 1 113 ? -3.961 -6.031 -3.477 1 98.44 113 ALA B CA 1
ATOM 2638 C C . ALA B 1 113 ? -3.557 -7.496 -3.312 1 98.44 113 ALA B C 1
ATOM 2640 O O . ALA B 1 113 ? -3.33 -8.195 -4.301 1 98.44 113 ALA B O 1
ATOM 2641 N N . GLY B 1 114 ? -3.418 -7.914 -2.047 1 98.12 114 GLY B N 1
ATOM 2642 C CA . GLY B 1 114 ? -3.123 -9.32 -1.807 1 98.12 114 GLY B CA 1
ATOM 2643 C C . GLY B 1 114 ? -4.102 -10.258 -2.48 1 98.12 114 GLY B C 1
ATOM 2644 O O . GLY B 1 114 ? -3.727 -11.344 -2.922 1 98.12 114 GLY B O 1
ATOM 2645 N N . PHE B 1 115 ? -5.328 -9.852 -2.6 1 98.06 115 PHE B N 1
ATOM 2646 C CA . PHE B 1 115 ? -6.348 -10.68 -3.236 1 98.06 115 PHE B CA 1
ATOM 2647 C C . PHE B 1 115 ? -6.074 -10.82 -4.727 1 98.06 115 PHE B C 1
ATOM 2649 O O . PHE B 1 115 ? -6.348 -11.875 -5.316 1 98.06 115 PHE B O 1
ATOM 2656 N N . TYR B 1 116 ? -5.531 -9.797 -5.332 1 98.56 116 TYR B N 1
ATOM 2657 C CA . TYR B 1 116 ? -5.137 -9.844 -6.734 1 98.56 116 TYR B CA 1
ATOM 2658 C C . TYR B 1 116 ? -4.078 -10.922 -6.965 1 98.56 116 TYR B C 1
ATOM 2660 O O . TYR B 1 116 ? -4.219 -11.758 -7.852 1 98.56 116 TYR B O 1
ATOM 2668 N N . TYR B 1 117 ? -3.062 -10.953 -6.156 1 98.31 117 TYR B N 1
ATOM 2669 C CA . TYR B 1 117 ? -1.958 -11.891 -6.312 1 98.31 117 TYR B CA 1
ATOM 2670 C C . TYR B 1 117 ? -2.414 -13.32 -6.035 1 98.31 117 TYR B C 1
ATOM 2672 O O . TYR B 1 117 ? -2.02 -14.25 -6.738 1 98.31 117 TYR B O 1
ATOM 2680 N N . MET B 1 118 ? -3.289 -13.43 -5.066 1 97.06 118 MET B N 1
ATOM 2681 C CA . MET B 1 118 ? -3.834 -14.75 -4.766 1 97.06 118 MET B CA 1
ATOM 2682 C C . MET B 1 118 ? -4.727 -15.25 -5.898 1 97.06 118 MET B C 1
ATOM 2684 O O . MET B 1 118 ? -4.691 -16.422 -6.254 1 97.06 118 MET B O 1
ATOM 2688 N N . GLY B 1 119 ? -5.512 -14.336 -6.41 1 97.06 119 GLY B N 1
ATOM 2689 C CA . GLY B 1 119 ? -6.375 -14.703 -7.523 1 97.06 119 GLY B CA 1
ATOM 2690 C C . GLY B 1 119 ? -5.605 -15.188 -8.734 1 97.06 119 GLY B C 1
ATOM 2691 O O . GLY B 1 119 ? -5.914 -16.25 -9.289 1 97.06 119 GLY B O 1
ATOM 2692 N N . ILE B 1 120 ? -4.594 -14.461 -9.125 1 97.88 120 ILE B N 1
ATOM 2693 C CA . ILE B 1 120 ? -3.789 -14.828 -10.281 1 97.88 120 ILE B CA 1
ATOM 2694 C C . ILE B 1 120 ? -3.049 -16.141 -10.008 1 97.88 120 ILE B C 1
ATOM 2696 O O . ILE B 1 120 ? -2.934 -17 -10.891 1 97.88 120 ILE B O 1
ATOM 2700 N N . SER B 1 121 ? -2.547 -16.297 -8.789 1 96.88 121 SER B N 1
ATOM 2701 C CA . SER B 1 121 ? -1.867 -17.531 -8.406 1 96.88 121 SER B CA 1
ATOM 2702 C C . SER B 1 121 ? -2.803 -18.719 -8.508 1 96.88 121 SER B C 1
ATOM 2704 O O . SER B 1 121 ? -2.412 -19.781 -9.008 1 96.88 121 SER B O 1
ATOM 2706 N N . ALA B 1 122 ? -4.023 -18.578 -8.062 1 95.62 122 ALA B N 1
ATOM 2707 C CA . ALA B 1 122 ? -5.004 -19.656 -8.148 1 95.62 122 ALA B CA 1
ATOM 2708 C C . ALA B 1 122 ? -5.32 -20 -9.594 1 95.62 122 ALA B C 1
ATOM 2710 O O . ALA B 1 122 ? -5.465 -21.172 -9.945 1 95.62 122 ALA B O 1
ATOM 2711 N N . GLN B 1 123 ? -5.438 -19.031 -10.406 1 95.88 123 GLN B N 1
ATOM 2712 C CA . GLN B 1 123 ? -5.684 -19.266 -11.828 1 95.88 123 GLN B CA 1
ATOM 2713 C C . GLN B 1 123 ? -4.527 -20.016 -12.469 1 95.88 123 GLN B C 1
ATOM 2715 O O . GLN B 1 123 ? -4.742 -20.906 -13.305 1 95.88 123 GLN B O 1
ATOM 2720 N N . THR B 1 124 ? -3.338 -19.641 -12.078 1 96.06 124 THR B N 1
ATOM 2721 C CA . THR B 1 124 ? -2.162 -20.344 -12.578 1 96.06 124 THR B CA 1
ATOM 2722 C C . THR B 1 124 ? -2.182 -21.812 -12.141 1 96.06 124 THR B C 1
ATOM 2724 O O . THR B 1 124 ? -1.901 -22.703 -12.938 1 96.06 124 THR B O 1
ATOM 2727 N N . LEU B 1 125 ? -2.52 -22 -10.914 1 94.19 125 LEU B N 1
ATOM 2728 C CA . LEU B 1 125 ? -2.617 -23.359 -10.367 1 94.19 125 LEU B CA 1
ATOM 2729 C C . LEU B 1 125 ? -3.646 -24.172 -11.133 1 94.19 125 LEU B C 1
ATOM 2731 O O . LEU B 1 125 ? -3.4 -25.344 -11.453 1 94.19 125 LEU B O 1
ATOM 2735 N N . LEU B 1 126 ? -4.73 -23.578 -11.492 1 93.44 126 LEU B N 1
ATOM 2736 C CA . LEU B 1 126 ? -5.84 -24.234 -12.18 1 93.44 126 LEU B CA 1
ATOM 2737 C C . LEU B 1 126 ? -5.395 -24.781 -13.539 1 93.44 126 LEU B C 1
ATOM 2739 O O . LEU B 1 126 ? -5.848 -25.844 -13.969 1 93.44 126 LEU B O 1
ATOM 2743 N N . HIS B 1 127 ? -4.434 -24.156 -14.164 1 91.56 127 HIS B N 1
ATOM 2744 C CA . HIS B 1 127 ? -4.07 -24.5 -15.531 1 91.56 127 HIS B CA 1
ATOM 2745 C C . HIS B 1 127 ? -2.701 -25.172 -15.586 1 91.56 127 HIS B C 1
ATOM 2747 O O . HIS B 1 127 ? -2.139 -25.359 -16.672 1 91.56 127 HIS B O 1
ATOM 2753 N N . SER B 1 128 ? -2.195 -25.531 -14.469 1 93.19 128 SER B N 1
ATOM 2754 C CA . SER B 1 128 ? -0.857 -26.109 -14.414 1 93.19 128 SER B CA 1
ATOM 2755 C C . SER B 1 128 ? -0.915 -27.625 -14.32 1 93.19 128 SER B C 1
ATOM 2757 O O . SER B 1 128 ? -1.922 -28.188 -13.883 1 93.19 128 SER B O 1
ATOM 2759 N N . PRO B 1 129 ? 0.139 -28.281 -14.75 1 94.25 129 PRO B N 1
ATOM 2760 C CA . PRO B 1 129 ? 0.204 -29.734 -14.578 1 94.25 129 PRO B CA 1
ATOM 2761 C C . PRO B 1 129 ? 0.405 -30.156 -13.125 1 94.25 129 PRO B C 1
ATOM 2763 O O . PRO B 1 129 ? 0.946 -29.375 -12.328 1 94.25 129 PRO B O 1
ATOM 2766 N N . PRO B 1 130 ? 0.008 -31.359 -12.789 1 94 130 PRO B N 1
ATOM 2767 C CA . PRO B 1 130 ? 0.066 -31.859 -11.406 1 94 130 PRO B CA 1
ATOM 2768 C C . PRO B 1 130 ? 1.472 -31.781 -10.82 1 94 130 PRO B C 1
ATOM 2770 O O . PRO B 1 130 ? 1.629 -31.578 -9.617 1 94 130 PRO B O 1
ATOM 2773 N N . GLU B 1 131 ? 2.443 -31.922 -11.641 1 93.62 131 GLU B N 1
ATOM 2774 C CA . GLU B 1 131 ? 3.822 -31.922 -11.164 1 93.62 131 GLU B CA 1
ATOM 2775 C C . GLU B 1 131 ? 4.207 -30.578 -10.57 1 93.62 131 GLU B C 1
ATOM 2777 O O . GLU B 1 131 ? 5.141 -30.484 -9.766 1 93.62 131 GLU B O 1
ATOM 2782 N N . ALA B 1 132 ? 3.459 -29.578 -10.906 1 94.12 132 ALA B N 1
ATOM 2783 C CA . ALA B 1 132 ? 3.791 -28.219 -10.461 1 94.12 132 ALA B CA 1
ATOM 2784 C C . ALA B 1 132 ? 3.006 -27.844 -9.203 1 94.12 132 ALA B C 1
ATOM 2786 O O . ALA B 1 132 ? 3.27 -26.812 -8.586 1 94.12 132 ALA B O 1
ATOM 2787 N N . TYR B 1 133 ? 2.045 -28.688 -8.766 1 94 133 TYR B N 1
ATOM 2788 C CA . TYR B 1 133 ? 1.104 -28.328 -7.707 1 94 133 TYR B CA 1
ATOM 2789 C C . TYR B 1 133 ? 1.836 -28.016 -6.41 1 94 133 TYR B C 1
ATOM 2791 O O . TYR B 1 133 ? 1.555 -27 -5.762 1 94 133 TYR B O 1
ATOM 2799 N N . PRO B 1 134 ? 2.84 -28.812 -6.02 1 93.19 134 PRO B N 1
ATOM 2800 C CA . PRO B 1 134 ? 3.475 -28.547 -4.727 1 93.19 134 PRO B CA 1
ATOM 2801 C C . PRO B 1 134 ? 4.117 -27.172 -4.656 1 93.19 134 PRO B C 1
ATOM 2803 O O . PRO B 1 134 ? 3.949 -26.453 -3.664 1 93.19 134 PRO B O 1
ATOM 2806 N N . MET B 1 135 ? 4.789 -26.734 -5.68 1 93.88 135 MET B N 1
ATOM 2807 C CA . MET B 1 135 ? 5.461 -25.438 -5.695 1 93.88 135 MET B CA 1
ATOM 2808 C C . MET B 1 135 ? 4.449 -24.297 -5.766 1 93.88 135 MET B C 1
ATOM 2810 O O . MET B 1 135 ? 4.637 -23.266 -5.133 1 93.88 135 MET B O 1
ATOM 2814 N N . LEU B 1 136 ? 3.41 -24.547 -6.516 1 95.5 136 LEU B N 1
ATOM 2815 C CA . LEU B 1 136 ? 2.391 -23.516 -6.672 1 95.5 136 LEU B CA 1
ATOM 2816 C C . LEU B 1 136 ? 1.581 -23.359 -5.391 1 95.5 136 LEU B C 1
ATOM 2818 O O . LEU B 1 136 ? 1.174 -22.25 -5.047 1 95.5 136 LEU B O 1
ATOM 2822 N N . LEU B 1 137 ? 1.384 -24.422 -4.703 1 95.44 137 LEU B N 1
ATOM 2823 C CA . LEU B 1 137 ? 0.707 -24.359 -3.412 1 95.44 137 LEU B CA 1
ATOM 2824 C C . LEU B 1 137 ? 1.56 -23.625 -2.387 1 95.44 137 LEU B C 1
ATOM 2826 O O . LEU B 1 137 ? 1.038 -22.844 -1.583 1 95.44 137 LEU B O 1
ATOM 2830 N N . ALA B 1 138 ? 2.838 -23.859 -2.414 1 95.19 138 ALA B N 1
ATOM 2831 C CA . ALA B 1 138 ? 3.742 -23.141 -1.525 1 95.19 138 ALA B CA 1
ATOM 2832 C C . ALA B 1 138 ? 3.711 -21.641 -1.812 1 95.19 138 ALA B C 1
ATOM 2834 O O . ALA B 1 138 ? 3.707 -20.828 -0.887 1 95.19 138 ALA B O 1
ATOM 2835 N N . GLN B 1 139 ? 3.697 -21.328 -3.078 1 96.5 139 GLN B N 1
ATOM 2836 C CA . GLN B 1 139 ? 3.566 -19.938 -3.484 1 96.5 139 GLN B CA 1
ATOM 2837 C C . GLN B 1 139 ? 2.264 -19.328 -2.965 1 96.5 139 GLN B C 1
ATOM 2839 O O . GLN B 1 139 ? 2.258 -18.219 -2.436 1 96.5 139 GLN B O 1
ATOM 2844 N N . PHE B 1 140 ? 1.191 -20.016 -3.154 1 96.31 140 PHE B N 1
ATOM 2845 C CA . PHE B 1 140 ? -0.123 -19.562 -2.719 1 96.31 140 PHE B CA 1
ATOM 2846 C C . PHE B 1 140 ? -0.134 -19.297 -1.218 1 96.31 140 PHE B C 1
ATOM 2848 O O . PHE B 1 140 ? -0.667 -18.281 -0.767 1 96.31 140 PHE B O 1
ATOM 2855 N N . ARG B 1 141 ? 0.463 -20.125 -0.478 1 95.62 141 ARG B N 1
ATOM 2856 C CA . ARG B 1 141 ? 0.529 -19.969 0.972 1 95.62 141 ARG B CA 1
ATOM 2857 C C . ARG B 1 141 ? 1.37 -18.766 1.353 1 95.62 141 ARG B C 1
ATOM 2859 O O . ARG B 1 141 ? 1.047 -18.047 2.307 1 95.62 141 ARG B O 1
ATOM 2866 N N . ALA B 1 142 ? 2.426 -18.578 0.675 1 96.62 142 ALA B N 1
ATOM 2867 C CA . ALA B 1 142 ? 3.264 -17.406 0.919 1 96.62 142 ALA B CA 1
ATOM 2868 C C . ALA B 1 142 ? 2.49 -16.109 0.67 1 96.62 142 ALA B C 1
ATOM 2870 O O . ALA B 1 142 ? 2.566 -15.172 1.465 1 96.62 142 ALA B O 1
ATOM 2871 N N . PHE B 1 143 ? 1.765 -16.094 -0.468 1 97.81 143 PHE B N 1
ATOM 2872 C CA . PHE B 1 143 ? 0.959 -14.93 -0.798 1 97.81 143 PHE B CA 1
ATOM 2873 C C . PHE B 1 143 ? -0.134 -14.719 0.243 1 97.81 143 PHE B C 1
ATOM 2875 O O . PHE B 1 143 ? -0.426 -13.578 0.618 1 97.81 143 PHE B O 1
ATOM 2882 N N . HIS B 1 144 ? -0.695 -15.82 0.706 1 97.19 144 HIS B N 1
ATOM 2883 C CA . HIS B 1 144 ? -1.731 -15.719 1.728 1 97.19 144 HIS B CA 1
ATOM 2884 C C . HIS B 1 144 ? -1.178 -15.133 3.021 1 97.19 144 HIS B C 1
ATOM 2886 O O . HIS B 1 144 ? -1.851 -14.344 3.686 1 97.19 144 HIS B O 1
ATOM 2892 N N . ALA B 1 145 ? -0.016 -15.523 3.424 1 97.19 145 ALA B N 1
ATOM 2893 C CA . ALA B 1 145 ? 0.605 -14.992 4.637 1 97.19 145 ALA B CA 1
ATOM 2894 C C . ALA B 1 145 ? 0.784 -13.477 4.547 1 97.19 145 ALA B C 1
ATOM 2896 O O . ALA B 1 145 ? 0.493 -12.758 5.504 1 97.19 145 ALA B O 1
ATOM 2897 N N . MET B 1 146 ? 1.279 -13 3.412 1 97.94 146 MET B N 1
ATOM 2898 C CA . MET B 1 146 ? 1.469 -11.578 3.184 1 97.94 146 MET B CA 1
ATOM 2899 C C . MET B 1 146 ? 0.135 -10.836 3.227 1 97.94 146 MET B C 1
ATOM 2901 O O . MET B 1 146 ? 0.03 -9.773 3.84 1 97.94 146 MET B O 1
ATOM 2905 N N . LEU B 1 147 ? -0.91 -11.414 2.604 1 97.88 147 LEU B N 1
ATOM 2906 C CA . LEU B 1 147 ? -2.25 -10.836 2.623 1 97.88 147 LEU B CA 1
ATOM 2907 C C . LEU B 1 147 ? -2.795 -10.773 4.047 1 97.88 147 LEU B C 1
ATOM 2909 O O . LEU B 1 147 ? -3.275 -9.727 4.484 1 97.88 147 LEU B O 1
ATOM 2913 N N . ALA B 1 148 ? -2.676 -11.852 4.754 1 97.5 148 ALA B N 1
ATOM 2914 C CA . ALA B 1 148 ? -3.291 -11.992 6.074 1 97.5 148 ALA B CA 1
ATOM 2915 C C . ALA B 1 148 ? -2.719 -10.977 7.055 1 97.5 148 ALA B C 1
ATOM 2917 O O . ALA B 1 148 ? -3.467 -10.312 7.777 1 97.5 148 ALA B O 1
ATOM 2918 N N . VAL B 1 149 ? -1.445 -10.828 7.055 1 98.31 149 VAL B N 1
ATOM 2919 C CA . VAL B 1 149 ? -0.802 -9.93 8.008 1 98.31 149 VAL B CA 1
ATOM 2920 C C . VAL B 1 149 ? -1.262 -8.5 7.758 1 98.31 149 VAL B C 1
ATOM 2922 O O . VAL B 1 149 ? -1.609 -7.777 8.695 1 98.31 149 VAL B O 1
ATOM 2925 N N . HIS B 1 150 ? -1.336 -8.078 6.531 1 98.56 150 HIS B N 1
ATOM 2926 C CA . HIS B 1 150 ? -1.693 -6.699 6.215 1 98.56 150 HIS B CA 1
ATOM 2927 C C . HIS B 1 150 ? -3.201 -6.488 6.309 1 98.56 150 HIS B C 1
ATOM 2929 O O . HIS B 1 150 ? -3.656 -5.434 6.762 1 98.56 150 HIS B O 1
ATOM 2935 N N . TRP B 1 151 ? -3.959 -7.496 5.875 1 98 151 TRP B N 1
ATOM 2936 C CA . TRP B 1 151 ? -5.41 -7.371 5.91 1 98 151 TRP B CA 1
ATOM 2937 C C . TRP B 1 151 ? -5.918 -7.305 7.348 1 98 151 TRP B C 1
ATOM 2939 O O . TRP B 1 151 ? -6.691 -6.41 7.699 1 98 151 TRP B O 1
ATOM 2949 N N . PHE B 1 152 ? -5.477 -8.188 8.219 1 98.19 152 PHE B N 1
ATOM 2950 C CA . PHE B 1 152 ? -5.938 -8.211 9.602 1 98.19 152 PHE B CA 1
ATOM 2951 C C . PHE B 1 152 ? -5.473 -6.961 10.344 1 98.19 152 PHE B C 1
ATOM 2953 O O . PHE B 1 152 ? -6.215 -6.402 11.156 1 98.19 152 PHE B O 1
ATOM 2960 N N . ALA B 1 153 ? -4.25 -6.562 10.07 1 98.62 153 ALA B N 1
ATOM 2961 C CA . ALA B 1 153 ? -3.758 -5.344 10.711 1 98.62 153 ALA B CA 1
ATOM 2962 C C . ALA B 1 153 ? -4.578 -4.129 10.281 1 98.62 153 ALA B C 1
ATOM 2964 O O . ALA B 1 153 ? -5.016 -3.34 11.125 1 98.62 153 ALA B O 1
ATOM 2965 N N . SER B 1 154 ? -4.805 -4.008 8.992 1 98.62 154 SER B N 1
ATOM 2966 C CA . SER B 1 154 ? -5.535 -2.865 8.453 1 98.62 154 SER B CA 1
ATOM 2967 C C . SER B 1 154 ? -6.977 -2.85 8.953 1 98.62 154 SER B C 1
ATOM 2969 O O . SER B 1 154 ? -7.422 -1.873 9.555 1 98.62 154 SER B O 1
ATOM 2971 N N . VAL B 1 155 ? -7.699 -3.93 8.75 1 98.38 155 VAL B N 1
ATOM 2972 C CA . VAL B 1 155 ? -9.109 -4.027 9.117 1 98.38 155 VAL B CA 1
ATOM 2973 C C . VAL B 1 155 ? -9.25 -3.908 10.633 1 98.38 155 VAL B C 1
ATOM 2975 O O . VAL B 1 155 ? -10.18 -3.258 11.125 1 98.38 155 VAL B O 1
ATOM 2978 N N . GLY B 1 156 ? -8.32 -4.559 11.352 1 98.69 156 GLY B N 1
ATOM 2979 C CA . GLY B 1 156 ? -8.352 -4.465 12.805 1 98.69 156 GLY B CA 1
ATOM 2980 C C . GLY B 1 156 ? -8.195 -3.043 13.312 1 98.69 156 GLY B C 1
ATOM 2981 O O . GLY B 1 156 ? -8.945 -2.607 14.188 1 98.69 156 GLY B O 1
ATOM 2982 N N . LEU B 1 157 ? -7.266 -2.307 12.773 1 98.88 157 LEU B N 1
ATOM 2983 C CA . LEU B 1 157 ? -7.02 -0.93 13.188 1 98.88 157 LEU B CA 1
ATOM 2984 C C . LEU B 1 157 ? -8.188 -0.029 12.797 1 98.88 157 LEU B C 1
ATOM 2986 O O . LEU B 1 157 ? -8.602 0.833 13.578 1 98.88 157 LEU B O 1
ATOM 2990 N N . LEU B 1 158 ? -8.711 -0.258 11.609 1 98.81 158 LEU B N 1
ATOM 2991 C CA . LEU B 1 158 ? -9.859 0.528 11.18 1 98.81 158 LEU B CA 1
ATOM 2992 C C . LEU B 1 158 ? -11.07 0.256 12.07 1 98.81 158 LEU B C 1
ATOM 2994 O O . LEU B 1 158 ? -11.758 1.188 12.492 1 98.81 158 LEU B O 1
ATOM 2998 N N . ALA B 1 159 ? -11.281 -1.032 12.359 1 98.81 159 ALA B N 1
ATOM 2999 C CA . ALA B 1 159 ? -12.383 -1.394 13.25 1 98.81 159 ALA B CA 1
ATOM 3000 C C . ALA B 1 159 ? -12.219 -0.732 14.617 1 98.81 159 ALA B C 1
ATOM 3002 O O . ALA B 1 159 ? -13.195 -0.231 15.188 1 98.81 159 ALA B O 1
ATOM 3003 N N . ALA B 1 160 ? -11.031 -0.734 15.102 1 98.88 160 ALA B N 1
ATOM 3004 C CA . ALA B 1 160 ? -10.758 -0.095 16.391 1 98.88 160 ALA B CA 1
ATOM 3005 C C . ALA B 1 160 ? -11.047 1.402 16.328 1 98.88 160 ALA B C 1
ATOM 3007 O O . ALA B 1 160 ? -11.633 1.966 17.25 1 98.88 160 ALA B O 1
ATOM 3008 N N . GLY B 1 161 ? -10.617 2.051 15.25 1 98.81 161 GLY B N 1
ATOM 3009 C CA . GLY B 1 161 ? -10.898 3.469 15.086 1 98.81 161 GLY B CA 1
ATOM 3010 C C . GLY B 1 161 ? -12.383 3.783 15.023 1 98.81 161 GLY B C 1
ATOM 3011 O O . GLY B 1 161 ? -12.859 4.699 15.695 1 98.81 161 GLY B O 1
ATOM 3012 N N . TRP B 1 162 ? -13.109 3.037 14.297 1 98.81 162 TRP B N 1
ATOM 3013 C CA . TRP B 1 162 ? -14.547 3.25 14.156 1 98.81 162 TRP B CA 1
ATOM 3014 C C . TRP B 1 162 ? -15.273 2.92 15.461 1 98.81 162 TRP B C 1
ATOM 3016 O O . TRP B 1 162 ? -16.297 3.533 15.781 1 98.81 162 TRP B O 1
ATOM 3026 N N . LEU B 1 163 ? -14.695 1.952 16.188 1 98.81 163 LEU B N 1
ATOM 3027 C CA . LEU B 1 163 ? -15.273 1.636 17.5 1 98.81 163 LEU B CA 1
ATOM 3028 C C . LEU B 1 163 ? -15.125 2.814 18.453 1 98.81 163 LEU B C 1
ATOM 3030 O O . LEU B 1 163 ? -16.062 3.141 19.188 1 98.81 163 LEU B O 1
ATOM 3034 N N . VAL B 1 164 ? -13.945 3.438 18.516 1 98.75 164 VAL B N 1
ATOM 3035 C CA . VAL B 1 164 ? -13.742 4.613 19.344 1 98.75 164 VAL B CA 1
ATOM 3036 C C . VAL B 1 164 ? -14.75 5.699 18.969 1 98.75 164 VAL B C 1
ATOM 3038 O O . VAL B 1 164 ? -15.383 6.301 19.844 1 98.75 164 VAL B O 1
ATOM 3041 N N . LEU B 1 165 ? -14.914 5.941 17.656 1 98.56 165 LEU B N 1
ATOM 3042 C CA . LEU B 1 165 ? -15.859 6.949 17.203 1 98.56 165 LEU B CA 1
ATOM 3043 C C . LEU B 1 165 ? -17.281 6.582 17.625 1 98.56 165 LEU B C 1
ATOM 3045 O O . LEU B 1 165 ? -18.062 7.445 18.031 1 98.56 165 LEU B O 1
ATOM 3049 N N . LEU B 1 166 ? -17.594 5.289 17.5 1 98.5 166 LEU B N 1
ATOM 3050 C CA . LEU B 1 166 ? -18.922 4.805 17.859 1 98.5 166 LEU B CA 1
ATOM 3051 C C . LEU B 1 166 ? -19.203 5.059 19.344 1 98.5 166 LEU B C 1
ATOM 3053 O O . LEU B 1 166 ? -20.25 5.59 19.688 1 98.5 166 LEU B O 1
ATOM 3057 N N . VAL B 1 167 ? -18.281 4.727 20.156 1 98.38 167 VAL B N 1
ATOM 3058 C CA . VAL B 1 167 ? -18.438 4.879 21.594 1 98.38 167 VAL B CA 1
ATOM 3059 C C . VAL B 1 167 ? -18.578 6.359 21.953 1 98.38 167 VAL B C 1
ATOM 3061 O O . VAL B 1 167 ? -19.438 6.742 22.734 1 98.38 167 VAL B O 1
ATOM 3064 N N . GLN B 1 168 ? -17.781 7.238 21.359 1 98.44 168 GLN B N 1
ATOM 3065 C CA . GLN B 1 168 ? -17.828 8.672 21.625 1 98.44 168 GLN B CA 1
ATOM 3066 C C . GLN B 1 168 ? -19.156 9.273 21.156 1 98.44 168 GLN B C 1
ATOM 3068 O O . GLN B 1 168 ? -19.656 10.211 21.75 1 98.44 168 GLN B O 1
ATOM 3073 N N . THR B 1 169 ? -19.656 8.703 20.094 1 97.94 169 THR B N 1
ATOM 3074 C CA . THR B 1 169 ? -20.938 9.188 19.562 1 97.94 169 THR B CA 1
ATOM 3075 C C . THR B 1 169 ? -22.078 8.828 20.516 1 97.94 169 THR B C 1
ATOM 3077 O O . THR B 1 169 ? -22.938 9.664 20.812 1 97.94 169 THR B O 1
ATOM 3080 N N . VAL B 1 170 ? -22.078 7.637 21 1 97.38 170 VAL B N 1
ATOM 3081 C CA . VAL B 1 170 ? -23.094 7.188 21.938 1 97.38 170 VAL B CA 1
ATOM 3082 C C . VAL B 1 170 ? -23.031 8.031 23.219 1 97.38 170 VAL B C 1
ATOM 3084 O O . VAL B 1 170 ? -24.062 8.359 23.797 1 97.38 170 VAL B O 1
ATOM 3087 N N . ARG B 1 171 ? -21.875 8.484 23.578 1 97.19 171 ARG B N 1
ATOM 3088 C CA . ARG B 1 171 ? -21.656 9.266 24.781 1 97.19 171 ARG B CA 1
ATOM 3089 C C . ARG B 1 171 ? -21.953 10.742 24.547 1 97.19 171 ARG B C 1
ATOM 3091 O O . ARG B 1 171 ? -21.938 11.547 25.484 1 97.19 171 ARG B O 1
ATOM 3098 N N . GLY B 1 172 ? -22.172 11.109 23.344 1 96.5 172 GLY B N 1
ATOM 3099 C CA . GLY B 1 172 ? -22.469 12.492 23.016 1 96.5 172 GLY B CA 1
ATOM 3100 C C . GLY B 1 172 ? -21.234 13.375 22.953 1 96.5 172 GLY B C 1
ATOM 3101 O O . GLY B 1 172 ? -21.328 14.586 23.156 1 96.5 172 GLY B O 1
ATOM 3102 N N . LYS B 1 173 ? -20.125 12.766 22.703 1 96.94 173 LYS B N 1
ATOM 3103 C CA . LYS B 1 173 ? -18.859 13.508 22.734 1 96.94 173 LYS B CA 1
ATOM 3104 C C . LYS B 1 173 ? -18.344 13.773 21.328 1 96.94 173 LYS B C 1
ATOM 3106 O O . LYS B 1 173 ? -17.141 13.781 21.094 1 96.94 173 LYS B O 1
ATOM 3111 N N . THR B 1 174 ? -19.219 13.805 20.344 1 96.62 174 THR B N 1
ATOM 3112 C CA . THR B 1 174 ? -18.906 14.195 18.984 1 96.62 174 THR B CA 1
ATOM 3113 C C . THR B 1 174 ? -19.859 15.305 18.516 1 96.62 174 THR B C 1
ATOM 3115 O O . THR B 1 174 ? -20.844 15.609 19.188 1 96.62 174 THR B O 1
ATOM 3118 N N . VAL B 1 175 ? -19.5 15.945 17.422 1 95 175 VAL B N 1
ATOM 3119 C CA . VAL B 1 175 ? -20.359 16.984 16.844 1 95 175 VAL B CA 1
ATOM 3120 C C . VAL B 1 175 ? -21.562 16.359 16.172 1 95 175 VAL B C 1
ATOM 3122 O O . VAL B 1 175 ? -22.547 17.047 15.867 1 95 175 VAL B O 1
ATOM 3125 N N . LEU B 1 176 ? -21.531 15.07 16 1 96 176 LEU B N 1
ATOM 3126 C CA . LEU B 1 176 ? -22.625 14.352 15.359 1 96 176 LEU B CA 1
ATOM 3127 C C . LEU B 1 176 ? -23.734 14.016 16.375 1 96 176 LEU B C 1
ATOM 3129 O O . LEU B 1 176 ? -23.438 13.797 17.547 1 96 176 LEU B O 1
ATOM 3133 N N . PRO B 1 177 ? -24.969 14.023 15.852 1 95.44 177 PRO B N 1
ATOM 3134 C CA . PRO B 1 177 ? -26.047 13.586 16.75 1 95.44 177 PRO B CA 1
ATOM 3135 C C . PRO B 1 177 ? -25.906 12.117 17.156 1 95.44 177 PRO B C 1
ATOM 3137 O O . PRO B 1 177 ? -25.359 11.312 16.406 1 95.44 177 PRO B O 1
ATOM 3140 N N . ARG B 1 178 ? -26.422 11.688 18.234 1 96.44 178 ARG B N 1
ATOM 3141 C CA . ARG B 1 178 ? -26.312 10.328 18.75 1 96.44 178 ARG B CA 1
ATOM 3142 C C . ARG B 1 178 ? -26.953 9.328 17.781 1 96.44 178 ARG B C 1
ATOM 3144 O O . ARG B 1 178 ? -26.469 8.195 17.656 1 96.44 178 ARG B O 1
ATOM 3151 N N . ALA B 1 179 ? -27.953 9.758 17.109 1 94.88 179 ALA B N 1
ATOM 3152 C CA . ALA B 1 179 ? -28.656 8.891 16.172 1 94.88 179 ALA B CA 1
ATOM 3153 C C . ALA B 1 179 ? -27.734 8.477 15.023 1 94.88 179 ALA B C 1
ATOM 3155 O O . ALA B 1 179 ? -27.984 7.469 14.359 1 94.88 179 ALA B O 1
ATOM 3156 N N . SER B 1 180 ? -26.625 9.172 14.859 1 95.94 180 SER B N 1
ATOM 3157 C CA . SER B 1 180 ? -25.703 8.891 13.758 1 95.94 180 SER B CA 1
ATOM 3158 C C . SER B 1 180 ? -24.922 7.605 14.008 1 95.94 180 SER B C 1
ATOM 3160 O O . SER B 1 180 ? -24.203 7.129 13.133 1 95.94 180 SER B O 1
ATOM 3162 N N . VAL B 1 181 ? -25.047 7.027 15.18 1 96.62 181 VAL B N 1
ATOM 3163 C CA . VAL B 1 181 ? -24.375 5.785 15.531 1 96.62 181 VAL B CA 1
ATOM 3164 C C . VAL B 1 181 ? -24.766 4.688 14.547 1 96.62 1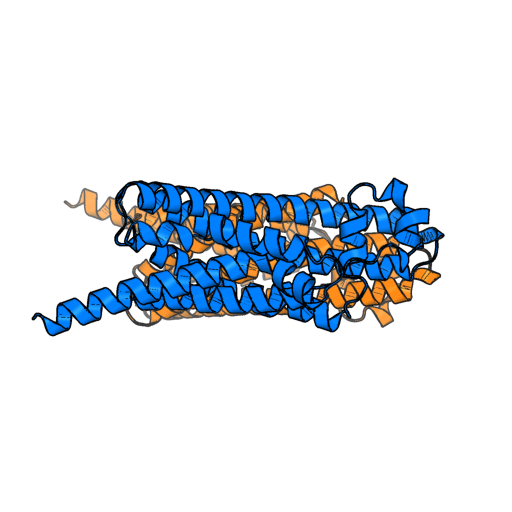81 VAL B C 1
ATOM 3166 O O . VAL B 1 181 ? -23.969 3.803 14.234 1 96.62 181 VAL B O 1
ATOM 3169 N N . TRP B 1 182 ? -25.906 4.766 13.953 1 97.25 182 TRP B N 1
ATOM 3170 C CA . TRP B 1 182 ? -26.422 3.744 13.039 1 97.25 182 TRP B CA 1
ATOM 3171 C C . TRP B 1 182 ? -25.781 3.879 11.656 1 97.25 182 TRP B C 1
ATOM 3173 O O . TRP B 1 182 ? -25.859 2.959 10.844 1 97.25 182 TRP B O 1
ATOM 3183 N N . ALA B 1 183 ? -25.109 4.996 11.406 1 98.38 183 ALA B N 1
ATOM 3184 C CA . ALA B 1 183 ? -24.406 5.211 10.141 1 98.38 183 ALA B CA 1
ATOM 3185 C C . ALA B 1 183 ? -22.922 4.883 10.273 1 98.38 183 ALA B C 1
ATOM 3187 O O . ALA B 1 183 ? -22.188 4.949 9.297 1 98.38 183 ALA B O 1
ATOM 3188 N N . ASN B 1 184 ? -22.531 4.492 11.531 1 98.69 184 ASN B N 1
ATOM 3189 C CA . ASN B 1 184 ? -21.156 4.059 11.742 1 98.69 184 ASN B CA 1
ATOM 3190 C C . ASN B 1 184 ? -20.828 2.797 10.953 1 98.69 184 ASN B C 1
ATOM 3192 O O . ASN B 1 184 ? -21.672 1.908 10.812 1 98.69 184 ASN B O 1
ATOM 3196 N N . PRO B 1 185 ? -19.625 2.674 10.469 1 98.75 185 PRO B N 1
ATOM 3197 C CA . PRO B 1 185 ? -19.281 1.549 9.594 1 98.75 185 PRO B CA 1
ATOM 3198 C C . PRO B 1 185 ? -19.484 0.195 10.273 1 98.75 185 PRO B C 1
ATOM 3200 O O . PRO B 1 185 ? -19.766 -0.802 9.602 1 98.75 185 PRO B O 1
ATOM 3203 N N . LEU B 1 186 ? -19.359 0.134 11.57 1 98.69 186 LEU B N 1
ATOM 3204 C CA . LEU B 1 186 ? -19.453 -1.15 12.258 1 98.69 186 LEU B CA 1
ATOM 3205 C C . LEU B 1 186 ? -20.875 -1.704 12.195 1 98.69 186 LEU B C 1
ATOM 3207 O O . LEU B 1 186 ? -21.094 -2.795 11.664 1 98.69 186 LEU B O 1
ATOM 3211 N N . PRO B 1 187 ? -21.891 -0.949 12.68 1 98.5 187 PRO B N 1
ATOM 3212 C CA . PRO B 1 187 ? -23.25 -1.476 12.539 1 98.5 187 PRO B CA 1
ATOM 3213 C C . PRO B 1 187 ? -23.688 -1.581 11.086 1 98.5 187 PRO B C 1
ATOM 3215 O O . PRO B 1 187 ? -24.375 -2.543 10.711 1 98.5 187 PRO B O 1
ATOM 3218 N N . VAL B 1 188 ? -23.344 -0.616 10.211 1 98.75 188 VAL B N 1
ATOM 3219 C CA . VAL B 1 188 ? -23.734 -0.661 8.805 1 98.75 188 VAL B CA 1
ATOM 3220 C C . VAL B 1 188 ? -23.109 -1.885 8.141 1 98.75 188 VAL B C 1
ATOM 3222 O O . VAL B 1 188 ? -23.781 -2.598 7.383 1 98.75 188 VAL B O 1
ATOM 3225 N N . GLY B 1 189 ? -21.828 -2.09 8.398 1 98.5 189 GLY B N 1
ATOM 3226 C CA . GLY B 1 189 ? -21.156 -3.256 7.848 1 98.5 189 GLY B CA 1
ATOM 3227 C C . GLY B 1 189 ? -21.797 -4.566 8.258 1 98.5 189 GLY B C 1
ATOM 3228 O O . GLY B 1 189 ? -21.938 -5.48 7.445 1 98.5 189 GLY B O 1
ATOM 3229 N N . ALA B 1 190 ? -22.188 -4.656 9.539 1 98.19 190 ALA B N 1
ATOM 3230 C CA . ALA B 1 190 ? -22.844 -5.859 10.047 1 98.19 190 ALA B CA 1
ATOM 3231 C C . ALA B 1 190 ? -24.156 -6.121 9.32 1 98.19 190 ALA B C 1
ATOM 3233 O O . ALA B 1 190 ? -24.453 -7.266 8.961 1 98.19 190 ALA B O 1
ATOM 3234 N N . VAL B 1 191 ? -24.891 -5.078 9.086 1 98.25 191 VAL B N 1
ATOM 3235 C CA . VAL B 1 191 ? -26.172 -5.207 8.406 1 98.25 191 VAL B CA 1
ATOM 3236 C C . VAL B 1 191 ? -25.938 -5.625 6.953 1 98.25 191 VAL B C 1
ATOM 3238 O O . VAL B 1 191 ? -26.609 -6.539 6.453 1 98.25 191 VAL B O 1
ATOM 3241 N N . VAL B 1 192 ? -24.984 -4.98 6.25 1 98.06 192 VAL B N 1
ATOM 3242 C CA . VAL B 1 192 ? -24.703 -5.297 4.855 1 98.06 192 VAL B CA 1
ATOM 3243 C C . VAL B 1 192 ? -24.234 -6.75 4.738 1 98.06 192 VAL B C 1
ATOM 3245 O O . VAL B 1 192 ? -24.766 -7.512 3.93 1 98.06 192 VAL B O 1
ATOM 3248 N N . ALA B 1 193 ? -23.328 -7.109 5.578 1 97.06 193 ALA B N 1
ATOM 3249 C CA . ALA B 1 193 ? -22.812 -8.477 5.559 1 97.06 193 ALA B CA 1
ATOM 3250 C C . ALA B 1 193 ? -23.922 -9.477 5.887 1 97.06 193 ALA B C 1
ATOM 3252 O O . ALA B 1 193 ? -24.016 -10.531 5.25 1 97.06 193 ALA B O 1
ATOM 3253 N N . GLY B 1 194 ? -24.703 -9.195 6.895 1 97.12 194 GLY B N 1
ATOM 3254 C CA . GLY B 1 194 ? -25.797 -10.07 7.293 1 97.12 194 GLY B CA 1
ATOM 3255 C C . GLY B 1 194 ? -26.812 -10.281 6.199 1 97.12 194 GLY B C 1
ATOM 3256 O O . GLY B 1 194 ? -27.188 -11.414 5.898 1 97.12 194 GLY B O 1
ATOM 3257 N N . VAL B 1 195 ? -27.203 -9.211 5.594 1 97.56 195 VAL B N 1
ATOM 3258 C CA . VAL B 1 195 ? -28.219 -9.289 4.539 1 97.56 195 VAL B CA 1
ATOM 3259 C C . VAL B 1 195 ? -27.656 -10.055 3.346 1 97.56 195 VAL B C 1
ATOM 3261 O O . VAL B 1 195 ? -28.344 -10.93 2.791 1 97.56 195 VAL B O 1
ATOM 3264 N N . CYS B 1 196 ? -26.438 -9.797 2.973 1 96.38 196 CYS B N 1
ATOM 3265 C CA . CYS B 1 196 ? -25.828 -10.453 1.82 1 96.38 196 CYS B CA 1
ATOM 3266 C C . CYS B 1 196 ? -25.641 -11.945 2.08 1 96.38 196 CYS B C 1
ATOM 3268 O O . CYS B 1 196 ? -25.734 -12.758 1.158 1 96.38 196 CYS B O 1
ATOM 3270 N N . SER B 1 197 ? -25.453 -12.281 3.348 1 94.5 197 SER B N 1
ATOM 3271 C CA . SER B 1 197 ? -25.234 -13.68 3.695 1 94.5 197 SER B CA 1
ATOM 3272 C C . SER B 1 197 ? -26.5 -14.5 3.5 1 94.5 197 SER B C 1
ATOM 3274 O O . SER B 1 197 ? -26.453 -15.734 3.416 1 94.5 197 SER B O 1
ATOM 3276 N N . LEU B 1 198 ? -27.641 -13.875 3.406 1 96 198 LEU B N 1
ATOM 3277 C CA . LEU B 1 198 ? -28.922 -14.555 3.186 1 96 198 LEU B CA 1
ATOM 3278 C C . LEU B 1 198 ? -29.062 -14.961 1.725 1 96 198 LEU B C 1
ATOM 3280 O O . LEU B 1 198 ? -29.938 -15.781 1.391 1 96 198 LEU B O 1
ATOM 3284 N N . PHE B 1 199 ? -28.203 -14.453 0.852 1 95.31 199 PHE B N 1
ATOM 3285 C CA . PHE B 1 199 ? -28.297 -14.719 -0.578 1 95.31 199 PHE B CA 1
ATOM 3286 C C . PHE B 1 199 ? -26.953 -15.18 -1.139 1 95.31 199 PHE B C 1
ATOM 3288 O O . PHE B 1 199 ? -26.391 -14.523 -2.008 1 95.31 199 PHE B O 1
ATOM 3295 N N . PRO B 1 200 ? -26.516 -16.312 -0.778 1 90.31 200 PRO B N 1
ATOM 3296 C CA . PRO B 1 200 ? -25.156 -16.75 -1.105 1 90.31 200 PRO B CA 1
ATOM 3297 C C . PRO B 1 200 ? -24.953 -17.016 -2.598 1 90.31 200 PRO B C 1
ATOM 3299 O O . PRO B 1 200 ? -23.828 -16.969 -3.094 1 90.31 200 PRO B O 1
ATOM 3302 N N . GLN B 1 201 ? -26 -17.188 -3.35 1 92 201 GLN B N 1
ATOM 3303 C CA . GLN B 1 201 ? -25.859 -17.516 -4.766 1 92 201 GLN B CA 1
ATOM 3304 C C . GLN B 1 201 ? -26.156 -16.297 -5.633 1 92 201 GLN B C 1
ATOM 3306 O O . GLN B 1 201 ? -26.094 -16.359 -6.863 1 92 201 GLN B O 1
ATOM 3311 N N . SER B 1 202 ? -26.406 -15.219 -5.043 1 95.06 202 SER B N 1
ATOM 3312 C CA . SER B 1 202 ? -26.734 -14 -5.781 1 95.06 202 SER B CA 1
ATOM 3313 C C . SER B 1 202 ? -25.453 -13.234 -6.152 1 95.06 202 SER B C 1
ATOM 3315 O O . SER B 1 202 ? -24.672 -12.883 -5.277 1 95.06 202 SER B O 1
ATOM 3317 N N . ALA B 1 203 ? -25.312 -12.961 -7.422 1 94.81 203 ALA B N 1
ATOM 3318 C CA . ALA B 1 203 ? -24.172 -12.195 -7.906 1 94.81 203 ALA B CA 1
ATOM 3319 C C . ALA B 1 203 ? -24.156 -10.789 -7.312 1 94.81 203 ALA B C 1
ATOM 3321 O O . ALA B 1 203 ? -23.094 -10.25 -6.996 1 94.81 203 ALA B O 1
ATOM 3322 N N . VAL B 1 204 ? -25.312 -10.258 -7.223 1 97.12 204 VAL B N 1
ATOM 3323 C CA . VAL B 1 204 ? -25.438 -8.914 -6.664 1 97.12 204 VAL B CA 1
ATOM 3324 C C . VAL B 1 204 ? -25.031 -8.93 -5.191 1 97.12 204 VAL B C 1
ATOM 3326 O O . VAL B 1 204 ? -24.297 -8.055 -4.738 1 97.12 204 VAL B O 1
ATOM 3329 N N . ALA B 1 205 ? -25.484 -9.938 -4.449 1 96.88 205 ALA B N 1
ATOM 3330 C CA . ALA B 1 205 ? -25.109 -10.078 -3.043 1 96.88 205 ALA B CA 1
ATOM 3331 C C . ALA B 1 205 ? -23.609 -10.289 -2.889 1 96.88 205 ALA B C 1
ATOM 3333 O O . ALA B 1 205 ? -23 -9.797 -1.931 1 96.88 205 ALA B O 1
ATOM 3334 N N . ALA B 1 206 ? -23.047 -11.008 -3.807 1 95.75 206 ALA B N 1
ATOM 3335 C CA . ALA B 1 206 ? -21.594 -11.234 -3.771 1 95.75 206 ALA B CA 1
ATOM 3336 C C . ALA B 1 206 ? -20.828 -9.938 -3.979 1 95.75 206 ALA B C 1
ATOM 3338 O O . ALA B 1 206 ? -19.844 -9.664 -3.281 1 95.75 206 ALA B O 1
ATOM 3339 N N . CYS B 1 207 ? -21.281 -9.133 -4.91 1 96.81 207 CYS B N 1
ATOM 3340 C CA . CYS B 1 207 ? -20.641 -7.855 -5.191 1 96.81 207 CYS B CA 1
ATOM 3341 C C . CYS B 1 207 ? -20.75 -6.918 -3.992 1 96.81 207 CYS B C 1
ATOM 3343 O O . CYS B 1 207 ? -19.75 -6.34 -3.557 1 96.81 207 CYS B O 1
ATOM 3345 N N . ILE B 1 208 ? -21.938 -6.789 -3.488 1 97.88 208 ILE B N 1
ATOM 3346 C CA . ILE B 1 208 ? -22.188 -5.898 -2.359 1 97.88 208 ILE B CA 1
ATOM 3347 C C . ILE B 1 208 ? -21.469 -6.43 -1.118 1 97.88 208 ILE B C 1
ATOM 3349 O O . ILE B 1 208 ? -20.828 -5.668 -0.395 1 97.88 208 ILE B O 1
ATOM 3353 N N . GLY B 1 209 ? -21.578 -7.758 -0.877 1 96.88 209 GLY B N 1
ATOM 3354 C CA . GLY B 1 209 ? -20.922 -8.383 0.259 1 96.88 209 GLY B CA 1
ATOM 3355 C C . GLY B 1 209 ? -19.406 -8.25 0.229 1 96.88 209 GLY B C 1
ATOM 3356 O O . GLY B 1 209 ? -18.781 -8.016 1.263 1 96.88 209 GLY B O 1
ATOM 3357 N N . GLY B 1 210 ? -18.828 -8.391 -0.947 1 96.25 210 GLY B N 1
ATOM 3358 C CA . GLY B 1 210 ? -17.391 -8.227 -1.107 1 96.25 210 GLY B CA 1
ATOM 3359 C C . GLY B 1 210 ? -16.906 -6.816 -0.82 1 96.25 210 GLY B C 1
ATOM 3360 O O . GLY B 1 210 ? -15.734 -6.609 -0.489 1 96.25 210 GLY B O 1
ATOM 3361 N N . ALA B 1 211 ? -17.797 -5.852 -0.927 1 98.25 211 ALA B N 1
ATOM 3362 C CA . ALA B 1 211 ? -17.453 -4.445 -0.737 1 98.25 211 ALA B CA 1
ATOM 3363 C C . ALA B 1 211 ? -18 -3.914 0.582 1 98.25 211 ALA B C 1
ATOM 3365 O O . ALA B 1 211 ? -18.125 -2.701 0.77 1 98.25 211 ALA B O 1
ATOM 3366 N N . THR B 1 212 ? -18.344 -4.781 1.509 1 98.12 212 THR B N 1
ATOM 3367 C CA . THR B 1 212 ? -19.062 -4.473 2.742 1 98.12 212 THR B CA 1
ATOM 3368 C C . THR B 1 212 ? -18.375 -3.33 3.49 1 98.12 212 THR B C 1
ATOM 3370 O O . THR B 1 212 ? -19.016 -2.338 3.84 1 98.12 212 THR B O 1
ATOM 3373 N N . PHE B 1 213 ? -17.109 -3.42 3.688 1 97.94 213 PHE B N 1
ATOM 3374 C CA . PHE B 1 213 ? -16.359 -2.473 4.516 1 97.94 213 PHE B CA 1
ATOM 3375 C C . PHE B 1 213 ? -16.406 -1.077 3.904 1 97.94 213 PHE B C 1
ATOM 3377 O O . PHE B 1 213 ? -16.625 -0.09 4.609 1 97.94 213 PHE B O 1
ATOM 3384 N N . ASN B 1 214 ? -16.234 -1.012 2.623 1 98.75 214 ASN B N 1
ATOM 3385 C CA . ASN B 1 214 ? -16.141 0.298 1.987 1 98.75 214 ASN B CA 1
ATOM 3386 C C . ASN B 1 214 ? -17.516 0.89 1.706 1 98.75 214 ASN B C 1
ATOM 3388 O O . ASN B 1 214 ? -17.688 2.109 1.742 1 98.75 214 ASN B O 1
ATOM 3392 N N . ILE B 1 215 ? -18.5 0.053 1.499 1 98.75 215 ILE B N 1
ATOM 3393 C CA . ILE B 1 215 ? -19.875 0.538 1.445 1 98.75 215 ILE B CA 1
ATOM 3394 C C . ILE B 1 215 ? -20.25 1.15 2.791 1 98.75 215 ILE B C 1
ATOM 3396 O O . ILE B 1 215 ? -20.859 2.227 2.84 1 98.75 215 ILE B O 1
ATOM 3400 N N . ALA B 1 216 ? -19.906 0.457 3.85 1 98.88 216 ALA B N 1
ATOM 3401 C CA . ALA B 1 216 ? -20.188 0.963 5.191 1 98.88 216 ALA B CA 1
ATOM 3402 C C . ALA B 1 216 ? -19.516 2.314 5.418 1 98.88 216 ALA B C 1
ATOM 3404 O O . ALA B 1 216 ? -20.109 3.223 5.996 1 98.88 216 ALA B O 1
ATOM 3405 N N . GLN B 1 217 ? -18.344 2.459 4.973 1 98.88 217 GLN B N 1
ATOM 3406 C CA . GLN B 1 217 ? -17.641 3.729 5.125 1 98.88 217 GLN B CA 1
ATOM 3407 C C . GLN B 1 217 ? -18.266 4.812 4.258 1 98.88 217 GLN B C 1
ATOM 3409 O O . GLN B 1 217 ? -18.344 5.977 4.664 1 98.88 217 GLN B O 1
ATOM 3414 N N . ALA B 1 218 ? -18.719 4.426 3.053 1 98.88 218 ALA B N 1
ATOM 3415 C CA . ALA B 1 218 ? -19.391 5.391 2.191 1 98.88 218 ALA B CA 1
ATOM 3416 C C . ALA B 1 218 ? -20.641 5.945 2.871 1 98.88 218 ALA B C 1
ATOM 3418 O O . ALA B 1 218 ? -20.891 7.152 2.828 1 98.88 218 ALA B O 1
ATOM 3419 N N . VAL B 1 219 ? -21.344 5.078 3.488 1 98.75 219 VAL B N 1
ATOM 3420 C CA . VAL B 1 219 ? -22.547 5.48 4.199 1 98.75 219 VAL B CA 1
ATOM 3421 C C . VAL B 1 219 ? -22.188 6.449 5.324 1 98.75 219 VAL B C 1
ATOM 3423 O O . VAL B 1 219 ? -22.844 7.48 5.5 1 98.75 219 VAL B O 1
ATOM 3426 N N . PHE B 1 220 ? -21.219 6.156 6.066 1 98.81 220 PHE B N 1
ATOM 3427 C CA . PHE B 1 220 ? -20.781 7.035 7.148 1 98.81 220 PHE B CA 1
ATOM 3428 C C . PHE B 1 220 ? -20.406 8.414 6.609 1 98.81 220 PHE B C 1
ATOM 3430 O O . PHE B 1 220 ? -20.891 9.43 7.113 1 98.81 220 PHE B O 1
ATOM 3437 N N . PHE B 1 221 ? -19.516 8.453 5.641 1 98.75 221 PHE B N 1
ATOM 3438 C CA . PHE B 1 221 ? -19.016 9.727 5.145 1 98.75 221 PHE B CA 1
ATOM 3439 C C . PHE B 1 221 ? -20.141 10.562 4.543 1 98.75 221 PHE B C 1
ATOM 3441 O O . PHE B 1 221 ? -20.172 11.781 4.707 1 98.75 221 PHE B O 1
ATOM 3448 N N . ALA B 1 222 ? -21.047 9.891 3.834 1 98.44 222 ALA B N 1
ATOM 3449 C CA . ALA B 1 222 ? -22.203 10.602 3.297 1 98.44 222 ALA B CA 1
ATOM 3450 C C . ALA B 1 222 ? -23.062 11.18 4.418 1 98.44 222 ALA B C 1
ATOM 3452 O O . ALA B 1 222 ? -23.469 12.344 4.367 1 98.44 222 ALA B O 1
ATOM 3453 N N . SER B 1 223 ? -23.312 10.414 5.41 1 97.94 223 SER B N 1
ATOM 3454 C CA . SER B 1 223 ? -24.156 10.828 6.539 1 97.94 223 SER B CA 1
ATOM 3455 C C . SER B 1 223 ? -23.484 11.945 7.328 1 97.94 223 SER B C 1
ATOM 3457 O O . SER B 1 223 ? -24.141 12.938 7.68 1 97.94 223 SER B O 1
ATOM 3459 N N . ALA B 1 224 ? -22.234 11.719 7.621 1 97.62 224 ALA B N 1
ATOM 3460 C CA . ALA B 1 224 ? -21.5 12.734 8.375 1 97.62 224 ALA B CA 1
ATOM 3461 C C . ALA B 1 224 ? -21.453 14.047 7.609 1 97.62 224 ALA B C 1
ATOM 3463 O O . ALA B 1 224 ? -21.594 15.125 8.195 1 97.62 224 ALA B O 1
ATOM 3464 N N . TRP B 1 225 ? -21.172 13.898 6.34 1 96.69 225 TRP B N 1
ATOM 3465 C CA . TRP B 1 225 ? -21.156 15.094 5.5 1 96.69 225 TRP B CA 1
ATOM 3466 C C . TRP B 1 225 ? -22.5 15.805 5.531 1 96.69 225 TRP B C 1
ATOM 3468 O O . TRP B 1 225 ? -22.562 17.031 5.684 1 96.69 225 TRP B O 1
ATOM 3478 N N . TYR B 1 226 ? -23.578 15.117 5.379 1 95.56 226 TYR B N 1
ATOM 3479 C CA . TYR B 1 226 ? -24.922 15.68 5.391 1 95.56 226 TYR B CA 1
ATOM 3480 C C . TYR B 1 226 ? -25.219 16.359 6.719 1 95.56 226 TYR B C 1
ATOM 3482 O O . TYR B 1 226 ? -25.781 17.453 6.75 1 95.56 226 TYR B O 1
ATOM 3490 N N . CYS B 1 227 ? -24.891 15.742 7.809 1 94.19 227 CYS B N 1
ATOM 3491 C CA . CYS B 1 227 ? -25.125 16.297 9.141 1 94.19 227 CYS B CA 1
ATOM 3492 C C . CYS B 1 227 ? -24.391 17.625 9.312 1 94.19 227 CYS B C 1
ATOM 3494 O O . CYS B 1 227 ? -24.969 18.594 9.812 1 94.19 227 CYS B O 1
ATOM 3496 N N . LEU B 1 228 ? -23.203 17.641 8.914 1 93.31 228 LEU B N 1
ATOM 3497 C CA . LEU B 1 228 ? -22.406 18.859 9.055 1 93.31 228 LEU B CA 1
ATOM 3498 C C . LEU B 1 228 ? -22.922 19.953 8.125 1 93.31 228 LEU B C 1
ATOM 3500 O O . LEU B 1 228 ? -22.984 21.125 8.508 1 93.31 228 LEU B O 1
ATOM 3504 N N . TYR B 1 229 ? -23.234 19.562 6.941 1 92.62 229 TYR B N 1
ATOM 3505 C CA . TYR B 1 229 ? -23.75 20.516 5.957 1 92.62 229 TYR B CA 1
ATOM 3506 C C . TYR B 1 229 ? -25.062 21.109 6.418 1 92.62 229 TYR B C 1
ATOM 3508 O O . TYR B 1 229 ? -25.266 22.328 6.312 1 92.62 229 TYR B O 1
ATOM 3516 N N . SER B 1 230 ? -25.938 20.375 6.949 1 90.5 230 SER B N 1
ATOM 3517 C CA . SER B 1 230 ? -27.219 20.828 7.445 1 90.5 230 SER B CA 1
ATOM 3518 C C . SER B 1 230 ? -27.062 21.797 8.625 1 90.5 230 SER B C 1
ATOM 3520 O O . SER B 1 230 ? -27.781 22.781 8.734 1 90.5 230 SER B O 1
ATOM 3522 N N . ASN B 1 231 ? -26.234 21.438 9.508 1 87.06 231 ASN B N 1
ATOM 3523 C CA . ASN B 1 231 ? -25.953 22.297 10.648 1 87.06 231 ASN B CA 1
ATOM 3524 C C . ASN B 1 231 ? -25.406 23.656 10.195 1 87.06 231 ASN B C 1
ATOM 3526 O O . ASN B 1 231 ? -25.75 24.688 10.773 1 87.06 231 ASN B O 1
ATOM 3530 N N . TYR B 1 232 ? -24.578 23.625 9.188 1 84.62 232 TYR B N 1
ATOM 3531 C CA . TYR B 1 232 ? -24.016 24.859 8.641 1 84.62 232 TYR B CA 1
ATOM 3532 C C . TYR B 1 232 ? -25.094 25.719 8.008 1 84.62 232 TYR B C 1
ATOM 3534 O O . TYR B 1 232 ? -25.125 26.938 8.195 1 84.62 232 TYR B O 1
ATOM 3542 N N . GLN B 1 233 ? -25.984 25.141 7.324 1 86.12 233 GLN B N 1
ATOM 3543 C CA . GLN B 1 233 ? -27.062 25.875 6.672 1 86.12 233 GLN B CA 1
ATOM 3544 C C . GLN B 1 233 ? -28.031 26.469 7.703 1 86.12 233 GLN B C 1
ATOM 3546 O O . GLN B 1 233 ? -28.484 27.594 7.543 1 86.12 233 GLN B O 1
ATOM 3551 N N . HIS B 1 234 ? -28.266 25.781 8.711 1 85.69 234 HIS B N 1
ATOM 3552 C CA . HIS B 1 234 ? -29.156 26.266 9.766 1 85.69 234 HIS B CA 1
ATOM 3553 C C . HIS B 1 234 ? -28.562 27.469 10.5 1 85.69 234 HIS B C 1
ATOM 3555 O O . HIS B 1 234 ? -29.281 28.391 10.859 1 85.69 234 HIS B O 1
ATOM 3561 N N . GLN B 1 235 ? -27.328 27.406 10.758 1 83.25 235 GLN B N 1
ATOM 3562 C CA . GLN B 1 235 ? -26.656 28.516 11.414 1 83.25 235 GLN B CA 1
ATOM 3563 C C . GLN B 1 235 ? -26.656 29.766 10.531 1 83.25 235 GLN B C 1
ATOM 3565 O O . GLN B 1 235 ? -26.75 30.891 11.031 1 83.25 235 GLN B O 1
ATOM 3570 N N . LYS B 1 236 ? -26.625 29.594 9.266 1 86.69 236 LYS B N 1
ATOM 3571 C CA . LYS B 1 236 ? -26.625 30.703 8.328 1 86.69 236 LYS B CA 1
ATOM 3572 C C . LYS B 1 236 ? -28 31.359 8.25 1 86.69 236 LYS B C 1
ATOM 3574 O O . LYS B 1 236 ? -28.109 32.594 8.086 1 86.69 236 LYS B O 1
ATOM 3579 N N . GLU B 1 237 ? -28.953 30.609 8.391 1 83.69 237 GLU B N 1
ATOM 3580 C CA . GLU B 1 237 ? -30.312 31.125 8.305 1 83.69 237 GLU B CA 1
ATOM 3581 C C . GLU B 1 237 ? -30.688 31.906 9.562 1 83.69 237 GLU B C 1
ATOM 3583 O O . GLU B 1 237 ? -31.562 32.781 9.523 1 83.69 237 GLU B O 1
ATOM 3588 N N . HIS B 1 238 ? -30.094 31.609 10.625 1 79.75 238 HIS B N 1
ATOM 3589 C CA . HIS B 1 238 ? -30.453 32.25 11.883 1 79.75 238 HIS B CA 1
ATOM 3590 C C . HIS B 1 238 ? -29.469 33.375 12.234 1 79.75 238 HIS B C 1
ATOM 3592 O O . HIS B 1 238 ? -29.562 33.969 13.305 1 79.75 238 HIS B O 1
ATOM 3598 N N . GLN B 1 239 ? -28.516 33.656 11.422 1 67.94 239 GLN B N 1
ATOM 3599 C CA . GLN B 1 239 ? -27.703 34.844 11.531 1 67.94 239 GLN B CA 1
ATOM 3600 C C . GLN B 1 239 ? -28.219 35.938 10.602 1 67.94 239 GLN B C 1
ATOM 3602 O O . GLN B 1 239 ? -28.641 35.688 9.484 1 67.94 239 GLN B O 1
#

Nearest PDB structures (foldseek):
  3h2u-assembly2_C  TM=3.725E-01  e=2.693E-01  Homo sapiens
  9bry-assembly1_n  TM=3.552E-01  e=8.863E-01  Mus musculus
  6xby-assembly1_g  TM=4.028E-01  e=1.718E+00  Bos taurus
  3j9u-assembly1_X  TM=3.966E-01  e=2.917E+00  Saccharomyces cerevisiae
  7uwa-assembly1_o  TM=3.902E-01  e=2.917E+00  Citrus x limon

Foldseek 3Di:
DDDLLVLLVLLLQLLVLLLQLLLLQQLAFQDVVVQCCLVPVCCVVCPPCSRLLRRQLPHDLVSNVSSQPSNVVSLVSQLSSLLSLLQQFDDPLSVLLNVLSNVLSVLVNQLRNLSSVLHVLSNCCSPDDPVCNVVSSVVNVVSVVSNVVSNCSNVVSNVVSLVSVLVCLCVVRGPDHNVLSCLGLVNQLVVLLVVLVVPSRDSVSSSSNSSSNSVSSSSSSVVVSVRVVVVVVVVVVVD/DDDLLVLLVLLLQLLVLLLQLLLLQQLAFQDVVVQCCLVPVCCVVCPPCSRLLRRQLPHDLVSNVSSQPSNVVSLVSQLSSLLSLLQQFDDPLSVLLNVLSNVLSVLVNQLRNLSSVLHVLSNCCSPDDPVCNVVSSVVNVVSVVSNVVSNCSNVVSNVVSLVSVLVCLCVVRGPDHNVLSCLGLVNQLVVLLVVLVVPSRDSVSSSSNSSSNSVSSSSSSVVVSVRVVVVVVVVVVVD

Sequence (478 aa):
MTKPLTLLLSGLFAALCWTAADMLLVGFVQSPGQYPLFSRTLASALGDDVDLAVLMLAGSPQRLFWGVLPATFSLPFYLASAFGVRRLLRGKAAGAVLSLLSVGYALSPLGHAGFYYMGISAQTLLHSPPEAYPMLLAQFRAFHAMLAVHWFASVGLLAAGWLVLLVQTVRGKTVLPRASVWANPLPVGAVVAGVCSLFPQSAVAACIGGATFNIAQAVFFASAWYCLYSNYQHQKEHQMTKPLTLLLSGLFAALCWTAADMLLVGFVQSPGQYPLFSRTLASALGDDVDLAVLMLAGSPQRLFWGVLPATFSLPFYLASAFGVRRLLRGKAAGAVLSLLSVGYALSPLGHAGFYYMGISAQTLLHSPPEAYPMLLAQFRAFHAMLAVHWFASVGLLAAGWLVLLVQTVRGKTVLPRASVWANPLPVGAVVAGVCSLFPQSAVAACIGGATFNIAQAVFFASAWYCLYSNYQHQKEHQ

Organism: NCBI:txid1073362

Secondary structure (DSSP, 8-state):
---HHHHHHHHHHHHHHHHHHHHHHH-----GGG-HIIIIITHHHHGGGHHHHHHTTTS-HHHHHHTTHHHHHTHHHHHHHHHHHHTTB-HHHHHHHHHHHHHHHHHHHHHHHHHHHHHHHHHHHHTS-GGGHHHHHHHHHHHHHHHHHHHHHHHHHHHHHHHHHHHHHHTT-BSS-GGGGGGSHHHHHHHHHHHHHT-TT-HHHHHHHHTHHHHHHHHHHHHHHHHHHHHHHHHHHT-/---HHHHHHHHHHHHHHHHHHHHHHH-----GGG-HIIIIITHHHHGGGHHHHHHTTTS-HHHHHHTTHHHHHTHHHHHHHHHHHHTTB-HHHHHHHHHHHHHHHHHHHHHHHHHHHHHHHHHHHHTS-GGGHHHHHHHHHHHHHHHHHHHHHHHHHHHHHHHHHHHHHHTT-BSS-GGGGGGSHHHHHHHHHHHHHT-TT-HHHHHHHHTHHHHHHHHHHHHHHHHHHHHHHHHHHT-

pLDDT: mean 95.17, std 5.79, range [46.62, 98.94]

Solvent-accessible surface area (backbone atoms only — not comparable to full-atom values): 22639 Å² total; per-residue (Å²): 129,85,51,55,62,59,24,24,49,30,26,27,50,22,19,49,32,32,22,54,7,24,28,48,43,50,28,39,53,72,52,56,85,81,37,50,61,49,61,54,75,37,24,78,82,43,48,88,44,39,62,64,44,48,32,29,56,83,53,52,72,64,46,30,54,55,18,35,49,46,31,46,74,28,42,58,29,43,49,47,16,26,56,25,56,22,67,40,35,60,71,69,61,16,53,50,33,28,51,26,32,38,46,10,54,63,30,32,49,50,23,55,41,28,53,44,57,42,24,54,49,36,46,41,55,72,74,39,54,76,88,35,44,68,56,47,50,52,50,46,52,53,45,45,53,58,18,49,57,29,31,51,51,12,52,50,29,34,50,51,19,52,47,54,52,42,52,33,20,70,70,58,57,31,81,55,61,52,79,52,47,65,39,32,40,66,59,35,23,49,51,45,40,53,59,24,63,76,35,67,82,34,55,65,31,21,23,52,39,47,13,21,67,30,48,13,43,24,47,24,27,50,49,54,36,51,54,52,52,52,54,53,51,51,54,55,70,75,100,130,85,52,55,61,58,24,22,50,30,26,26,52,24,18,48,33,30,23,54,8,24,27,46,44,48,28,38,52,70,52,53,85,79,37,51,61,50,62,55,75,38,25,78,82,42,49,87,44,38,62,64,43,48,30,27,56,83,52,52,71,65,47,30,54,54,18,35,50,48,31,45,75,28,41,58,29,43,49,46,15,26,57,26,56,23,67,42,36,60,70,67,61,16,56,49,32,27,50,26,33,36,46,12,55,62,28,32,48,49,25,55,42,28,54,42,56,43,24,53,47,36,47,41,54,72,74,40,54,78,88,36,45,67,56,47,50,52,49,47,50,52,46,46,52,58,18,47,56,29,32,52,50,12,53,49,29,32,50,50,19,52,46,54,53,41,54,33,21,70,70,57,56,33,81,54,61,52,77,50,49,64,38,32,39,66,58,34,21,50,52,45,39,53,58,23,63,75,36,67,82,33,54,66,30,21,23,53,38,47,14,20,67,28,47,14,40,24,48,25,26,51,50,52,37,50,54,54,50,50,52,52,53,52,55,56,69,74,99